Protein AF-0000000078792092 (afdb_homodimer)

Nearest PDB structures (foldseek):
  3bwg-assembly1_B  TM=8.093E-01  e=4.011E-18  Bacillus subtilis subsp. subtilis str. 168
  3bwg-assembly1_A  TM=8.098E-01  e=1.014E-17  Bacillus subtilis subsp. subtilis str. 168
  4u0w-assembly1_A  TM=6.059E-01  e=1.521E-17  Bacillus subtilis subsp. subtilis str. 168
  2wv0-assembly3_F  TM=6.079E-01  e=4.641E-16  Bacillus subtilis
  2ooi-assembly1_B  TM=8.076E-01  e=1.378E-12  Staphylococcus aureus subsp. aureus N315

Sequence (510 aa):
MSDEYRGVEKLSQRESSYSTKELVNQLLKDIQQGMIQGADGQLPTEPELMKQYQVTRYTLRQALKNLANLGYIYQAHGSGTFARPHHVEGAISLQNNVGLTAEMARQGKIVKTTGISQQIVPLSKAAFVPESQKLAQDTELISVIRQRTLDDEPFLVEHSYYLKSMVGEIPDSALKGSLFAFIDQKPGLKVGFIDSVIECEMITGTPAQFFNLADGSPSLVVRDDSYLSSGKLFAFSKIFYDFRKTKFFMLKKMHMSDEYRGVEKLSQRESSYSTKELVNQLLKDIQQGMIQGADGQLPTEPELMKQYQVTRYTLRQALKNLANLGYIYQAHGSGTFARPHHVEGAISLQNNVGLTAEMARQGKIVKTTGISQQIVPLSKAAFVPESQKLAQDTELISVIRQRTLDDEPFLVEHSYYLKSMVGEIPDSALKGSLFAFIDQKPGLKVGFIDSVIECEMITGTPAQFFNLADGSPSLVVRDDSYLSSGKLFAFSKIFYDFRKTKFFMLKKMH

Foldseek 3Di:
DDDPPPPPPPPPPPVVADALVRVLLVVLLCLVVVNAADPQQAGDDLVVVCVVRVHDSVSSVSSLVVCVQQPQWDQDVPPHIGGDPDPPQLAAEPRDPDDPQVRVVSNVKHKWWDDKDKDKDFPVPDPDDDPPDDDDRRWIWIWMWTFMAINPATWKIKIKIFGCVQQPDDDPVCNGDPVVVVQCPDPPFAWQDKDKDWDKDFDDDPGCVRNVHDGRDIWIKIWIFTAGNVGDTGMIMIMTTDPVRYHHDYDDDPD/DDDPPPPPPPPVPPVVADALVRVLLVVLLCLVVVNAADPQQAGDDLVVVCVVRVHDSVSSVSSLVVCVQQPQWDADVPPHIGGDPDDPQLAAEPRDPDDPQVRVVSNVKHKWWDDKDKDKDFPVPDPDDDPPDDDDRRWIWIWMWTFMAINPATWKIKIKIFGCVQQPDDDPVCNGDPVVVVQCPDPPFAWQDKDKDWDKDFDDDPGCVRNVHDGRDIWIKIWIFTAGNVGDTGMIMIMTTDPVRYHHDYDDDPD

Radius of gyration: 25.99 Å; Cα contacts (8 Å, |Δi|>4): 964; chains: 2; bounding box: 88×66×101 Å

Structure (mmCIF, N/CA/C/O backbone):
data_AF-0000000078792092-model_v1
#
loop_
_entity.id
_entity.type
_entity.pdbx_description
1 polymer 'UbiC transcription regulator-associated domain protein'
#
loop_
_atom_site.group_PDB
_atom_site.id
_atom_site.type_symbol
_atom_site.label_atom_id
_atom_site.label_alt_id
_atom_site.label_comp_id
_atom_site.label_asym_id
_atom_site.label_entity_id
_atom_site.label_seq_id
_atom_site.pdbx_PDB_ins_code
_atom_site.Cartn_x
_atom_site.Cartn_y
_atom_site.Cartn_z
_atom_site.occupancy
_atom_site.B_iso_or_equiv
_atom_site.auth_seq_id
_atom_site.auth_comp_id
_atom_site.auth_asym_id
_atom_site.auth_atom_id
_atom_site.pdbx_PDB_model_num
ATOM 1 N N . MET A 1 1 ? -43.906 10.75 60.344 1 31.05 1 MET A N 1
ATOM 2 C CA . MET A 1 1 ? -43 9.609 60.156 1 31.05 1 MET A CA 1
ATOM 3 C C . MET A 1 1 ? -42.969 9.172 58.719 1 31.05 1 MET A C 1
ATOM 5 O O . MET A 1 1 ? -42.969 7.977 58.406 1 31.05 1 MET A O 1
ATOM 9 N N . SER A 1 2 ? -43.188 10.078 57.625 1 26.33 2 SER A N 1
ATOM 10 C CA . SER A 1 2 ? -43.5 10.211 56.188 1 26.33 2 SER A CA 1
ATOM 11 C C . SER A 1 2 ? -42.406 9.578 55.344 1 26.33 2 SER A C 1
ATOM 13 O O . SER A 1 2 ? -41.312 9.266 55.812 1 26.33 2 SER A O 1
ATOM 15 N N . ASP A 1 3 ? -42.375 9.922 53.875 1 28.39 3 ASP A N 1
ATOM 16 C CA . ASP A 1 3 ? -42.156 9.641 52.469 1 28.39 3 ASP A CA 1
ATOM 17 C C . ASP A 1 3 ? -40.688 9.82 52.125 1 28.39 3 ASP A C 1
ATOM 19 O O . ASP A 1 3 ? -40.344 10.195 51 1 28.39 3 ASP A O 1
ATOM 23 N N . GLU A 1 4 ? -39.719 9.977 52.969 1 29.09 4 GLU A N 1
ATOM 24 C CA . GLU A 1 4 ? -38.406 10.406 52.5 1 29.09 4 GLU A CA 1
ATOM 25 C C . GLU A 1 4 ? -37.75 9.352 51.625 1 29.09 4 GLU A C 1
ATOM 27 O O . GLU A 1 4 ? -36.969 8.523 52.125 1 29.09 4 GLU A O 1
ATOM 32 N N . TYR A 1 5 ? -38.562 8.453 50.938 1 32.41 5 TYR A N 1
ATOM 33 C CA . TYR A 1 5 ? -37.969 7.445 50.062 1 32.41 5 TYR A CA 1
ATOM 34 C C . TYR A 1 5 ? -36.969 8.078 49.094 1 32.41 5 TYR A C 1
ATOM 36 O O . TYR A 1 5 ? -37.375 8.82 48.188 1 32.41 5 TYR A O 1
ATOM 44 N N . ARG A 1 6 ? -35.844 8.617 49.562 1 30.61 6 ARG A N 1
ATOM 45 C CA . ARG A 1 6 ? -34.688 9.141 48.844 1 30.61 6 ARG A CA 1
ATOM 46 C C . ARG A 1 6 ? -34.312 8.227 47.688 1 30.61 6 ARG A C 1
ATOM 48 O O . ARG A 1 6 ? -34.219 7.008 47.844 1 30.61 6 ARG A O 1
ATOM 55 N N . GLY A 1 7 ? -34.75 8.539 46.438 1 30.28 7 GLY A N 1
ATOM 56 C CA . GLY A 1 7 ? -34.5 8.047 45.094 1 30.28 7 GLY A CA 1
ATOM 57 C C . GLY A 1 7 ? -33.062 7.582 44.875 1 30.28 7 GLY A C 1
ATOM 58 O O . GLY A 1 7 ? -32.125 8.375 45 1 30.28 7 GLY A O 1
ATOM 59 N N . VAL A 1 8 ? -32.594 6.383 45.406 1 33 8 VAL A N 1
ATOM 60 C CA . VAL A 1 8 ? -31.375 5.672 45.031 1 33 8 VAL A CA 1
ATOM 61 C C . VAL A 1 8 ? -31.094 5.859 43.562 1 33 8 VAL A C 1
ATOM 63 O O . VAL A 1 8 ? -31.844 5.391 42.719 1 33 8 VAL A O 1
ATOM 66 N N . GLU A 1 9 ? -30.781 7.07 43.062 1 32.62 9 GLU A N 1
ATOM 67 C CA . GLU A 1 9 ? -30.25 7.344 41.75 1 32.62 9 GLU A CA 1
ATOM 68 C C . GLU A 1 9 ? -29.312 6.242 41.281 1 32.62 9 GLU A C 1
ATOM 70 O O . GLU A 1 9 ? -28.25 6.035 41.875 1 32.62 9 GLU A O 1
ATOM 75 N N . LYS A 1 10 ? -29.812 4.977 41.094 1 29.98 10 LYS A N 1
ATOM 76 C CA . LYS A 1 10 ? -29.109 3.895 40.406 1 29.98 10 LYS A CA 1
ATOM 77 C C . LYS A 1 10 ? -28.219 4.434 39.281 1 29.98 10 LYS A C 1
ATOM 79 O O . LYS A 1 10 ? -28.719 4.891 38.25 1 29.98 10 LYS A O 1
ATOM 84 N N . LEU A 1 11 ? -27.203 5.277 39.656 1 31.89 11 LEU A N 1
ATOM 85 C CA . LEU A 1 11 ? -26.156 5.477 38.656 1 31.89 11 LEU A CA 1
ATOM 86 C C . LEU A 1 11 ? -25.938 4.215 37.844 1 31.89 11 LEU A C 1
ATOM 88 O O . LEU A 1 11 ? -25.594 3.162 38.375 1 31.89 11 LEU A O 1
ATOM 92 N N . SER A 1 12 ? -26.859 3.814 36.969 1 34.72 12 SER A N 1
ATOM 93 C CA . SER A 1 12 ? -26.688 2.809 35.938 1 34.72 12 SER A CA 1
ATOM 94 C C . SER A 1 12 ? -25.219 2.613 35.594 1 34.72 12 SER A C 1
ATOM 96 O O . SER A 1 12 ? -24.469 3.586 35.438 1 34.72 12 SER A O 1
ATOM 98 N N . GLN A 1 13 ? -24.453 1.73 36.25 1 33.91 13 GLN A N 1
ATOM 99 C CA . GLN A 1 13 ? -23.125 1.201 35.969 1 33.91 13 GLN A CA 1
ATOM 100 C C . GLN A 1 13 ? -22.781 1.291 34.5 1 33.91 13 GLN A C 1
ATOM 102 O O . GLN A 1 13 ? -23.297 0.53 33.688 1 33.91 13 GLN A O 1
ATOM 107 N N . ARG A 1 14 ? -22.875 2.359 33.781 1 35.34 14 ARG A N 1
ATOM 108 C CA . ARG A 1 14 ? -22.281 2.566 32.438 1 35.34 14 ARG A CA 1
ATOM 109 C C . ARG A 1 14 ? -21.047 1.677 32.25 1 35.34 14 ARG A C 1
ATOM 111 O O . ARG A 1 14 ? -19.984 1.937 32.844 1 35.34 14 ARG A O 1
ATOM 118 N N . GLU A 1 15 ? -21.031 0.364 32.5 1 40.5 15 GLU A N 1
ATOM 119 C CA . GLU A 1 15 ? -19.984 -0.604 32.156 1 40.5 15 GLU A CA 1
ATOM 120 C C . GLU A 1 15 ? -19.141 -0.104 31 1 40.5 15 GLU A C 1
ATOM 122 O O . GLU A 1 15 ? -19.672 0.34 29.969 1 40.5 15 GLU A O 1
ATOM 127 N N . SER A 1 16 ? -18.062 0.587 31.109 1 48.41 16 SER A N 1
ATOM 128 C CA . SER A 1 16 ? -17.062 1.239 30.266 1 48.41 16 SER A CA 1
ATOM 129 C C . SER A 1 16 ? -16.844 0.483 28.969 1 48.41 16 SER A C 1
ATOM 131 O O . SER A 1 16 ? -16.188 -0.562 28.938 1 48.41 16 SER A O 1
ATOM 133 N N . SER A 1 17 ? -17.859 0.066 28.281 1 57.59 17 SER A N 1
ATOM 134 C CA . SER A 1 17 ? -17.844 -0.644 27 1 57.59 17 SER A CA 1
ATOM 135 C C . SER A 1 17 ? -16.781 -0.067 26.062 1 57.59 17 SER A C 1
ATOM 137 O O . SER A 1 17 ? -16.594 1.149 26.016 1 57.59 17 SER A O 1
ATOM 139 N N . TYR A 1 18 ? -15.781 -0.851 25.688 1 69.38 18 TYR A N 1
ATOM 140 C CA . TYR A 1 18 ? -14.758 -0.479 24.719 1 69.38 18 TYR A CA 1
ATOM 141 C C . TYR A 1 18 ? -15.367 0.311 23.562 1 69.38 18 TYR A C 1
ATOM 143 O O . TYR A 1 18 ? -16.422 -0.047 23.047 1 69.38 18 TYR A O 1
ATOM 151 N N . SER A 1 19 ? -14.922 1.523 23.484 1 82.25 19 SER A N 1
ATOM 152 C CA . SER A 1 19 ? -15.141 2.086 22.156 1 82.25 19 SER A CA 1
ATOM 153 C C . SER A 1 19 ? -14.602 1.159 21.062 1 82.25 19 SER A C 1
ATOM 155 O O . SER A 1 19 ? -13.828 0.243 21.344 1 82.25 19 SER A O 1
ATOM 157 N N . THR A 1 20 ? -15.164 1.185 19.922 1 87.19 20 THR A N 1
ATOM 158 C CA . THR A 1 20 ? -14.688 0.395 18.781 1 87.19 20 THR A CA 1
ATOM 159 C C . THR A 1 20 ? -13.172 0.503 18.656 1 87.19 20 THR A C 1
ATOM 161 O O . THR A 1 20 ? -12.492 -0.5 18.438 1 87.19 20 THR A O 1
ATOM 164 N N . LYS A 1 21 ? -12.719 1.697 18.891 1 82.06 21 LYS A N 1
ATOM 165 C CA . LYS A 1 21 ? -11.281 1.919 18.766 1 82.06 21 LYS A CA 1
ATOM 166 C C . LYS A 1 21 ? -10.508 1.168 19.844 1 82.06 21 LYS A C 1
ATOM 168 O O . LYS A 1 21 ? -9.484 0.546 19.562 1 82.06 21 LYS A O 1
ATOM 173 N N . GLU A 1 22 ? -11.016 1.264 21.016 1 85.31 22 GLU A N 1
ATOM 174 C CA . GLU A 1 22 ? -10.375 0.566 22.109 1 85.31 22 GLU A CA 1
ATOM 175 C C . GLU A 1 22 ? -10.406 -0.945 21.906 1 85.31 22 GLU A C 1
ATOM 177 O O . GLU A 1 22 ? -9.422 -1.637 22.188 1 85.31 22 GLU A O 1
ATOM 182 N N . LEU A 1 23 ? -11.523 -1.398 21.5 1 90.88 23 LEU A N 1
ATOM 183 C CA . LEU A 1 23 ? -11.656 -2.832 21.266 1 90.88 23 LEU A CA 1
ATOM 184 C C . LEU A 1 23 ? -10.688 -3.291 20.172 1 90.88 23 LEU A C 1
ATOM 186 O O . LEU A 1 23 ? -10.062 -4.348 20.297 1 90.88 23 LEU A O 1
ATOM 190 N N . VAL A 1 24 ? -10.555 -2.541 19.094 1 87.31 24 VAL A N 1
ATOM 191 C CA . VAL A 1 24 ? -9.625 -2.867 18.016 1 87.31 24 VAL A CA 1
ATOM 192 C C . VAL A 1 24 ? -8.211 -3.014 18.578 1 87.31 24 VAL A C 1
ATOM 194 O O . VAL A 1 24 ? -7.527 -3.998 18.297 1 87.31 24 VAL A O 1
ATOM 197 N N . ASN A 1 25 ? -7.879 -2.059 19.391 1 82 25 ASN A N 1
ATOM 198 C CA . ASN A 1 25 ? -6.539 -2.088 19.969 1 82 25 ASN A CA 1
ATOM 199 C C . ASN A 1 25 ? -6.328 -3.322 20.844 1 82 25 ASN A C 1
ATOM 201 O O . ASN A 1 25 ? -5.285 -3.971 20.766 1 82 25 ASN A O 1
ATOM 205 N N . GLN A 1 26 ? -7.297 -3.572 21.594 1 86.69 26 GLN A N 1
ATOM 206 C CA . GLN A 1 26 ? -7.184 -4.723 22.484 1 86.69 26 GLN A CA 1
ATOM 207 C C . GLN A 1 26 ? -7.156 -6.027 21.703 1 86.69 26 GLN A C 1
ATOM 209 O O . GLN A 1 26 ? -6.332 -6.902 21.969 1 86.69 26 GLN A O 1
ATOM 214 N N . LEU A 1 27 ? -8.039 -6.176 20.812 1 89.56 27 LEU A N 1
ATOM 215 C CA . LEU A 1 27 ? -8.078 -7.375 19.984 1 89.56 27 LEU A CA 1
ATOM 216 C C . LEU A 1 27 ? -6.766 -7.562 19.234 1 89.56 27 LEU A C 1
ATOM 218 O O . LEU A 1 27 ? -6.262 -8.68 19.125 1 89.56 27 LEU A O 1
ATOM 222 N N . LEU A 1 28 ? -6.305 -6.477 18.719 1 82.44 28 LEU A N 1
ATOM 223 C CA . LEU A 1 28 ? -5.039 -6.523 18 1 82.44 28 LEU A CA 1
ATOM 224 C C . LEU A 1 28 ? -3.92 -7.051 18.891 1 82.44 28 LEU A C 1
ATOM 226 O O . LEU A 1 28 ? -3.156 -7.93 18.469 1 82.44 28 LEU A O 1
ATOM 230 N N . LYS A 1 29 ? -3.834 -6.492 20.016 1 79.69 29 LYS A N 1
ATOM 231 C CA . LYS A 1 29 ? -2.83 -6.949 20.969 1 79.69 29 LYS A CA 1
ATOM 232 C C . LYS A 1 29 ? -2.98 -8.438 21.25 1 79.69 29 LYS A C 1
ATOM 234 O O . LYS A 1 29 ? -1.998 -9.188 21.219 1 79.69 29 LYS A O 1
ATOM 239 N N . ASP A 1 30 ? -4.176 -8.844 21.484 1 85.88 30 ASP A N 1
ATOM 240 C CA . ASP A 1 30 ? -4.441 -10.234 21.844 1 85.88 30 ASP A CA 1
ATOM 241 C C . ASP A 1 30 ? -4.121 -11.164 20.672 1 85.88 30 ASP A C 1
ATOM 243 O O . ASP A 1 30 ? -3.576 -12.258 20.875 1 85.88 30 ASP A O 1
ATOM 247 N N . ILE A 1 31 ? -4.395 -10.742 19.5 1 84.31 31 ILE A N 1
ATOM 248 C CA . ILE A 1 31 ? -4.133 -11.539 18.312 1 84.31 31 ILE A CA 1
ATOM 249 C C . ILE A 1 31 ? -2.625 -11.648 18.078 1 84.31 31 ILE A C 1
ATOM 251 O O . ILE A 1 31 ? -2.111 -12.742 17.812 1 84.31 31 ILE A O 1
ATOM 255 N N . GLN A 1 32 ? -1.969 -10.555 18.219 1 75.31 32 GLN A N 1
ATOM 256 C CA . GLN A 1 32 ? -0.527 -10.539 18 1 75.31 32 GLN A CA 1
ATOM 257 C C . GLN A 1 32 ? 0.201 -11.391 19.031 1 75.31 32 GLN A C 1
ATOM 259 O O . GLN A 1 32 ? 1.228 -12.008 18.734 1 75.31 32 GLN A O 1
ATOM 264 N N . GLN A 1 33 ? -0.376 -11.461 20.203 1 75.19 33 GLN A N 1
ATOM 265 C CA . GLN A 1 33 ? 0.228 -12.242 21.281 1 75.19 33 GLN A CA 1
ATOM 266 C C . GLN A 1 33 ? -0.251 -13.695 21.234 1 75.19 33 GLN A C 1
ATOM 268 O O . GLN A 1 33 ? 0.172 -14.516 22.062 1 75.19 33 GLN A O 1
ATOM 273 N N . GLY A 1 34 ? -1.098 -13.953 20.281 1 78.62 34 GLY A N 1
ATOM 274 C CA . GLY A 1 34 ? -1.618 -15.297 20.125 1 78.62 34 GLY A CA 1
ATOM 275 C C . GLY A 1 34 ? -2.52 -15.719 21.281 1 78.62 34 GLY A C 1
ATOM 276 O O . GLY A 1 34 ? -2.58 -16.906 21.625 1 78.62 34 GLY A O 1
ATOM 277 N N . MET A 1 35 ? -3.215 -14.852 21.859 1 81.06 35 MET A N 1
ATOM 278 C CA . MET A 1 35 ? -3.98 -15.117 23.078 1 81.06 35 MET A CA 1
ATOM 279 C C . MET A 1 35 ? -5.395 -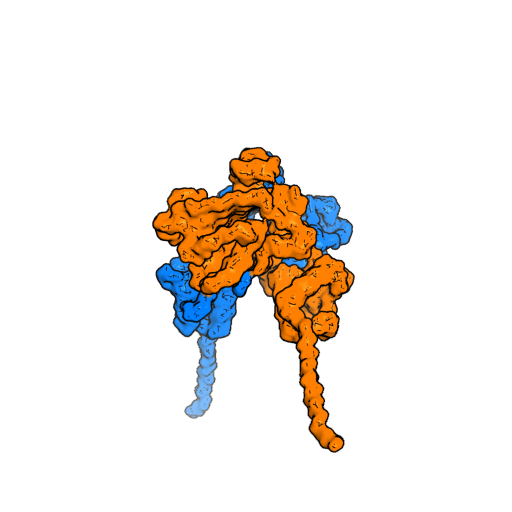15.586 22.734 1 81.06 35 MET A C 1
ATOM 281 O O . MET A 1 35 ? -6.047 -16.234 23.547 1 81.06 35 MET A O 1
ATOM 285 N N . ILE A 1 36 ? -5.848 -15.305 21.594 1 84.56 36 ILE A N 1
ATOM 286 C CA . ILE A 1 36 ? -7.273 -15.555 21.422 1 84.56 36 ILE A CA 1
ATOM 287 C C . ILE A 1 36 ? -7.484 -16.547 20.281 1 84.56 36 ILE A C 1
ATOM 289 O O . ILE A 1 36 ? -8.531 -17.188 20.188 1 84.56 36 ILE A O 1
ATOM 293 N N . GLN A 1 37 ? -6.512 -16.656 19.375 1 84.31 37 GLN A N 1
ATOM 294 C CA . GLN A 1 37 ? -6.711 -17.594 18.266 1 84.31 37 GLN A CA 1
ATOM 295 C C . GLN A 1 37 ? -6.281 -19 18.656 1 84.31 37 GLN A C 1
ATOM 297 O O . GLN A 1 37 ? -5.43 -19.188 19.531 1 84.31 37 GLN A O 1
ATOM 302 N N . GLY A 1 38 ? -6.984 -19.969 18.047 1 83.56 38 GLY A N 1
ATOM 303 C CA . GLY A 1 38 ? -6.582 -21.359 18.203 1 83.56 38 GLY A CA 1
ATOM 304 C C . GLY A 1 38 ? -5.309 -21.703 17.453 1 83.56 38 GLY A C 1
ATOM 305 O O . GLY A 1 38 ? -4.672 -20.828 16.875 1 83.56 38 GLY A O 1
ATOM 306 N N . ALA A 1 39 ? -4.922 -22.938 17.516 1 77.62 39 ALA A N 1
ATOM 307 C CA . ALA A 1 39 ? -3.703 -23.438 16.875 1 77.62 39 ALA A CA 1
ATOM 308 C C . ALA A 1 39 ? -3.744 -23.203 15.367 1 77.62 39 ALA A C 1
ATOM 310 O O . ALA A 1 39 ? -2.711 -22.953 14.742 1 77.62 39 ALA A O 1
ATOM 311 N N . ASP A 1 40 ? -4.969 -23.188 14.898 1 75.06 40 ASP A N 1
ATOM 312 C CA . ASP A 1 40 ? -5.113 -23.016 13.461 1 75.06 40 ASP A CA 1
ATOM 313 C C . ASP A 1 40 ? -5.367 -21.562 13.102 1 75.06 40 ASP A C 1
ATOM 315 O O . ASP A 1 40 ? -5.598 -21.234 11.938 1 75.06 40 ASP A O 1
ATOM 319 N N . GLY A 1 41 ? -5.344 -20.75 14.102 1 81.31 41 GLY A N 1
ATOM 320 C CA . GLY A 1 41 ? -5.539 -19.328 13.867 1 81.31 41 GLY A CA 1
ATOM 321 C C . GLY A 1 41 ? -6.984 -18.891 14.008 1 81.31 41 GLY A C 1
ATOM 322 O O . GLY A 1 41 ? -7.297 -17.703 13.875 1 81.31 41 GLY A O 1
ATOM 323 N N . GLN A 1 42 ? -7.863 -19.906 14.273 1 88.69 42 GLN A N 1
ATOM 324 C CA . GLN A 1 42 ? -9.281 -19.562 14.359 1 88.69 42 GLN A CA 1
ATOM 325 C C . GLN A 1 42 ? -9.578 -18.75 15.609 1 88.69 42 GLN A C 1
ATOM 327 O O . GLN A 1 42 ? -9.133 -19.109 16.703 1 88.69 42 GLN A O 1
ATOM 332 N N . LEU A 1 43 ? -10.25 -17.656 15.359 1 92.94 43 LEU A N 1
ATOM 333 C CA . LEU A 1 43 ? -10.711 -16.859 16.484 1 92.94 43 LEU A CA 1
ATOM 334 C C . LEU A 1 43 ? -11.977 -17.453 17.094 1 92.94 43 LEU A C 1
ATOM 336 O O . LEU A 1 43 ? -12.703 -18.188 16.438 1 92.94 43 LEU A O 1
ATOM 340 N N . PRO A 1 44 ? -12.258 -17.094 18.391 1 93.69 44 PRO A N 1
ATOM 341 C CA . PRO A 1 44 ? -13.531 -17.484 19 1 93.69 44 PRO A CA 1
ATOM 342 C C . PRO A 1 44 ? -14.734 -16.922 18.25 1 93.69 44 PRO A C 1
ATOM 344 O O . PRO A 1 44 ? -14.594 -15.977 17.469 1 93.69 44 PRO A O 1
ATOM 347 N N . THR A 1 45 ? -15.883 -17.531 18.484 1 92.94 45 THR A N 1
ATOM 348 C CA . THR A 1 45 ? -17.109 -17.062 17.859 1 92.94 45 THR A CA 1
ATOM 349 C C . THR A 1 45 ? -17.484 -15.672 18.359 1 92.94 45 THR A C 1
ATOM 351 O O . THR A 1 45 ? -16.984 -15.219 19.391 1 92.94 45 THR A O 1
ATOM 354 N N . GLU A 1 46 ? -18.344 -15.016 17.5 1 93.19 46 GLU A N 1
ATOM 355 C CA . GLU A 1 46 ? -18.766 -13.672 17.875 1 93.19 46 GLU A CA 1
ATOM 356 C C . GLU A 1 46 ? -19.391 -13.656 19.281 1 93.19 46 GLU A C 1
ATOM 358 O O . GLU A 1 46 ? -19.047 -12.812 20.109 1 93.19 46 GLU A O 1
ATOM 363 N N . PRO A 1 47 ? -20.297 -14.625 19.625 1 94.38 47 PRO A N 1
ATOM 364 C CA . PRO A 1 47 ? -20.859 -14.633 20.984 1 94.38 47 PRO A CA 1
ATOM 365 C C . PRO A 1 47 ? -19.797 -14.805 22.062 1 94.38 47 PRO A C 1
ATOM 367 O O . PRO A 1 47 ? -19.859 -14.164 23.109 1 94.38 47 PRO A O 1
ATOM 370 N N . GLU A 1 48 ? -18.828 -15.578 21.891 1 95.44 48 GLU A N 1
ATOM 371 C CA . GLU A 1 48 ? -17.734 -15.781 22.828 1 95.44 48 GLU A CA 1
ATOM 372 C C . GLU A 1 48 ? -16.922 -14.508 23 1 95.44 48 GLU A C 1
ATOM 374 O O . GLU A 1 48 ? -16.547 -14.148 24.125 1 95.44 48 GLU A O 1
ATOM 379 N N . LEU A 1 49 ? -16.578 -13.867 21.891 1 94.44 49 LEU A N 1
ATOM 380 C CA . LEU A 1 49 ? -15.805 -12.633 21.938 1 94.44 49 LEU A CA 1
ATOM 381 C C . LEU A 1 49 ? -16.578 -11.531 22.641 1 94.44 49 LEU A C 1
ATOM 383 O O . LEU A 1 49 ? -15.992 -10.742 23.406 1 94.44 49 LEU A O 1
ATOM 387 N N . MET A 1 50 ? -17.875 -11.484 22.375 1 94.19 50 MET A N 1
ATOM 388 C CA . MET A 1 50 ? -18.719 -10.5 23.047 1 94.19 50 MET A CA 1
ATOM 389 C C . MET A 1 50 ? -18.656 -10.664 24.562 1 94.19 50 MET A C 1
ATOM 391 O O . MET A 1 50 ? -18.547 -9.688 25.297 1 94.19 50 MET A O 1
ATOM 395 N N . LYS A 1 51 ? -18.781 -11.852 25 1 93.94 51 LYS A N 1
ATOM 396 C CA . LYS A 1 51 ? -18.734 -12.156 26.422 1 93.94 51 LYS A CA 1
ATOM 397 C C . LYS A 1 51 ? -17.359 -11.805 27 1 93.94 51 LYS A C 1
ATOM 399 O O . LYS A 1 51 ? -17.266 -11.195 28.062 1 93.94 51 LYS A O 1
ATOM 404 N N . GLN A 1 52 ? -16.359 -12.117 26.359 1 93.06 52 GLN A N 1
ATOM 405 C CA . GLN A 1 52 ? -14.984 -11.938 26.828 1 93.06 52 GLN A CA 1
ATOM 406 C C . GLN A 1 52 ? -14.641 -10.453 26.938 1 93.06 52 GLN A C 1
ATOM 408 O O . GLN A 1 52 ? -13.961 -10.047 27.891 1 93.06 52 GLN A O 1
ATOM 413 N N . TYR A 1 53 ? -15.07 -9.727 25.984 1 93.5 53 TYR A N 1
ATOM 414 C CA . TYR A 1 53 ? -14.648 -8.328 25.938 1 93.5 53 TYR A CA 1
ATOM 415 C C . TYR A 1 53 ? -15.766 -7.406 26.391 1 93.5 53 TYR A C 1
ATOM 417 O O . TYR A 1 53 ? -15.594 -6.184 26.438 1 93.5 53 TYR A O 1
ATOM 425 N N . GLN A 1 54 ? -16.906 -7.977 26.641 1 92.75 54 GLN A N 1
ATOM 426 C CA . GLN A 1 54 ? -18.047 -7.25 27.188 1 92.75 54 GLN A CA 1
ATOM 427 C C . GLN A 1 54 ? -18.438 -6.086 26.281 1 92.75 54 GLN A C 1
ATOM 429 O O . GLN A 1 54 ? -18.547 -4.945 26.734 1 92.75 54 GLN A O 1
ATOM 434 N N . VAL A 1 55 ? -18.719 -6.434 25.047 1 94.44 55 VAL A N 1
ATOM 435 C CA . VAL A 1 55 ? -19.109 -5.426 24.062 1 94.44 55 VAL A CA 1
ATOM 436 C C . VAL A 1 55 ? -20.359 -5.891 23.312 1 94.44 55 VAL A C 1
ATOM 438 O O . VAL A 1 55 ? -20.703 -7.07 23.344 1 94.44 55 VAL A O 1
ATOM 441 N N . THR A 1 56 ? -21.031 -4.957 22.703 1 93 56 THR A N 1
ATOM 442 C CA . THR A 1 56 ? -22.203 -5.266 21.891 1 93 56 THR A CA 1
ATOM 443 C C . THR A 1 56 ? -21.797 -5.883 20.562 1 93 56 THR A C 1
ATOM 445 O O . THR A 1 56 ? -20.625 -5.82 20.172 1 93 56 THR A O 1
ATOM 448 N N . ARG A 1 57 ? -22.75 -6.531 19.891 1 92.88 57 ARG A N 1
ATOM 449 C CA . ARG A 1 57 ? -22.531 -7.105 18.562 1 92.88 57 ARG A CA 1
ATOM 450 C C . ARG A 1 57 ? -22.078 -6.035 17.578 1 92.88 57 ARG A C 1
ATOM 452 O O . ARG A 1 57 ? -21.203 -6.27 16.75 1 92.88 57 ARG A O 1
ATOM 459 N N . TYR A 1 58 ? -22.656 -4.996 17.734 1 91.69 58 TYR A N 1
ATOM 460 C CA . TYR A 1 58 ? -22.312 -3.898 16.844 1 91.69 58 TYR A CA 1
ATOM 461 C C . TYR A 1 58 ? -20.859 -3.496 17 1 91.69 58 TYR A C 1
ATOM 463 O O . TYR A 1 58 ? -20.125 -3.428 16 1 91.69 58 TYR A O 1
ATOM 471 N N . THR A 1 59 ? -20.438 -3.219 18.203 1 92.81 59 THR A N 1
ATOM 472 C CA . THR A 1 59 ? -19.062 -2.801 18.484 1 92.81 59 THR A CA 1
ATOM 473 C C . THR A 1 59 ? -18.078 -3.871 18.047 1 92.81 59 THR A C 1
ATOM 475 O O . THR A 1 59 ? -17.047 -3.557 17.438 1 92.81 59 THR A O 1
ATOM 478 N N . LEU A 1 60 ? -18.406 -5.105 18.328 1 94.12 60 LEU A N 1
ATOM 479 C CA . LEU A 1 60 ? -17.516 -6.199 17.953 1 94.12 60 LEU A CA 1
ATOM 480 C C . LEU A 1 60 ? -17.375 -6.289 16.438 1 94.12 60 LEU A C 1
ATOM 482 O O . LEU A 1 60 ? -16.266 -6.391 15.922 1 94.12 60 LEU A O 1
ATOM 486 N N . ARG A 1 61 ? -18.469 -6.25 15.742 1 91.62 61 ARG A N 1
ATOM 487 C CA . ARG A 1 61 ? -18.438 -6.387 14.297 1 91.62 61 ARG A CA 1
ATOM 488 C C . ARG A 1 61 ? -17.672 -5.234 13.648 1 91.62 61 ARG A C 1
ATOM 490 O O . ARG A 1 61 ? -16.969 -5.43 12.664 1 91.62 61 ARG A O 1
ATOM 497 N N . GLN A 1 62 ? -17.812 -4.094 14.242 1 90.75 62 GLN A N 1
ATOM 498 C CA . GLN A 1 62 ? -17.047 -2.961 13.75 1 90.75 62 GLN A CA 1
ATOM 499 C C . GLN A 1 62 ? -15.547 -3.184 13.961 1 90.75 62 GLN A C 1
ATOM 501 O O . GLN A 1 62 ? -14.742 -2.896 13.078 1 90.75 62 GLN A O 1
ATOM 506 N N . ALA A 1 63 ? -15.273 -3.66 15.109 1 91 63 ALA A N 1
ATOM 507 C CA . ALA A 1 63 ? -13.875 -3.928 15.43 1 91 63 ALA A CA 1
ATOM 508 C C . ALA A 1 63 ? -13.297 -5.004 14.516 1 91 63 ALA A C 1
ATOM 510 O O . ALA A 1 63 ? -12.188 -4.859 14.008 1 91 63 ALA A O 1
ATOM 511 N N . LEU A 1 64 ? -14.078 -6.047 14.328 1 89.81 64 LEU A N 1
ATOM 512 C CA . LEU A 1 64 ? -13.617 -7.137 13.477 1 89.81 64 LEU A CA 1
ATOM 513 C C . LEU A 1 64 ? -13.461 -6.672 12.031 1 89.81 64 LEU A C 1
ATOM 515 O O . LEU A 1 64 ? -12.531 -7.082 11.336 1 89.81 64 LEU A O 1
ATOM 519 N N . LYS A 1 65 ? -14.336 -5.832 11.648 1 84.81 65 LYS A N 1
ATOM 520 C CA . LYS A 1 65 ? -14.234 -5.262 10.305 1 84.81 65 LYS A CA 1
ATOM 521 C C . LYS A 1 65 ? -12.961 -4.434 10.164 1 84.81 65 LYS A C 1
ATOM 523 O O . LYS A 1 65 ? -12.258 -4.531 9.148 1 84.81 65 LYS A O 1
ATOM 528 N N . ASN A 1 66 ? -12.695 -3.646 11.133 1 81.81 66 ASN A N 1
ATOM 529 C CA . ASN A 1 66 ? -11.469 -2.85 11.141 1 81.81 66 ASN A CA 1
ATOM 530 C C . ASN A 1 66 ? -10.227 -3.73 11.07 1 81.81 66 ASN A C 1
ATOM 532 O O . ASN A 1 66 ? -9.32 -3.475 10.273 1 81.81 66 ASN A O 1
ATOM 536 N N . LEU A 1 67 ? -10.227 -4.762 11.867 1 82.94 67 LEU A N 1
ATOM 537 C CA . LEU A 1 67 ? -9.086 -5.668 11.914 1 82.94 67 LEU A CA 1
ATOM 538 C C . LEU A 1 67 ? -8.906 -6.387 10.578 1 82.94 67 LEU A C 1
ATOM 540 O O . LEU A 1 67 ? -7.781 -6.637 10.148 1 82.94 67 LEU A O 1
ATOM 544 N N . ALA A 1 68 ? -10 -6.691 9.977 1 80.5 68 ALA A N 1
ATOM 545 C CA . ALA A 1 68 ? -9.945 -7.332 8.664 1 80.5 68 ALA A CA 1
ATOM 546 C C . ALA A 1 68 ? -9.375 -6.383 7.613 1 80.5 68 ALA A C 1
ATOM 548 O O . ALA A 1 68 ? -8.539 -6.777 6.805 1 80.5 68 ALA A O 1
ATOM 549 N N . ASN A 1 69 ? -9.781 -5.199 7.715 1 71.31 69 ASN A N 1
ATOM 550 C CA . ASN A 1 69 ? -9.297 -4.184 6.785 1 71.31 69 ASN A CA 1
ATOM 551 C C . ASN A 1 69 ? -7.801 -3.943 6.957 1 71.31 69 ASN A C 1
ATOM 553 O O . ASN A 1 69 ? -7.094 -3.672 5.98 1 71.31 69 ASN A O 1
ATOM 557 N N . LEU A 1 70 ? -7.43 -4.078 8.195 1 70.19 70 LEU A N 1
ATOM 558 C CA . LEU A 1 70 ? -6.02 -3.861 8.5 1 70.19 70 LEU A CA 1
ATOM 559 C C . LEU A 1 70 ? -5.203 -5.113 8.203 1 70.19 70 LEU A C 1
ATOM 561 O O . LEU A 1 70 ? -3.973 -5.09 8.289 1 70.19 70 LEU A O 1
ATOM 565 N N . GLY A 1 71 ? -5.949 -6.242 7.938 1 72.06 71 GLY A N 1
ATOM 566 C CA . GLY A 1 71 ? -5.273 -7.449 7.496 1 72.06 71 GLY A CA 1
ATOM 567 C C . GLY A 1 71 ? -4.906 -8.375 8.641 1 72.06 71 GLY A C 1
ATOM 568 O O . GLY A 1 71 ? -4.109 -9.297 8.469 1 72.06 71 GLY A O 1
ATOM 569 N N . TYR A 1 72 ? -5.41 -8.148 9.781 1 78.06 72 TYR A N 1
ATOM 570 C CA . TYR A 1 72 ? -5.004 -8.961 10.922 1 78.06 72 TYR A CA 1
ATOM 571 C C . TYR A 1 72 ? -5.855 -10.219 11.023 1 78.06 72 TYR A C 1
ATOM 573 O O . TYR A 1 72 ? -5.465 -11.188 11.68 1 78.06 72 TYR A O 1
ATOM 581 N N . ILE A 1 73 ? -7.035 -10.133 10.43 1 83.44 73 ILE A N 1
ATOM 582 C CA . ILE A 1 73 ? -7.906 -11.305 10.438 1 83.44 73 ILE A CA 1
ATOM 583 C C . ILE A 1 73 ? -8.578 -11.461 9.078 1 83.44 73 ILE A C 1
ATOM 585 O O . ILE A 1 73 ? -8.547 -10.539 8.258 1 83.44 73 ILE A O 1
ATOM 589 N N . TYR A 1 74 ? -9.023 -12.633 8.812 1 79.81 74 TYR A N 1
ATOM 590 C CA . TYR A 1 74 ? -9.828 -12.875 7.621 1 79.81 74 TYR A CA 1
ATOM 591 C C . TYR A 1 74 ? -10.977 -13.828 7.926 1 79.81 74 TYR A C 1
ATOM 593 O O . TYR A 1 74 ? -10.891 -14.641 8.844 1 79.81 74 TYR A O 1
ATOM 601 N N . GLN A 1 75 ? -11.992 -13.586 7.16 1 80.38 75 GLN A N 1
ATOM 602 C CA . GLN A 1 75 ? -13.148 -14.469 7.277 1 80.38 75 GLN A CA 1
ATOM 603 C C . GLN A 1 75 ? -13.117 -15.555 6.211 1 80.38 75 GLN A C 1
ATOM 605 O O . GLN A 1 75 ? -12.914 -15.273 5.027 1 80.38 75 GLN A O 1
ATOM 610 N N . ALA A 1 76 ? -13.102 -16.797 6.645 1 75.75 76 ALA A N 1
ATOM 611 C CA . ALA A 1 76 ? -13.25 -17.906 5.723 1 75.75 76 ALA A CA 1
ATOM 612 C C . ALA A 1 76 ? -14.703 -18.391 5.668 1 75.75 76 ALA A C 1
ATOM 614 O O . ALA A 1 76 ? -15.258 -18.812 6.684 1 75.75 76 ALA A O 1
ATOM 615 N N . HIS A 1 77 ? -15.281 -18.188 4.496 1 68.62 77 HIS A N 1
ATOM 616 C CA . HIS A 1 77 ? -16.688 -18.516 4.344 1 68.62 77 HIS A CA 1
ATOM 617 C C . HIS A 1 77 ? -17 -19.891 4.914 1 68.62 77 HIS A C 1
ATOM 619 O O . HIS A 1 77 ? -16.359 -20.875 4.562 1 68.62 77 HIS A O 1
ATOM 625 N N . GLY A 1 78 ? -17.953 -19.844 5.758 1 71.38 78 GLY A N 1
ATOM 626 C CA . GLY A 1 78 ? -18.469 -21.078 6.344 1 71.38 78 GLY A CA 1
ATOM 627 C C . GLY A 1 78 ? -17.562 -21.625 7.43 1 71.38 78 GLY A C 1
ATOM 628 O O . GLY A 1 78 ? -17.906 -22.625 8.086 1 71.38 78 GLY A O 1
ATOM 629 N N . SER A 1 79 ? -16.391 -21.047 7.676 1 78.19 79 SER A N 1
ATOM 630 C CA . SER A 1 79 ? -15.438 -21.641 8.609 1 78.19 79 SER A CA 1
ATOM 631 C C . SER A 1 79 ? -15.164 -20.719 9.789 1 78.19 79 SER A C 1
ATOM 633 O O . SER A 1 79 ? -14.727 -21.156 10.852 1 78.19 79 SER A O 1
ATOM 635 N N . GLY A 1 80 ? -15.469 -19.438 9.609 1 85.88 80 GLY A N 1
ATOM 636 C CA . GLY A 1 80 ? -15.281 -18.516 10.711 1 85.88 80 GLY A CA 1
ATOM 637 C C . GLY A 1 80 ? -14.219 -17.469 10.43 1 85.88 80 GLY A C 1
ATOM 638 O O . GLY A 1 80 ? -13.914 -17.172 9.273 1 85.88 80 GLY A O 1
ATOM 639 N N . THR A 1 81 ? -13.773 -16.812 11.578 1 88.88 81 THR A N 1
ATOM 640 C CA . THR A 1 81 ? -12.781 -15.742 11.508 1 88.88 81 THR A CA 1
ATOM 641 C C . THR A 1 81 ? -11.414 -16.25 11.969 1 88.88 81 THR A C 1
ATOM 643 O O . THR A 1 81 ? -11.312 -16.969 12.961 1 88.88 81 THR A O 1
ATOM 646 N N . PHE A 1 82 ? -10.398 -15.953 11.242 1 86.88 82 PHE A N 1
ATOM 647 C CA . PHE A 1 82 ? -9.055 -16.453 11.523 1 86.88 82 PHE A CA 1
ATOM 648 C C . PHE A 1 82 ? -8.07 -15.305 11.648 1 86.88 82 PHE A C 1
ATOM 650 O O . PHE A 1 82 ? -8.164 -14.312 10.922 1 86.88 82 PHE A O 1
ATOM 657 N N . ALA A 1 83 ? -7.207 -15.469 12.625 1 84 83 ALA A N 1
ATOM 658 C CA . ALA A 1 83 ? -6.07 -14.555 12.68 1 84 83 ALA A CA 1
ATOM 659 C C . ALA A 1 83 ? -5.086 -14.836 11.547 1 84 83 ALA A C 1
ATOM 661 O O . ALA A 1 83 ? -4.836 -15.992 11.203 1 84 83 ALA A O 1
ATOM 662 N N . ARG A 1 84 ? -4.734 -13.859 10.969 1 73.94 84 ARG A N 1
ATOM 663 C CA . ARG A 1 84 ? -3.734 -14.047 9.922 1 73.94 84 ARG A CA 1
ATOM 664 C C . ARG A 1 84 ? -2.361 -14.336 10.523 1 73.94 84 ARG A C 1
ATOM 666 O O . ARG A 1 84 ? -1.977 -13.719 11.523 1 73.94 84 ARG A O 1
ATOM 673 N N . PRO A 1 85 ? -1.788 -15.508 10.188 1 59.72 85 PRO A N 1
ATOM 674 C CA . PRO A 1 85 ? -0.472 -15.844 10.734 1 59.72 85 PRO A CA 1
ATOM 675 C C . PRO A 1 85 ? 0.541 -14.711 10.57 1 59.72 85 PRO A C 1
ATOM 677 O O . PRO A 1 85 ? 1.552 -14.68 11.281 1 59.72 85 PRO A O 1
ATOM 680 N N . HIS A 1 86 ? 0.482 -13.992 9.57 1 55.28 86 HIS A N 1
ATOM 681 C CA . HIS A 1 86 ? 1.605 -13.453 8.812 1 55.28 86 HIS A CA 1
ATOM 682 C C . HIS A 1 86 ? 1.96 -12.047 9.289 1 55.28 86 HIS A C 1
ATOM 684 O O . HIS A 1 86 ? 2.578 -11.273 8.547 1 55.28 86 HIS A O 1
ATOM 690 N N . HIS A 1 87 ? 1.887 -11.859 10.641 1 56.34 87 HIS A N 1
ATOM 691 C CA . HIS A 1 87 ? 2.477 -10.547 10.859 1 56.34 87 HIS A CA 1
ATOM 692 C C . HIS A 1 87 ? 3.963 -10.539 10.516 1 56.34 87 HIS A C 1
ATOM 694 O O . HIS A 1 87 ? 4.719 -11.383 11.016 1 56.34 87 HIS A O 1
ATOM 700 N N . VAL A 1 88 ? 4.32 -9.938 9.219 1 66.38 88 VAL A N 1
ATOM 701 C CA . VAL A 1 88 ? 5.738 -9.68 8.984 1 66.38 88 VAL A CA 1
ATOM 702 C C . VAL A 1 88 ? 6.285 -8.766 10.078 1 66.38 88 VAL A C 1
ATOM 704 O O . VAL A 1 88 ? 5.918 -7.59 10.148 1 66.38 88 VAL A O 1
ATOM 707 N N . GLU A 1 89 ? 6.965 -9.406 10.945 1 68.12 89 GLU A N 1
ATOM 708 C CA . GLU A 1 89 ? 7.535 -8.664 12.07 1 68.12 89 GLU A CA 1
ATOM 709 C C . GLU A 1 89 ? 8.336 -7.461 11.578 1 68.12 89 GLU A C 1
ATOM 711 O O . GLU A 1 89 ? 9.148 -7.578 10.656 1 68.12 89 GLU A O 1
ATOM 716 N N . GLY A 1 90 ? 8.016 -6.34 12.172 1 75.69 90 GLY A N 1
ATOM 717 C CA . GLY A 1 90 ? 8.805 -5.141 11.914 1 75.69 90 GLY A CA 1
ATOM 718 C C . GLY A 1 90 ? 8.352 -4.391 10.672 1 75.69 90 GLY A C 1
ATOM 719 O O . GLY A 1 90 ? 8.898 -3.336 10.344 1 75.69 90 GLY A O 1
ATOM 720 N N . ALA A 1 91 ? 7.395 -4.957 10.016 1 84.94 91 ALA A N 1
ATOM 721 C CA . ALA A 1 91 ? 6.93 -4.273 8.812 1 84.94 91 ALA A CA 1
ATOM 722 C C . ALA A 1 91 ? 5.941 -3.162 9.164 1 84.94 91 ALA A C 1
ATOM 724 O O . ALA A 1 91 ? 5.168 -3.289 10.117 1 84.94 91 ALA A O 1
ATOM 725 N N . ILE A 1 92 ? 6.035 -2.105 8.438 1 86.56 92 ILE A N 1
ATOM 726 C CA . ILE A 1 92 ? 5.098 -0.997 8.586 1 86.56 92 ILE A CA 1
ATOM 727 C C . ILE A 1 92 ? 3.857 -1.259 7.738 1 86.56 92 ILE A C 1
ATOM 729 O O . ILE A 1 92 ? 3.951 -1.412 6.516 1 86.56 92 ILE A O 1
ATOM 733 N N . SER A 1 93 ? 2.748 -1.275 8.359 1 81.5 93 SER A N 1
ATOM 734 C CA . SER A 1 93 ? 1.508 -1.474 7.613 1 81.5 93 SER A CA 1
ATOM 735 C C . SER A 1 93 ? 1.109 -0.212 6.855 1 81.5 93 SER A C 1
ATOM 737 O O . SER A 1 93 ? 0.903 0.842 7.461 1 81.5 93 SER A O 1
ATOM 739 N N . LEU A 1 94 ? 0.936 -0.354 5.594 1 81.31 94 LEU A N 1
ATOM 740 C CA . LEU A 1 94 ? 0.578 0.783 4.75 1 81.31 94 LEU A CA 1
ATOM 741 C C . LEU A 1 94 ? -0.903 1.117 4.891 1 81.31 94 LEU A C 1
ATOM 743 O O . LEU A 1 94 ? -1.328 2.225 4.551 1 81.31 94 LEU A O 1
ATOM 747 N N . GLN A 1 95 ? -1.683 0.208 5.312 1 72.94 95 GLN A N 1
ATOM 748 C CA . GLN A 1 95 ? -3.129 0.385 5.387 1 72.94 95 GLN A CA 1
ATOM 749 C C . GLN A 1 95 ? -3.557 0.858 6.773 1 72.94 95 GLN A C 1
ATOM 751 O O . GLN A 1 95 ? -4.75 1 7.047 1 72.94 95 GLN A O 1
ATOM 756 N N . ASN A 1 96 ? -2.656 1.181 7.531 1 71.44 96 ASN A N 1
ATOM 757 C CA . ASN A 1 96 ? -3.031 1.617 8.875 1 71.44 96 ASN A CA 1
ATOM 758 C C . ASN A 1 96 ? -3.631 3.02 8.859 1 71.44 96 ASN A C 1
ATOM 760 O O . ASN A 1 96 ? -3.496 3.748 7.871 1 71.44 96 ASN A O 1
ATOM 764 N N . ASN A 1 97 ? -4.434 3.219 9.875 1 67.06 97 ASN A N 1
ATOM 765 C CA . ASN A 1 97 ? -5.102 4.512 9.977 1 67.06 97 ASN A CA 1
ATOM 766 C C . ASN A 1 97 ? -4.48 5.383 11.062 1 67.06 97 ASN A C 1
ATOM 768 O O . ASN A 1 97 ? -5.129 6.301 11.57 1 67.06 97 ASN A O 1
ATOM 772 N N . VAL A 1 98 ? -3.299 5.02 11.453 1 71.75 98 VAL A N 1
ATOM 773 C CA . VAL A 1 98 ? -2.615 5.801 12.477 1 71.75 98 VAL A CA 1
ATOM 774 C C . VAL A 1 98 ? -1.251 6.25 11.961 1 71.75 98 VAL A C 1
ATOM 776 O O . VAL A 1 98 ? -0.795 5.793 10.914 1 71.75 98 VAL A O 1
ATOM 779 N N . GLY A 1 99 ? -0.664 7.109 12.688 1 78.06 99 GLY A N 1
ATOM 780 C CA . GLY A 1 99 ? 0.677 7.559 12.352 1 78.06 99 GLY A CA 1
ATOM 781 C C . GLY A 1 99 ? 1.741 6.508 12.609 1 78.06 99 GLY A C 1
ATOM 782 O O . GLY A 1 99 ? 1.473 5.488 13.25 1 78.06 99 GLY A O 1
ATOM 783 N N . LEU A 1 100 ? 2.881 6.672 12.141 1 85.25 100 LEU A N 1
ATOM 784 C CA . LEU A 1 100 ? 4.004 5.742 12.234 1 85.25 100 LEU A CA 1
ATOM 785 C C . LEU A 1 100 ? 4.312 5.41 13.695 1 85.25 100 LEU A C 1
ATOM 787 O O . LEU A 1 100 ? 4.539 4.25 14.031 1 85.25 100 LEU A O 1
ATOM 791 N N . THR A 1 101 ? 4.32 6.465 14.539 1 84.69 101 THR A N 1
ATOM 792 C CA . THR A 1 101 ? 4.648 6.266 15.953 1 84.69 101 THR A CA 1
ATOM 793 C C . THR A 1 101 ? 3.682 5.277 16.594 1 84.69 101 THR A C 1
ATOM 795 O O . THR A 1 101 ? 4.105 4.328 17.25 1 84.69 101 THR A O 1
ATOM 798 N N . ALA A 1 102 ? 2.438 5.504 16.344 1 79.56 102 ALA A N 1
ATOM 799 C CA . ALA A 1 102 ? 1.411 4.629 16.906 1 79.56 102 ALA A CA 1
ATOM 800 C C . ALA A 1 102 ? 1.503 3.225 16.312 1 79.56 102 ALA A C 1
ATOM 802 O O . ALA A 1 102 ? 1.364 2.232 17.031 1 79.56 102 ALA A O 1
ATOM 803 N N . GLU A 1 103 ? 1.731 3.117 15.109 1 78.88 103 GLU A N 1
ATOM 804 C CA . GLU A 1 103 ? 1.821 1.834 14.422 1 78.88 103 GLU A CA 1
ATOM 805 C C . GLU A 1 103 ? 2.973 0.993 14.969 1 78.88 103 GLU A C 1
ATOM 807 O O . GLU A 1 103 ? 2.807 -0.2 15.234 1 78.88 103 GLU A O 1
ATOM 812 N N . MET A 1 104 ? 4.133 1.61 15.156 1 84.06 104 MET A N 1
ATOM 813 C CA . MET A 1 104 ? 5.305 0.887 15.648 1 84.06 104 MET A CA 1
ATOM 814 C C . MET A 1 104 ? 5.141 0.515 17.109 1 84.06 104 MET A C 1
ATOM 816 O O . MET A 1 104 ? 5.586 -0.551 17.547 1 84.06 104 MET A O 1
ATOM 820 N N . ALA A 1 105 ? 4.473 1.399 17.844 1 82.75 105 ALA A N 1
ATOM 821 C CA . ALA A 1 105 ? 4.211 1.115 19.25 1 82.75 105 ALA A CA 1
ATOM 822 C C . ALA A 1 105 ? 3.363 -0.143 19.406 1 82.75 105 ALA A C 1
ATOM 824 O O . ALA A 1 105 ? 3.566 -0.923 20.344 1 82.75 105 ALA A O 1
ATOM 825 N N . ARG A 1 106 ? 2.465 -0.333 18.516 1 72.75 106 ARG A N 1
ATOM 826 C CA . ARG A 1 106 ? 1.62 -1.523 18.531 1 72.75 106 ARG A CA 1
ATOM 827 C C . ARG A 1 106 ? 2.459 -2.791 18.422 1 72.75 106 ARG A C 1
ATOM 829 O O . ARG A 1 106 ? 2.047 -3.857 18.875 1 72.75 106 ARG A O 1
ATOM 836 N N . GLN A 1 107 ? 3.602 -2.654 17.875 1 77.12 107 GLN A N 1
ATOM 837 C CA . GLN A 1 107 ? 4.5 -3.787 17.688 1 77.12 107 GLN A CA 1
ATOM 838 C C . GLN A 1 107 ? 5.559 -3.84 18.781 1 77.12 107 GLN A C 1
ATOM 840 O O . GLN A 1 107 ? 6.516 -4.613 18.688 1 77.12 107 GLN A O 1
ATOM 845 N N . GLY A 1 108 ? 5.391 -2.953 19.734 1 81 108 GLY A N 1
ATOM 846 C CA . GLY A 1 108 ? 6.32 -2.922 20.859 1 81 108 GLY A CA 1
ATOM 847 C C . GLY A 1 108 ? 7.617 -2.201 20.531 1 81 108 GLY A C 1
ATOM 848 O O . GLY A 1 108 ? 8.633 -2.412 21.188 1 81 108 GLY A O 1
ATOM 849 N N . LYS A 1 109 ? 7.637 -1.492 19.516 1 88.12 109 LYS A N 1
ATOM 850 C CA . LYS A 1 109 ? 8.82 -0.742 19.094 1 88.12 109 LYS A CA 1
ATOM 851 C C . LYS A 1 109 ? 8.68 0.74 19.438 1 88.12 109 LYS A C 1
ATOM 853 O O . LYS A 1 109 ? 7.562 1.229 19.641 1 88.12 109 LYS A O 1
ATOM 858 N N . ILE A 1 110 ? 9.836 1.44 19.5 1 91.5 110 ILE A N 1
ATOM 859 C CA . ILE A 1 110 ? 9.812 2.834 19.938 1 91.5 110 ILE A CA 1
ATOM 860 C C . ILE A 1 110 ? 10.422 3.721 18.859 1 91.5 110 ILE A C 1
ATOM 862 O O . ILE A 1 110 ? 11.594 3.57 18.516 1 91.5 110 ILE A O 1
ATOM 866 N N . VAL A 1 111 ? 9.625 4.621 18.359 1 92.56 111 VAL A N 1
ATOM 867 C CA . VAL A 1 111 ? 10.094 5.641 17.422 1 92.56 111 VAL A CA 1
ATOM 868 C C . VAL A 1 111 ? 10.367 6.941 18.188 1 92.56 111 VAL A C 1
ATOM 870 O O . VAL A 1 111 ? 9.539 7.391 18.969 1 92.56 111 VAL A O 1
ATOM 873 N N . LYS A 1 112 ? 11.523 7.547 17.969 1 93.56 112 LYS A N 1
ATOM 874 C CA . LYS A 1 112 ? 11.891 8.797 18.625 1 93.56 112 LYS A CA 1
ATOM 875 C C . LYS A 1 112 ? 12.414 9.812 17.609 1 93.56 112 LYS A C 1
ATOM 877 O O . LYS A 1 112 ? 13.164 9.453 16.703 1 93.56 112 LYS A O 1
ATOM 882 N N . THR A 1 113 ? 11.969 11.023 17.797 1 93.81 113 THR A N 1
ATOM 883 C CA . THR A 1 113 ? 12.547 12.117 17.016 1 93.81 113 THR A CA 1
ATOM 884 C C . THR A 1 113 ? 13.828 12.633 17.656 1 93.81 113 THR A C 1
ATOM 886 O O . THR A 1 113 ? 13.797 13.156 18.781 1 93.81 113 THR A O 1
ATOM 889 N N . THR A 1 114 ? 14.953 12.562 17 1 94.31 114 THR A N 1
ATOM 890 C CA . THR A 1 114 ? 16.25 12.898 17.578 1 94.31 114 THR A CA 1
ATOM 891 C C . THR A 1 114 ? 16.797 14.18 16.953 1 94.31 114 THR A C 1
ATOM 893 O O . THR A 1 114 ? 17.719 14.789 17.5 1 94.31 114 THR A O 1
ATOM 896 N N . GLY A 1 115 ? 16.344 14.555 15.883 1 94.19 115 GLY A N 1
ATOM 897 C CA . GLY A 1 115 ? 16.688 15.789 15.203 1 94.19 115 GLY A CA 1
ATOM 898 C C . GLY A 1 115 ? 15.5 16.469 14.547 1 94.19 115 GLY A C 1
ATOM 899 O O . GLY A 1 115 ? 14.648 15.797 13.961 1 94.19 115 GLY A O 1
ATOM 900 N N . ILE A 1 116 ? 15.469 17.797 14.766 1 94.38 116 ILE A N 1
ATOM 901 C CA . ILE A 1 116 ? 14.359 18.547 14.195 1 94.38 116 ILE A CA 1
ATOM 902 C C . ILE A 1 116 ? 14.859 19.875 13.648 1 94.38 116 ILE A C 1
ATOM 904 O O . ILE A 1 116 ? 15.703 20.531 14.266 1 94.38 116 ILE A O 1
ATOM 908 N N . SER A 1 117 ? 14.398 20.188 12.539 1 94.19 117 SER A N 1
ATOM 909 C CA . SER A 1 117 ? 14.555 21.531 11.992 1 94.19 117 SER A CA 1
ATOM 910 C C . SER A 1 117 ? 13.242 22.078 11.445 1 94.19 117 SER A C 1
ATOM 912 O O . SER A 1 117 ? 12.453 21.328 10.867 1 94.19 117 SER A O 1
ATOM 914 N N . GLN A 1 118 ? 12.969 23.328 11.672 1 94.88 118 GLN A N 1
ATOM 915 C CA . GLN A 1 118 ? 11.758 23.984 11.188 1 94.88 118 GLN A CA 1
ATOM 916 C C . GLN A 1 118 ? 12.062 25.375 10.648 1 94.88 118 GLN A C 1
A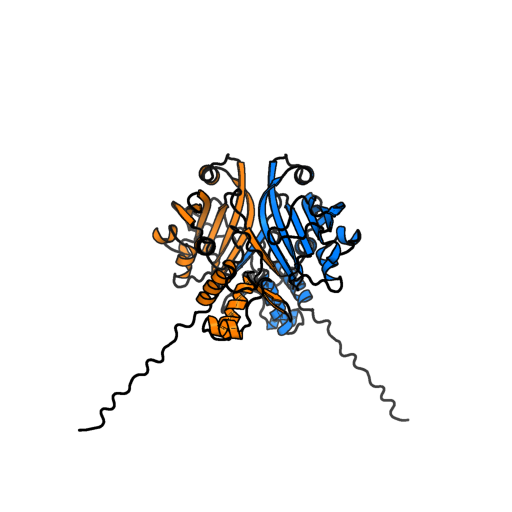TOM 918 O O . GLN A 1 118 ? 12.859 26.109 11.234 1 94.88 118 GLN A O 1
ATOM 923 N N . GLN A 1 119 ? 11.492 25.703 9.57 1 96 119 GLN A N 1
ATOM 924 C CA . GLN A 1 119 ? 11.633 27.031 8.992 1 96 119 GLN A CA 1
ATOM 925 C C . GLN A 1 119 ? 10.445 27.359 8.086 1 96 119 GLN A C 1
ATOM 927 O O . GLN A 1 119 ? 9.781 26.469 7.57 1 96 119 GLN A O 1
ATOM 932 N N . ILE A 1 120 ? 10.195 28.641 8.016 1 96.81 120 ILE A N 1
ATOM 933 C CA . ILE A 1 120 ? 9.227 29.094 7.027 1 96.81 120 ILE A CA 1
ATOM 934 C C . ILE A 1 120 ? 9.938 29.406 5.711 1 96.81 120 ILE A C 1
ATOM 936 O O . ILE A 1 120 ? 10.945 30.109 5.691 1 96.81 120 ILE A O 1
ATOM 940 N N . VAL A 1 121 ? 9.438 28.828 4.668 1 97.19 121 VAL A N 1
ATOM 941 C CA . VAL A 1 121 ? 10.055 29.047 3.365 1 97.19 121 VAL A CA 1
ATOM 942 C C . VAL A 1 121 ? 8.984 29.344 2.318 1 97.19 121 VAL A C 1
ATOM 944 O O . VAL A 1 121 ? 7.859 28.844 2.418 1 97.19 121 VAL A O 1
ATOM 947 N N . PRO A 1 122 ? 9.328 30.219 1.312 1 97.12 122 PRO A N 1
ATOM 948 C CA . PRO A 1 122 ? 8.406 30.328 0.177 1 97.12 122 PRO A CA 1
ATOM 949 C C . PRO A 1 122 ? 8.383 29.078 -0.689 1 97.12 122 PRO A C 1
ATOM 951 O O . PRO A 1 122 ? 9.336 28.281 -0.675 1 97.12 122 PRO A O 1
ATOM 954 N N . LEU A 1 123 ? 7.316 28.812 -1.428 1 96.38 123 LEU A N 1
ATOM 955 C CA . LEU A 1 123 ? 7.152 27.656 -2.295 1 96.38 123 LEU A CA 1
ATOM 956 C C . LEU A 1 123 ? 8.32 27.531 -3.268 1 96.38 123 LEU A C 1
ATOM 958 O O . LEU A 1 123 ? 8.773 26.438 -3.564 1 96.38 123 LEU A O 1
ATOM 962 N N . SER A 1 124 ? 8.859 28.609 -3.752 1 94.56 124 SER A N 1
ATOM 963 C CA . SER A 1 124 ? 9.93 28.625 -4.746 1 94.56 124 SER A CA 1
ATOM 964 C C . SER A 1 124 ? 11.211 28 -4.195 1 94.56 124 SER A C 1
ATOM 966 O O . SER A 1 124 ? 12.094 27.625 -4.961 1 94.56 124 SER A O 1
ATOM 968 N N . LYS A 1 125 ? 11.344 27.875 -2.902 1 96.06 125 LYS A N 1
ATOM 969 C CA . LYS A 1 125 ? 12.547 27.312 -2.283 1 96.06 125 LYS A CA 1
ATOM 970 C C . LYS A 1 125 ? 12.312 25.891 -1.803 1 96.06 125 LYS A C 1
ATOM 972 O O . LYS A 1 125 ? 13.195 25.266 -1.204 1 96.06 125 LYS A O 1
ATOM 977 N N . ALA A 1 126 ? 11.172 25.391 -2.002 1 96.19 126 ALA A N 1
ATOM 978 C CA . ALA A 1 126 ? 10.883 24.016 -1.6 1 96.19 126 ALA A CA 1
ATOM 979 C C . ALA A 1 126 ? 11.734 23.016 -2.387 1 96.19 126 ALA A C 1
ATOM 981 O O . ALA A 1 126 ? 11.953 23.188 -3.59 1 96.19 126 ALA A O 1
ATOM 982 N N . ALA A 1 127 ? 12.227 21.984 -1.738 1 94.19 127 ALA A N 1
ATOM 983 C CA . ALA A 1 127 ? 13.062 20.984 -2.373 1 94.19 127 ALA A CA 1
ATOM 984 C C . ALA A 1 127 ? 12.242 20.094 -3.307 1 94.19 127 ALA A C 1
ATOM 986 O O . ALA A 1 127 ? 12.789 19.453 -4.203 1 94.19 127 ALA A O 1
ATOM 987 N N . PHE A 1 128 ? 11.016 19.984 -3.076 1 93.69 128 PHE A N 1
ATOM 988 C CA . PHE A 1 128 ? 10.055 19.25 -3.891 1 93.69 128 PHE A CA 1
ATOM 989 C C . PHE A 1 128 ? 8.656 19.844 -3.742 1 93.69 128 PHE A C 1
ATOM 991 O O . PHE A 1 128 ? 8.398 20.609 -2.818 1 93.69 128 PHE A O 1
ATOM 998 N N . VAL A 1 129 ? 7.758 19.484 -4.641 1 92.44 129 VAL A N 1
ATOM 999 C CA . VAL A 1 129 ? 6.379 19.969 -4.637 1 92.44 129 VAL A CA 1
ATOM 1000 C C . VAL A 1 129 ? 5.422 18.781 -4.805 1 92.44 129 VAL A C 1
ATOM 1002 O O . VAL A 1 129 ? 5.84 17.688 -5.176 1 92.44 129 VAL A O 1
ATOM 1005 N N . PRO A 1 130 ? 4.18 18.984 -4.422 1 88.44 130 PRO A N 1
ATOM 1006 C CA . PRO A 1 130 ? 3.236 17.891 -4.609 1 88.44 130 PRO A CA 1
ATOM 1007 C C . PRO A 1 130 ? 3.084 17.484 -6.074 1 88.44 130 PRO A C 1
ATOM 1009 O O . PRO A 1 130 ? 3.24 18.312 -6.969 1 88.44 130 PRO A O 1
ATOM 1012 N N . GLU A 1 131 ? 2.924 16.25 -6.281 1 71.25 131 GLU A N 1
ATOM 1013 C CA . GLU A 1 131 ? 2.779 15.719 -7.633 1 71.25 131 GLU A CA 1
ATOM 1014 C C . GLU A 1 131 ? 1.384 15.992 -8.188 1 71.25 131 GLU A C 1
ATOM 1016 O O . GLU A 1 131 ? 1.209 16.141 -9.398 1 71.25 131 GLU A O 1
ATOM 1021 N N . SER A 1 132 ? 0.463 16.109 -7.383 1 68.44 132 SER A N 1
ATOM 1022 C CA . SER A 1 132 ? -0.946 16.016 -7.75 1 68.44 132 SER A CA 1
ATOM 1023 C C . SER A 1 132 ? -1.528 17.391 -8.07 1 68.44 132 SER A C 1
ATOM 1025 O O . SER A 1 132 ? -2.553 17.484 -8.75 1 68.44 132 SER A O 1
ATOM 1027 N N . GLN A 1 133 ? -0.933 18.406 -7.516 1 73.5 133 GLN A N 1
ATOM 1028 C CA . GLN A 1 133 ? -1.557 19.703 -7.746 1 73.5 133 GLN A CA 1
ATOM 1029 C C . GLN A 1 133 ? -0.513 20.812 -7.789 1 73.5 133 GLN A C 1
ATOM 1031 O O . GLN A 1 133 ? 0.578 20.672 -7.23 1 73.5 133 GLN A O 1
ATOM 1036 N N . LYS A 1 134 ? -0.98 21.859 -8.484 1 78.94 134 LYS A N 1
ATOM 1037 C CA . LYS A 1 134 ? -0.166 23.078 -8.516 1 78.94 134 LYS A CA 1
ATOM 1038 C C . LYS A 1 134 ? -0.579 24.047 -7.418 1 78.94 134 LYS A C 1
ATOM 1040 O O . LYS A 1 134 ? -1.771 24.234 -7.16 1 78.94 134 LYS A O 1
ATOM 1045 N N . LEU A 1 135 ? 0.409 24.516 -6.754 1 89.31 135 LEU A N 1
ATOM 1046 C CA . LEU A 1 135 ? 0.193 25.5 -5.703 1 89.31 135 LEU A CA 1
ATOM 1047 C C . LEU A 1 135 ? 0.472 26.906 -6.223 1 89.31 135 LEU A C 1
ATOM 1049 O O . LEU A 1 135 ? 1.254 27.094 -7.16 1 89.31 135 LEU A O 1
ATOM 1053 N N . ALA A 1 136 ? -0.214 27.859 -5.605 1 90.94 136 ALA A N 1
ATOM 1054 C CA . ALA A 1 136 ? 0.045 29.25 -5.957 1 90.94 136 ALA A CA 1
ATOM 1055 C C . ALA A 1 136 ? 1.494 29.625 -5.664 1 90.94 136 ALA A C 1
ATOM 1057 O O . ALA A 1 136 ? 2.061 29.203 -4.648 1 90.94 136 ALA A O 1
ATOM 1058 N N . GLN A 1 137 ? 2.006 30.406 -6.5 1 89.94 137 GLN A N 1
ATOM 1059 C CA . GLN A 1 137 ? 3.418 30.766 -6.422 1 89.94 137 GLN A CA 1
ATOM 1060 C C . GLN A 1 137 ? 3.729 31.5 -5.121 1 89.94 137 GLN A C 1
ATOM 1062 O O . GLN A 1 137 ? 4.848 31.422 -4.609 1 89.94 137 GLN A O 1
ATOM 1067 N N . ASP A 1 138 ? 2.816 32.188 -4.57 1 92.31 138 ASP A N 1
ATOM 1068 C CA . ASP A 1 138 ? 3.055 33 -3.375 1 92.31 138 ASP A CA 1
ATOM 1069 C C . ASP A 1 138 ? 2.779 32.188 -2.105 1 92.31 138 ASP A C 1
ATOM 1071 O O . ASP A 1 138 ? 2.764 32.75 -1.006 1 92.31 138 ASP A O 1
ATOM 1075 N N . THR A 1 139 ? 2.67 30.953 -2.277 1 95 139 THR A N 1
ATOM 1076 C CA . THR A 1 139 ? 2.389 30.094 -1.134 1 95 139 THR A CA 1
ATOM 1077 C C . THR A 1 139 ? 3.584 30.047 -0.188 1 95 139 THR A C 1
ATOM 1079 O O . THR A 1 139 ? 4.727 29.922 -0.63 1 95 139 THR A O 1
ATOM 1082 N N . GLU A 1 140 ? 3.295 30.25 1.15 1 97.25 140 GLU A N 1
ATOM 1083 C CA . GLU A 1 140 ? 4.297 30.062 2.195 1 97.25 140 GLU A CA 1
ATOM 1084 C C . GLU A 1 140 ? 4.164 28.688 2.844 1 97.25 140 GLU A C 1
ATOM 1086 O O . GLU A 1 140 ? 3.053 28.234 3.115 1 97.25 140 GLU A O 1
ATOM 1091 N N . LEU A 1 141 ? 5.336 28.078 3.125 1 97.5 141 LEU A N 1
ATOM 1092 C CA . LEU A 1 141 ? 5.371 26.719 3.66 1 97.5 141 LEU A CA 1
ATOM 1093 C C . LEU A 1 141 ? 6.105 26.672 4.996 1 97.5 141 LEU A C 1
ATOM 1095 O O . LEU A 1 141 ? 7.066 27.422 5.203 1 97.5 141 LEU A O 1
ATOM 1099 N N . ILE A 1 142 ? 5.633 25.875 5.852 1 96.62 142 ILE A N 1
ATOM 1100 C CA . ILE A 1 142 ? 6.422 25.469 7.008 1 96.62 142 ILE A CA 1
ATOM 1101 C C . ILE A 1 142 ? 7.203 24.188 6.684 1 96.62 142 ILE A C 1
ATOM 1103 O O . ILE A 1 142 ? 6.617 23.125 6.52 1 96.62 142 ILE A O 1
ATOM 1107 N N . SER A 1 143 ? 8.484 24.328 6.57 1 96.88 143 SER A N 1
ATOM 1108 C CA . SER A 1 143 ? 9.359 23.203 6.309 1 96.88 143 SER A CA 1
ATOM 1109 C C . SER A 1 143 ? 9.812 22.531 7.605 1 96.88 143 SER A C 1
ATOM 1111 O O . SER A 1 143 ? 10.352 23.188 8.492 1 96.88 143 SER A O 1
ATOM 1113 N N . VAL A 1 144 ? 9.539 21.281 7.707 1 95.88 144 VAL A N 1
ATOM 1114 C CA . VAL A 1 144 ? 9.93 20.531 8.891 1 95.88 144 VAL A CA 1
ATOM 1115 C C . VAL A 1 144 ? 10.758 19.312 8.484 1 95.88 144 VAL A C 1
ATOM 1117 O O . VAL A 1 144 ? 10.328 18.516 7.652 1 95.88 144 VAL A O 1
ATOM 1120 N N . ILE A 1 145 ? 11.938 19.172 9.016 1 96.06 145 ILE A N 1
ATOM 1121 C CA . ILE A 1 145 ? 12.766 17.984 8.812 1 96.06 145 ILE A CA 1
ATOM 1122 C C . ILE A 1 145 ? 12.945 17.25 10.141 1 96.06 145 ILE A C 1
ATOM 1124 O O . ILE A 1 145 ? 13.336 17.859 11.141 1 96.06 145 ILE A O 1
ATOM 1128 N N . ARG A 1 146 ? 12.617 16.047 10.141 1 95.94 146 ARG A N 1
ATOM 1129 C CA . ARG A 1 146 ? 12.75 15.227 11.336 1 95.94 146 ARG A CA 1
ATOM 1130 C C . ARG A 1 146 ? 13.648 14.023 11.07 1 95.94 146 ARG A C 1
ATOM 1132 O O . ARG A 1 146 ? 13.5 13.344 10.055 1 95.94 146 ARG A O 1
ATOM 1139 N N . GLN A 1 147 ? 14.594 13.82 11.906 1 96.75 147 GLN A N 1
ATOM 1140 C CA . GLN A 1 147 ? 15.359 12.586 11.977 1 96.75 147 GLN A CA 1
ATOM 1141 C C . GLN A 1 147 ? 14.867 11.688 13.109 1 96.75 147 GLN A C 1
ATOM 1143 O O . GLN A 1 147 ? 14.797 12.117 14.266 1 96.75 147 GLN A O 1
ATOM 1148 N N . ARG A 1 148 ? 14.523 10.492 12.734 1 96 148 ARG A N 1
ATOM 1149 C CA . ARG A 1 148 ? 13.875 9.648 13.727 1 96 148 ARG A CA 1
ATOM 1150 C C . ARG A 1 148 ? 14.562 8.289 13.828 1 96 148 ARG A C 1
ATOM 1152 O O . ARG A 1 148 ? 15.023 7.75 12.82 1 96 148 ARG A O 1
ATOM 1159 N N . THR A 1 149 ? 14.586 7.801 15.055 1 96.5 149 THR A N 1
ATOM 1160 C CA . THR A 1 149 ? 15.172 6.492 15.32 1 96.5 149 THR A CA 1
ATOM 1161 C C . THR A 1 149 ? 14.086 5.465 15.633 1 96.5 149 THR A C 1
ATOM 1163 O O . THR A 1 149 ? 12.977 5.828 16.031 1 96.5 149 THR A O 1
ATOM 1166 N N . LEU A 1 150 ? 14.297 4.258 15.328 1 94.88 150 LEU A N 1
ATOM 1167 C CA . LEU A 1 150 ? 13.531 3.088 15.75 1 94.88 150 LEU A CA 1
ATOM 1168 C C . LEU A 1 150 ? 14.352 2.223 16.703 1 94.88 150 LEU A C 1
ATOM 1170 O O . LEU A 1 150 ? 15.367 1.652 16.312 1 94.88 150 LEU A O 1
ATOM 1174 N N . ASP A 1 151 ? 13.906 2.131 17.984 1 94.44 151 ASP A N 1
ATOM 1175 C CA . ASP A 1 151 ? 14.656 1.429 19.016 1 94.44 151 ASP A CA 1
ATOM 1176 C C . ASP A 1 151 ? 16.109 1.902 19.078 1 94.44 151 ASP A C 1
ATOM 1178 O O . ASP A 1 151 ? 17.031 1.089 19.047 1 94.44 151 ASP A O 1
ATOM 1182 N N . ASP A 1 152 ? 16.297 3.139 18.906 1 94.81 152 ASP A N 1
ATOM 1183 C CA . ASP A 1 152 ? 17.531 3.877 19.125 1 94.81 152 ASP A CA 1
ATOM 1184 C C . ASP A 1 152 ? 18.5 3.703 17.938 1 94.81 152 ASP A C 1
ATOM 1186 O O . ASP A 1 152 ? 19.672 4.043 18.047 1 94.81 152 ASP A O 1
ATOM 1190 N N . GLU A 1 153 ? 18.031 3.164 16.891 1 96.19 153 GLU A N 1
ATOM 1191 C CA . GLU A 1 153 ? 18.797 3.104 15.641 1 96.19 153 GLU A CA 1
ATOM 1192 C C . GLU A 1 153 ? 18.203 4.016 14.578 1 96.19 153 GLU A C 1
ATOM 1194 O O . GLU A 1 153 ? 16.969 4.113 14.453 1 96.19 153 GLU A O 1
ATOM 1199 N N . PRO A 1 154 ? 19.109 4.688 13.797 1 97.06 154 PRO A N 1
ATOM 1200 C CA . PRO A 1 154 ? 18.562 5.52 12.719 1 97.06 154 PRO A CA 1
ATOM 1201 C C . PRO A 1 154 ? 17.562 4.777 11.852 1 97.06 154 PRO A C 1
ATOM 1203 O O . PRO A 1 154 ? 17.797 3.633 11.461 1 97.06 154 PRO A O 1
ATOM 1206 N N . PHE A 1 155 ? 16.453 5.5 11.539 1 96.19 155 PHE A N 1
ATOM 1207 C CA . PHE A 1 155 ? 15.367 4.773 10.898 1 96.19 155 PHE A CA 1
ATOM 1208 C C . PHE A 1 155 ? 14.828 5.539 9.695 1 96.19 155 PHE A C 1
ATOM 1210 O O . PHE A 1 155 ? 14.727 4.992 8.602 1 96.19 155 PHE A O 1
ATOM 1217 N N . LEU A 1 156 ? 14.562 6.785 9.906 1 96.81 156 LEU A N 1
ATOM 1218 C CA . LEU A 1 156 ? 14.047 7.551 8.773 1 96.81 156 LEU A CA 1
ATOM 1219 C C . LEU A 1 156 ? 14.391 9.031 8.922 1 96.81 156 LEU A C 1
ATOM 1221 O O . LEU A 1 156 ? 14.695 9.492 10.016 1 96.81 156 LEU A O 1
ATOM 1225 N N . VAL A 1 157 ? 14.406 9.734 7.832 1 97.25 157 VAL A N 1
ATOM 1226 C CA . VAL A 1 157 ? 14.438 11.188 7.719 1 97.25 157 VAL A CA 1
ATOM 1227 C C . VAL A 1 157 ? 13.203 11.68 6.973 1 97.25 157 VAL A C 1
ATOM 1229 O O . VAL A 1 157 ? 12.953 11.273 5.836 1 97.25 157 VAL A O 1
ATOM 1232 N N . GLU A 1 158 ? 12.445 12.5 7.625 1 96.44 158 GLU A N 1
ATOM 1233 C CA . GLU A 1 158 ? 11.211 13.016 7.039 1 96.44 158 GLU A CA 1
ATOM 1234 C C . GLU A 1 158 ? 11.328 14.516 6.75 1 96.44 158 GLU A C 1
ATOM 1236 O O . GLU A 1 158 ? 11.672 15.297 7.637 1 96.44 158 GLU A O 1
ATOM 1241 N N . HIS A 1 159 ? 11.141 14.898 5.57 1 96.5 159 HIS A N 1
ATOM 1242 C CA . HIS A 1 159 ? 10.992 16.297 5.184 1 96.5 159 HIS A CA 1
ATOM 1243 C C . HIS A 1 159 ? 9.547 16.609 4.793 1 96.5 159 HIS A C 1
ATOM 1245 O O . HIS A 1 159 ? 9.062 16.125 3.766 1 96.5 159 HIS A O 1
ATOM 1251 N N . SER A 1 160 ? 8.906 17.406 5.602 1 96.19 160 SER A N 1
ATOM 1252 C CA . SER A 1 160 ? 7.504 17.734 5.379 1 96.19 160 SER A CA 1
ATOM 1253 C C . SER A 1 160 ? 7.328 19.234 5.141 1 96.19 160 SER A C 1
ATOM 1255 O O . SER A 1 160 ? 8.047 20.047 5.723 1 96.19 160 SER A O 1
ATOM 1257 N N . TYR A 1 161 ? 6.41 19.547 4.336 1 96.62 161 TYR A N 1
ATOM 1258 C CA . TYR A 1 161 ? 5.934 20.906 4.125 1 96.62 161 TYR A CA 1
ATOM 1259 C C . TYR A 1 161 ? 4.461 21.047 4.496 1 96.62 161 TYR A C 1
ATOM 1261 O O . TYR A 1 161 ? 3.639 20.219 4.078 1 96.62 161 TYR A O 1
ATOM 1269 N N . TYR A 1 162 ? 4.176 22.016 5.262 1 95.56 162 TYR A N 1
ATOM 1270 C CA . TYR A 1 162 ? 2.803 22.375 5.605 1 95.56 162 TYR A CA 1
ATOM 1271 C C . TYR A 1 162 ? 2.434 23.734 5.043 1 95.56 162 TYR A C 1
ATOM 1273 O O . TYR A 1 162 ? 3.238 24.672 5.082 1 95.56 162 TYR A O 1
ATOM 1281 N N . LEU A 1 163 ? 1.218 23.797 4.488 1 95.56 163 LEU A N 1
ATOM 1282 C CA . LEU A 1 163 ? 0.752 25.109 4.066 1 95.56 163 LEU A CA 1
ATOM 1283 C C . LEU A 1 163 ? 0.491 26 5.273 1 95.56 163 LEU A C 1
ATOM 1285 O O . LEU A 1 163 ? -0.441 25.766 6.043 1 95.56 163 LEU A O 1
ATOM 1289 N N . LYS A 1 164 ? 1.29 27.047 5.359 1 95.81 164 LYS A N 1
ATOM 1290 C CA . LYS A 1 164 ? 1.262 27.891 6.543 1 95.81 164 LYS A CA 1
ATOM 1291 C C . LYS A 1 164 ? -0.119 28.516 6.746 1 95.81 164 LYS A C 1
ATOM 1293 O O . LYS A 1 164 ? -0.613 28.594 7.871 1 95.81 164 LYS A O 1
ATOM 1298 N N . SER A 1 165 ? -0.774 28.922 5.699 1 93.69 165 SER A N 1
ATOM 1299 C CA . SER A 1 165 ? -2.072 29.578 5.762 1 93.69 165 SER A CA 1
ATOM 1300 C C . SER A 1 165 ? -3.141 28.656 6.324 1 93.69 165 SER A C 1
ATOM 1302 O O . SER A 1 165 ? -4.145 29.109 6.871 1 93.69 165 SER A O 1
ATOM 1304 N N . MET A 1 166 ? -2.908 27.406 6.254 1 91.31 166 MET A N 1
ATOM 1305 C CA . MET A 1 166 ? -3.908 26.438 6.691 1 91.31 166 MET A CA 1
ATOM 1306 C C . MET A 1 166 ? -3.576 25.906 8.078 1 91.31 166 MET A C 1
ATOM 1308 O O . MET A 1 166 ? -4.449 25.812 8.945 1 91.31 166 MET A O 1
ATOM 1312 N N . VAL A 1 167 ? -2.361 25.562 8.273 1 92.19 167 VAL A N 1
ATOM 1313 C CA . VAL A 1 167 ? -1.977 24.844 9.484 1 92.19 167 VAL A CA 1
ATOM 1314 C C . VAL A 1 167 ? -1.572 25.828 10.57 1 92.19 167 VAL A C 1
ATOM 1316 O O . VAL A 1 167 ? -1.764 25.578 11.758 1 92.19 167 VAL A O 1
ATOM 1319 N N . GLY A 1 168 ? -1.093 26.938 10.156 1 90.12 168 GLY A N 1
ATOM 1320 C CA . GLY A 1 168 ? -0.603 27.906 11.133 1 90.12 168 GLY A CA 1
ATOM 1321 C C . GLY A 1 168 ? 0.715 27.5 11.758 1 90.12 168 GLY A C 1
ATOM 1322 O O . GLY A 1 168 ? 1.572 26.922 11.102 1 90.12 168 GLY A O 1
ATOM 1323 N N . GLU A 1 169 ? 0.869 27.797 13.008 1 88.62 169 GLU A N 1
ATOM 1324 C CA . GLU A 1 169 ? 2.115 27.469 13.703 1 88.62 169 GLU A CA 1
ATOM 1325 C C . GLU A 1 169 ? 2.105 26.047 14.234 1 88.62 169 GLU A C 1
ATOM 1327 O O . GLU A 1 169 ? 1.065 25.547 14.672 1 88.62 169 GLU A O 1
ATOM 1332 N N . ILE A 1 170 ? 3.232 25.453 14.141 1 90.44 170 ILE A N 1
ATOM 1333 C CA . ILE A 1 170 ? 3.41 24.109 14.688 1 90.44 170 ILE A CA 1
ATOM 1334 C C . ILE A 1 170 ? 4.324 24.172 15.906 1 90.44 170 ILE A C 1
ATOM 1336 O O . ILE A 1 170 ? 5.512 24.469 15.789 1 90.44 170 ILE A O 1
ATOM 1340 N N . PRO A 1 171 ? 3.805 23.828 17.016 1 88.69 171 PRO A N 1
ATOM 1341 C CA . PRO A 1 171 ? 4.633 23.906 18.219 1 88.69 171 PRO A CA 1
ATOM 1342 C C . PRO A 1 171 ? 5.68 22.797 18.281 1 88.69 171 PRO A C 1
ATOM 1344 O O . PRO A 1 171 ? 5.492 21.719 17.688 1 88.69 171 PRO A O 1
ATOM 1347 N N . ASP A 1 172 ? 6.703 23.016 19.078 1 84.31 172 ASP A N 1
ATOM 1348 C CA . ASP A 1 172 ? 7.801 22.062 19.234 1 84.31 172 ASP A CA 1
ATOM 1349 C C . ASP A 1 172 ? 7.293 20.719 19.75 1 84.31 172 ASP A C 1
ATOM 1351 O O . ASP A 1 172 ? 7.816 19.656 19.375 1 84.31 172 ASP A O 1
ATOM 1355 N N . SER A 1 173 ? 6.312 20.766 20.594 1 82.19 173 SER A N 1
ATOM 1356 C CA . SER A 1 173 ? 5.773 19.547 21.172 1 82.19 173 SER A CA 1
ATOM 1357 C C . SER A 1 173 ? 5.172 18.656 20.094 1 82.19 173 SER A C 1
ATOM 1359 O O . SER A 1 173 ? 5.285 17.422 20.156 1 82.19 173 SER A O 1
ATOM 1361 N N . ALA A 1 174 ? 4.527 19.266 19.109 1 81.88 174 ALA A N 1
ATOM 1362 C CA . ALA A 1 174 ? 3.926 18.516 18.016 1 81.88 174 ALA A CA 1
ATOM 1363 C C . ALA A 1 174 ? 4.996 17.922 17.109 1 81.88 174 ALA A C 1
ATOM 1365 O O . ALA A 1 174 ? 4.809 16.844 16.547 1 81.88 174 ALA A O 1
ATOM 1366 N N . LEU A 1 175 ? 6.105 18.578 17.047 1 83.06 175 LEU A N 1
ATOM 1367 C CA . LEU A 1 175 ? 7.199 18.141 16.172 1 83.06 175 LEU A CA 1
ATOM 1368 C C . LEU A 1 175 ? 7.875 16.891 16.734 1 83.06 175 LEU A C 1
ATOM 1370 O O . LEU A 1 175 ? 8.391 16.078 15.969 1 83.06 175 LEU A O 1
ATOM 1374 N N . LYS A 1 176 ? 7.832 16.719 18.016 1 80.62 176 LYS A N 1
ATOM 1375 C CA . LYS A 1 176 ? 8.484 15.586 18.656 1 80.62 176 LYS A CA 1
ATOM 1376 C C . LYS A 1 176 ? 7.555 14.375 18.703 1 80.62 176 LYS A C 1
ATOM 1378 O O . LYS A 1 176 ? 8.008 13.25 18.906 1 80.62 176 LYS A O 1
ATOM 1383 N N . GLY A 1 177 ? 6.254 14.633 18.438 1 78.44 177 GLY A N 1
ATOM 1384 C CA . GLY A 1 177 ? 5.273 13.562 18.484 1 78.44 177 GLY A CA 1
ATOM 1385 C C . GLY A 1 177 ? 4.652 13.258 17.141 1 78.44 177 GLY A C 1
ATOM 1386 O O . GLY A 1 177 ? 5.359 13.141 16.141 1 78.44 177 GLY A O 1
ATOM 1387 N N . SER A 1 178 ? 3.369 13.086 17.219 1 77.56 178 SER A N 1
ATOM 1388 C CA . SER A 1 178 ? 2.604 12.797 16 1 77.56 178 SER A CA 1
ATOM 1389 C C . SER A 1 178 ? 2.023 14.078 15.406 1 77.56 178 SER A C 1
ATOM 1391 O O . SER A 1 178 ? 1.07 14.641 15.945 1 77.56 178 SER A O 1
ATOM 1393 N N . LEU A 1 179 ? 2.568 14.492 14.289 1 78.69 179 LEU A N 1
ATOM 1394 C CA . LEU A 1 179 ? 2.057 15.672 13.594 1 78.69 179 LEU A CA 1
ATOM 1395 C C . LEU A 1 179 ? 0.625 15.438 13.117 1 78.69 179 LEU A C 1
ATOM 1397 O O . LEU A 1 179 ? -0.19 16.359 13.117 1 78.69 179 LEU A O 1
ATOM 1401 N N . PHE A 1 180 ? 0.331 14.242 12.875 1 77.69 180 PHE A N 1
ATOM 1402 C CA . PHE A 1 180 ? -1.027 13.898 12.469 1 77.69 180 PHE A CA 1
ATOM 1403 C C . PHE A 1 180 ? -2.014 14.164 13.602 1 77.69 180 PHE A C 1
ATOM 1405 O O . PHE A 1 180 ? -3.068 14.766 13.383 1 77.69 180 PHE A O 1
ATOM 1412 N N . ALA A 1 181 ? -1.648 13.711 14.719 1 76.06 181 ALA A N 1
ATOM 1413 C CA . ALA A 1 181 ? -2.508 13.93 15.875 1 76.06 181 ALA A CA 1
ATOM 1414 C C . ALA A 1 181 ? -2.699 15.422 16.141 1 76.06 181 ALA A C 1
ATOM 1416 O O . ALA A 1 181 ? -3.803 15.859 16.469 1 76.06 181 ALA A O 1
ATOM 1417 N N . PHE A 1 182 ? -1.684 16.172 15.977 1 82.38 182 PHE A N 1
ATOM 1418 C CA . PHE A 1 182 ? -1.718 17.625 16.188 1 82.38 182 PHE A CA 1
ATOM 1419 C C . PHE A 1 182 ? -2.676 18.281 15.195 1 82.38 182 PHE A C 1
ATOM 1421 O O . PHE A 1 182 ? -3.518 19.094 15.594 1 82.38 182 PHE A O 1
ATOM 1428 N N . ILE A 1 183 ? -2.621 17.891 13.953 1 83.12 183 ILE A N 1
ATOM 1429 C CA . ILE A 1 183 ? -3.439 18.5 12.906 1 83.12 183 ILE A CA 1
ATOM 1430 C C . ILE A 1 183 ? -4.902 18.094 13.102 1 83.12 183 ILE A C 1
ATOM 1432 O O . ILE A 1 183 ? -5.801 18.938 12.945 1 83.12 183 ILE A O 1
ATOM 1436 N N . ASP A 1 184 ? -5.074 16.891 13.469 1 77.31 184 ASP A N 1
ATOM 1437 C CA . ASP A 1 184 ? -6.422 16.359 13.648 1 77.31 184 ASP A CA 1
ATOM 1438 C C . ASP A 1 184 ? -7.137 17.047 14.805 1 77.31 184 ASP A C 1
ATOM 1440 O O . ASP A 1 184 ? -8.367 17.062 14.859 1 77.31 184 ASP A O 1
ATOM 1444 N N . GLN A 1 185 ? -6.438 17.609 15.711 1 80.31 185 GLN A N 1
ATOM 1445 C CA . GLN A 1 185 ? -7.008 18.266 16.875 1 80.31 185 GLN A CA 1
ATOM 1446 C C . GLN A 1 185 ? -7.352 19.719 16.594 1 80.31 185 GLN A C 1
ATOM 1448 O O . GLN A 1 185 ? -8.086 20.359 17.359 1 80.31 185 GLN A O 1
ATOM 1453 N N . LYS A 1 186 ? -6.848 20.219 15.57 1 84.25 186 LYS A N 1
ATOM 1454 C CA . LYS A 1 186 ? -7.121 21.609 15.234 1 84.25 186 LYS A CA 1
ATOM 1455 C C . LYS A 1 186 ? -8.531 21.781 14.688 1 84.25 186 LYS A C 1
ATOM 1457 O O . LYS A 1 186 ? -8.969 21.016 13.828 1 84.25 186 LYS A O 1
ATOM 1462 N N . PRO A 1 187 ? -9.164 22.703 15.25 1 81.44 187 PRO A N 1
ATOM 1463 C CA . PRO A 1 187 ? -10.516 22.938 14.742 1 81.44 187 PRO A CA 1
ATOM 1464 C C . PRO A 1 187 ? -10.539 23.266 13.25 1 81.44 187 PRO A C 1
ATOM 1466 O O . PRO A 1 187 ? -9.664 24 12.758 1 81.44 187 PRO A O 1
ATOM 1469 N N . GLY A 1 188 ? -11.43 22.75 12.547 1 79.62 188 GLY A N 1
ATOM 1470 C CA . GLY A 1 188 ? -11.648 23.047 11.141 1 79.62 188 GLY A CA 1
ATOM 1471 C C . GLY A 1 188 ? -10.758 22.234 10.219 1 79.62 188 GLY A C 1
ATOM 1472 O O . GLY A 1 188 ? -10.898 22.281 8.992 1 79.62 188 GLY A O 1
ATOM 1473 N N . LEU A 1 189 ? -9.781 21.656 10.883 1 84.12 189 LEU A N 1
ATOM 1474 C CA . LEU A 1 189 ? -8.898 20.828 10.07 1 84.12 189 LEU A CA 1
ATOM 1475 C C . LEU A 1 189 ? -9.18 19.344 10.297 1 84.12 189 LEU A C 1
ATOM 1477 O O . LEU A 1 189 ? -9.062 18.859 11.422 1 84.12 189 LEU A O 1
ATOM 1481 N N . LYS A 1 190 ? -9.812 18.688 9.438 1 82.5 190 LYS A N 1
ATOM 1482 C CA . LYS A 1 190 ? -10.055 17.25 9.484 1 82.5 190 LYS A CA 1
ATOM 1483 C C . LYS A 1 190 ? -9.32 16.531 8.352 1 82.5 190 LYS A C 1
ATOM 1485 O O . LYS A 1 190 ? -9.656 16.719 7.176 1 82.5 190 LYS A O 1
ATOM 1490 N N . VAL A 1 191 ? -8.352 15.766 8.812 1 83.5 191 VAL A N 1
ATOM 1491 C CA . VAL A 1 191 ? -7.602 15.023 7.805 1 83.5 191 VAL A CA 1
ATOM 1492 C C . VAL A 1 191 ? -8.523 14.039 7.086 1 83.5 191 VAL A C 1
ATOM 1494 O O . VAL A 1 191 ? -9.258 13.289 7.73 1 83.5 191 VAL A O 1
ATOM 1497 N N . GLY A 1 192 ? -8.484 14.023 5.816 1 81.56 192 GLY A N 1
ATOM 1498 C CA . GLY A 1 192 ? -9.344 13.156 5.023 1 81.56 192 GLY A CA 1
ATOM 1499 C C . GLY A 1 192 ? -8.617 11.961 4.441 1 81.56 192 GLY A C 1
ATOM 1500 O O . GLY A 1 192 ? -8.977 10.82 4.711 1 81.56 192 GLY A O 1
ATOM 1501 N N . PHE A 1 193 ? -7.57 12.258 3.674 1 82.31 193 PHE A N 1
ATOM 1502 C CA . PHE A 1 193 ? -6.875 11.164 3.006 1 82.31 193 PHE A CA 1
ATOM 1503 C C . PHE A 1 193 ? -5.453 11.578 2.631 1 82.31 193 PHE A C 1
ATOM 1505 O O . PHE A 1 193 ? -5.129 12.766 2.615 1 82.31 193 PHE A O 1
ATOM 1512 N N . ILE A 1 194 ? -4.66 10.617 2.395 1 86.31 194 ILE A N 1
ATOM 1513 C CA . ILE A 1 194 ? -3.266 10.789 2.006 1 86.31 194 ILE A CA 1
ATOM 1514 C C . ILE A 1 194 ? -2.977 9.977 0.746 1 86.31 194 ILE A C 1
ATOM 1516 O O . ILE A 1 194 ? -3.297 8.789 0.678 1 86.31 194 ILE A O 1
ATOM 1520 N N . ASP A 1 195 ? -2.441 10.641 -0.269 1 84.69 195 ASP A N 1
ATOM 1521 C CA . ASP A 1 195 ? -1.888 9.953 -1.431 1 84.69 195 ASP A CA 1
ATOM 1522 C C . ASP A 1 195 ? -0.417 9.609 -1.216 1 84.69 195 ASP A C 1
ATOM 1524 O O . ASP A 1 195 ? 0.415 10.5 -1.029 1 84.69 195 ASP A O 1
ATOM 1528 N N . SER A 1 196 ? -0.176 8.344 -1.306 1 89.25 196 SER A N 1
ATOM 1529 C CA . SER A 1 196 ? 1.185 7.891 -1.025 1 89.25 196 SER A CA 1
ATOM 1530 C C . SER A 1 196 ? 1.813 7.234 -2.25 1 89.25 196 SER A C 1
ATOM 1532 O O . SER A 1 196 ? 1.184 6.402 -2.906 1 89.25 196 SER A O 1
ATOM 1534 N N . VAL A 1 197 ? 2.965 7.664 -2.525 1 90.19 197 VAL A N 1
ATOM 1535 C CA . VAL A 1 197 ? 3.773 7.035 -3.566 1 90.19 197 VAL A CA 1
ATOM 1536 C C . VAL A 1 197 ? 5.023 6.414 -2.945 1 90.19 197 VAL A C 1
ATOM 1538 O O . VAL A 1 197 ? 5.723 7.066 -2.166 1 90.19 197 VAL A O 1
ATOM 1541 N N . ILE A 1 198 ? 5.238 5.195 -3.246 1 93.19 198 ILE A N 1
ATOM 1542 C CA . ILE A 1 198 ? 6.406 4.473 -2.758 1 93.19 198 ILE A CA 1
ATOM 1543 C C . ILE A 1 198 ? 7.379 4.219 -3.912 1 93.19 198 ILE A C 1
ATOM 1545 O O . ILE A 1 198 ? 6.977 3.729 -4.969 1 93.19 198 ILE A O 1
ATOM 1549 N N . GLU A 1 199 ? 8.594 4.531 -3.691 1 93.38 199 GLU A N 1
ATOM 1550 C CA . GLU A 1 199 ? 9.617 4.348 -4.711 1 93.38 199 GLU A CA 1
ATOM 1551 C C . GLU A 1 199 ? 11 4.172 -4.082 1 93.38 199 GLU A C 1
ATOM 1553 O O . GLU A 1 199 ? 11.141 4.242 -2.861 1 93.38 199 GLU A O 1
ATOM 1558 N N . CYS A 1 200 ? 11.953 3.789 -4.938 1 93.38 200 CYS A N 1
ATOM 1559 C CA . CYS A 1 200 ? 13.352 3.727 -4.527 1 93.38 200 CYS A CA 1
ATOM 1560 C C . CYS A 1 200 ? 14.141 4.895 -5.105 1 93.38 200 CYS A C 1
ATOM 1562 O O . CYS A 1 200 ? 14.047 5.191 -6.297 1 93.38 200 CYS A O 1
ATOM 1564 N N . GLU A 1 201 ? 14.805 5.602 -4.273 1 90.75 201 GLU A N 1
ATOM 1565 C CA . GLU A 1 201 ? 15.672 6.699 -4.691 1 90.75 201 GLU A CA 1
ATOM 1566 C C . GLU A 1 201 ? 17.062 6.562 -4.09 1 90.75 201 GLU A C 1
ATOM 1568 O O . GLU A 1 201 ? 17.234 5.969 -3.02 1 90.75 201 GLU A O 1
ATOM 1573 N N . MET A 1 202 ? 17.953 7.133 -4.859 1 90.69 202 MET A N 1
ATOM 1574 C CA . MET A 1 202 ? 19.312 7.238 -4.316 1 90.69 202 MET A CA 1
ATOM 1575 C C . MET A 1 202 ? 19.438 8.469 -3.422 1 90.69 202 MET A C 1
ATOM 1577 O O . MET A 1 202 ? 19.047 9.57 -3.809 1 90.69 202 MET A O 1
ATOM 1581 N N . ILE A 1 203 ? 20 8.25 -2.236 1 90.31 203 ILE A N 1
ATOM 1582 C CA . ILE A 1 203 ? 20 9.344 -1.273 1 90.31 203 ILE A CA 1
ATOM 1583 C C . ILE A 1 203 ? 21.391 9.945 -1.175 1 90.31 203 ILE A C 1
ATOM 1585 O O . ILE A 1 203 ? 22.391 9.266 -1.459 1 90.31 203 ILE A O 1
ATOM 1589 N N . THR A 1 204 ? 21.375 11.25 -0.841 1 88.88 204 THR A N 1
ATOM 1590 C CA . THR A 1 204 ? 22.578 12.016 -0.552 1 88.88 204 THR A CA 1
ATOM 1591 C C . THR A 1 204 ? 22.359 12.953 0.628 1 88.88 204 THR A C 1
ATOM 1593 O O . THR A 1 204 ? 21.219 13.148 1.068 1 88.88 204 THR A O 1
ATOM 1596 N N . GLY A 1 205 ? 23.438 13.453 1.222 1 91.88 205 GLY A N 1
ATOM 1597 C CA . GLY A 1 205 ? 23.328 14.477 2.25 1 91.88 205 GLY A CA 1
ATOM 1598 C C . GLY A 1 205 ? 22.812 13.945 3.572 1 91.88 205 GLY A C 1
ATOM 1599 O O . GLY A 1 205 ? 23.328 12.945 4.09 1 91.88 205 GLY A O 1
ATOM 1600 N N . THR A 1 206 ? 21.828 14.609 4.059 1 90.69 206 THR A N 1
ATOM 1601 C CA . THR A 1 206 ? 21.359 14.391 5.422 1 90.69 206 THR A CA 1
ATOM 1602 C C . THR A 1 206 ? 20.859 12.953 5.605 1 90.69 206 THR A C 1
ATOM 1604 O O . THR A 1 206 ? 21.281 12.266 6.531 1 90.69 206 THR A O 1
ATOM 1607 N N . PRO A 1 207 ? 20.016 12.461 4.695 1 93.5 207 PRO A N 1
ATOM 1608 C CA . PRO A 1 207 ? 19.531 11.102 4.926 1 93.5 207 PRO A CA 1
ATOM 1609 C C . PRO A 1 207 ? 20.656 10.07 4.918 1 93.5 207 PRO A C 1
ATOM 1611 O O . PRO A 1 207 ? 20.703 9.195 5.789 1 93.5 207 PRO A O 1
ATOM 1614 N N . ALA A 1 208 ? 21.562 10.188 4.008 1 94.12 208 ALA A N 1
ATOM 1615 C CA . ALA A 1 208 ? 22.672 9.242 3.916 1 94.12 208 ALA A CA 1
ATOM 1616 C C . ALA A 1 208 ? 23.547 9.289 5.172 1 94.12 208 ALA A C 1
ATOM 1618 O O . ALA A 1 208 ? 23.906 8.25 5.727 1 94.12 208 ALA A O 1
ATOM 1619 N N . GLN A 1 209 ? 23.844 10.484 5.559 1 94.81 209 GLN A N 1
ATOM 1620 C CA . GLN A 1 209 ? 24.656 10.672 6.75 1 94.81 209 GLN A CA 1
ATOM 1621 C C . GLN A 1 209 ? 23.969 10.102 7.988 1 94.81 209 GLN A C 1
ATOM 1623 O O . GLN A 1 209 ? 24.594 9.398 8.781 1 94.81 209 GLN A O 1
ATOM 1628 N N . PHE A 1 210 ? 22.734 10.367 8.078 1 96.56 210 PHE A N 1
ATOM 1629 C CA . PHE A 1 210 ? 21.984 9.914 9.25 1 96.56 210 PHE A CA 1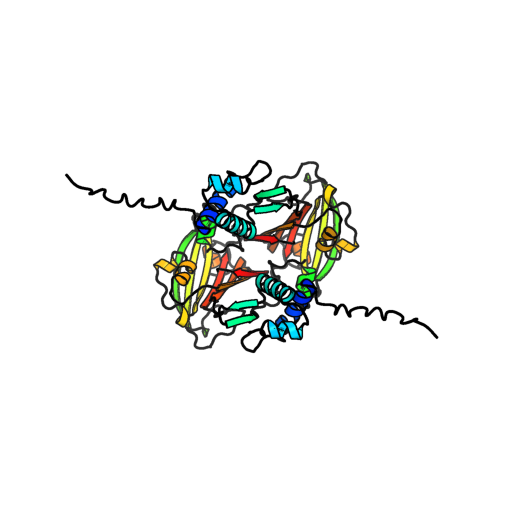
ATOM 1630 C C . PHE A 1 210 ? 21.938 8.391 9.305 1 96.56 210 PHE A C 1
ATOM 1632 O O . PHE A 1 210 ? 22.016 7.805 10.391 1 96.56 210 PHE A O 1
ATOM 1639 N N . PHE A 1 211 ? 21.812 7.73 8.18 1 95.75 211 PHE A N 1
ATOM 1640 C CA . PHE A 1 211 ? 21.719 6.277 8.117 1 95.75 211 PHE A CA 1
ATOM 1641 C C . PHE A 1 211 ? 23.094 5.645 8.141 1 95.75 211 PHE A C 1
ATOM 1643 O O . PHE A 1 211 ? 23.234 4.422 8.172 1 95.75 211 PHE A O 1
ATOM 1650 N N . ASN A 1 212 ? 24.172 6.484 8.156 1 95 212 ASN A N 1
ATOM 1651 C CA . ASN A 1 212 ? 25.547 6.012 8.047 1 95 212 ASN A CA 1
ATOM 1652 C C . ASN A 1 212 ? 25.75 5.207 6.766 1 95 212 ASN A C 1
ATOM 1654 O O . ASN A 1 212 ? 26.281 4.094 6.809 1 95 212 ASN A O 1
ATOM 1658 N N . LEU A 1 213 ? 25.25 5.695 5.719 1 92.81 213 LEU A N 1
ATOM 1659 C CA . LEU A 1 213 ? 25.406 5.125 4.383 1 92.81 213 LEU A CA 1
ATOM 1660 C C . LEU A 1 213 ? 26.203 6.062 3.482 1 92.81 213 LEU A C 1
ATOM 1662 O O . LEU A 1 213 ? 26.281 7.266 3.748 1 92.81 213 LEU A O 1
ATOM 1666 N N . ALA A 1 214 ? 26.797 5.488 2.43 1 91.62 214 ALA A N 1
ATOM 1667 C CA . ALA A 1 214 ? 27.484 6.312 1.438 1 91.62 214 ALA A CA 1
ATOM 1668 C C . ALA A 1 214 ? 26.484 7.098 0.59 1 91.62 214 ALA A C 1
ATOM 1670 O O . ALA A 1 214 ? 25.375 6.629 0.336 1 91.62 214 ALA A O 1
ATOM 1671 N N . ASP A 1 215 ? 26.875 8.266 0.154 1 92.25 215 ASP A N 1
ATOM 1672 C CA . ASP A 1 215 ? 26.094 8.977 -0.85 1 92.25 215 ASP A CA 1
ATOM 1673 C C . ASP A 1 215 ? 25.859 8.094 -2.076 1 92.25 215 ASP A C 1
ATOM 1675 O O . ASP A 1 215 ? 26.766 7.398 -2.531 1 92.25 215 ASP A O 1
ATOM 1679 N N . GLY A 1 216 ? 24.641 8.188 -2.523 1 88.88 216 GLY A N 1
ATOM 1680 C CA . GLY A 1 216 ? 24.297 7.352 -3.666 1 88.88 216 GLY A CA 1
ATOM 1681 C C . GLY A 1 216 ? 23.703 6.016 -3.273 1 88.88 216 GLY A C 1
ATOM 1682 O O . GLY A 1 216 ? 23.328 5.219 -4.137 1 88.88 216 GLY A O 1
ATOM 1683 N N . SER A 1 217 ? 23.594 5.73 -2.027 1 90.06 217 SER A N 1
ATOM 1684 C CA . SER A 1 217 ? 22.938 4.512 -1.561 1 90.06 217 SER A CA 1
ATOM 1685 C C . SER A 1 217 ? 21.438 4.562 -1.808 1 90.06 217 SER A C 1
ATOM 1687 O O . SER A 1 217 ? 20.844 5.645 -1.868 1 90.06 217 SER A O 1
ATOM 1689 N N . PRO A 1 218 ? 20.875 3.375 -1.958 1 90.69 218 PRO A N 1
ATOM 1690 C CA . PRO A 1 218 ? 19.422 3.354 -2.168 1 90.69 218 PRO A CA 1
ATOM 1691 C C . PRO A 1 218 ? 18.625 3.615 -0.884 1 90.69 218 PRO A C 1
ATOM 1693 O O . PRO A 1 218 ? 19.172 3.473 0.215 1 90.69 218 PRO A O 1
ATOM 1696 N N . SER A 1 219 ? 17.484 4.121 -1.067 1 92.12 219 SER A N 1
ATOM 1697 C CA . SER A 1 219 ? 16.516 4.289 0.017 1 92.12 219 SER A CA 1
ATOM 1698 C C . SER A 1 219 ? 15.102 3.99 -0.453 1 92.12 219 SER A C 1
ATOM 1700 O O . SER A 1 219 ? 14.766 4.215 -1.618 1 92.12 219 SER A O 1
ATOM 1702 N N . LEU A 1 220 ? 14.367 3.402 0.441 1 94.62 220 LEU A N 1
ATOM 1703 C CA . LEU A 1 220 ? 12.922 3.355 0.263 1 94.62 220 LEU A CA 1
ATOM 1704 C C . LEU A 1 220 ? 12.281 4.691 0.624 1 94.62 220 LEU A C 1
ATOM 1706 O O . LEU A 1 220 ? 12.461 5.191 1.737 1 94.62 220 LEU A O 1
ATOM 1710 N N . VAL A 1 221 ? 11.633 5.25 -0.313 1 95.06 221 VAL A N 1
ATOM 1711 C CA . VAL A 1 221 ? 11.109 6.602 -0.137 1 95.06 221 VAL A CA 1
ATOM 1712 C C . VAL A 1 221 ? 9.594 6.59 -0.262 1 95.06 221 VAL A C 1
ATOM 1714 O O . VAL A 1 221 ? 9.039 5.945 -1.159 1 95.06 221 VAL A O 1
ATOM 1717 N N . VAL A 1 222 ? 8.93 7.254 0.631 1 94.38 222 VAL A N 1
ATOM 1718 C CA . VAL A 1 222 ? 7.488 7.465 0.573 1 94.38 222 VAL A CA 1
ATOM 1719 C C . VAL A 1 222 ? 7.188 8.953 0.403 1 94.38 222 VAL A C 1
ATOM 1721 O O . VAL A 1 222 ? 7.652 9.781 1.192 1 94.38 222 VAL A O 1
ATOM 1724 N N . ARG A 1 223 ? 6.465 9.281 -0.617 1 93.31 223 ARG A N 1
ATOM 1725 C CA . ARG A 1 223 ? 5.969 10.633 -0.83 1 93.31 223 ARG A CA 1
ATOM 1726 C C . ARG A 1 223 ? 4.484 10.734 -0.496 1 93.31 223 ARG A C 1
ATOM 1728 O O . ARG A 1 223 ? 3.666 10 -1.06 1 93.31 223 ARG A O 1
ATOM 1735 N N . ASP A 1 224 ? 4.184 11.602 0.363 1 92.06 224 ASP A N 1
ATOM 1736 C CA . ASP A 1 224 ? 2.799 11.742 0.807 1 92.06 224 ASP A CA 1
ATOM 1737 C C . ASP A 1 224 ? 2.248 13.125 0.46 1 92.06 224 ASP A C 1
ATOM 1739 O O . ASP A 1 224 ? 2.873 14.141 0.769 1 92.06 224 ASP A O 1
ATOM 1743 N N . ASP A 1 225 ? 1.146 13.164 -0.219 1 91.25 225 ASP A N 1
ATOM 1744 C CA . ASP A 1 225 ? 0.291 14.344 -0.288 1 91.25 225 ASP A CA 1
ATOM 1745 C C . ASP A 1 225 ? -0.917 14.203 0.634 1 91.25 225 ASP A C 1
ATOM 1747 O O . ASP A 1 225 ? -1.711 13.273 0.488 1 91.25 225 ASP A O 1
ATOM 1751 N N . SER A 1 226 ? -1.04 15.094 1.553 1 90.06 226 SER A N 1
ATOM 1752 C CA . SER A 1 226 ? -2.074 14.984 2.576 1 90.06 226 SER A CA 1
ATOM 1753 C C . SER A 1 226 ? -3.193 15.992 2.34 1 90.06 226 SER A C 1
ATOM 1755 O O . SER A 1 226 ? -2.934 17.188 2.137 1 90.06 226 SER A O 1
ATOM 1757 N N . TYR A 1 227 ? -4.379 15.492 2.518 1 86.31 227 TYR A N 1
ATOM 1758 C CA . TYR A 1 227 ? -5.551 16.297 2.215 1 86.31 227 TYR A CA 1
ATOM 1759 C C . TYR A 1 227 ? -6.52 16.328 3.391 1 86.31 227 TYR A C 1
ATOM 1761 O O . TYR A 1 227 ? -6.641 15.336 4.121 1 86.31 227 TYR A O 1
ATOM 1769 N N . LEU A 1 228 ? -7.18 17.438 3.434 1 85.75 228 LEU A N 1
ATOM 1770 C CA . LEU A 1 228 ? -8.305 17.547 4.359 1 85.75 228 LEU A CA 1
ATOM 1771 C C . LEU A 1 228 ? -9.523 16.812 3.811 1 85.75 228 LEU A C 1
ATOM 1773 O O . LEU A 1 228 ? -9.562 16.469 2.629 1 85.75 228 LEU A O 1
ATOM 1777 N N . SER A 1 229 ? -10.508 16.578 4.703 1 79.44 229 SER A N 1
ATOM 1778 C CA . SER A 1 229 ? -11.758 15.969 4.262 1 79.44 229 SER A CA 1
ATOM 1779 C C . SER A 1 229 ? -12.461 16.828 3.217 1 79.44 229 SER A C 1
ATOM 1781 O O . SER A 1 229 ? -13.266 16.328 2.428 1 79.44 229 SER A O 1
ATOM 1783 N N . SER A 1 230 ? -12.109 18.109 3.174 1 78.25 230 SER A N 1
ATOM 1784 C CA . SER A 1 230 ? -12.656 19.031 2.193 1 78.25 230 SER A CA 1
ATOM 1785 C C . SER A 1 230 ? -12.016 18.844 0.824 1 78.25 230 SER A C 1
ATOM 1787 O O . SER A 1 230 ? -12.5 19.375 -0.178 1 78.25 230 SER A O 1
ATOM 1789 N N . GLY A 1 231 ? -10.891 18.094 0.801 1 79.69 231 GLY A N 1
ATOM 1790 C CA . GLY A 1 231 ? -10.18 17.875 -0.449 1 79.69 231 GLY A CA 1
ATOM 1791 C C . GLY A 1 231 ? -9.031 18.844 -0.657 1 79.69 231 GLY A C 1
ATOM 1792 O O . GLY A 1 231 ? -8.32 18.75 -1.66 1 79.69 231 GLY A O 1
ATOM 1793 N N . LYS A 1 232 ? -8.844 19.703 0.256 1 84.81 232 LYS A N 1
ATOM 1794 C CA . LYS A 1 232 ? -7.762 20.672 0.138 1 84.81 232 LYS A CA 1
ATOM 1795 C C . LYS A 1 232 ? -6.441 20.094 0.641 1 84.81 232 LYS A C 1
ATOM 1797 O O . LYS A 1 232 ? -6.395 19.484 1.707 1 84.81 232 LYS A O 1
ATOM 1802 N N . LEU A 1 233 ? -5.449 20.312 -0.186 1 89.69 233 LEU A N 1
ATOM 1803 C CA . LEU A 1 233 ? -4.105 19.922 0.234 1 89.69 233 LEU A CA 1
ATOM 1804 C C . LEU A 1 233 ? -3.623 20.797 1.387 1 89.69 233 LEU A C 1
ATOM 1806 O O . LEU A 1 233 ? -3.742 22.016 1.336 1 89.69 233 LEU A O 1
ATOM 1810 N N . PHE A 1 234 ? -3.07 20.203 2.467 1 92 234 PHE A N 1
ATOM 1811 C CA . PHE A 1 234 ? -2.59 21.016 3.568 1 92 234 PHE A CA 1
ATOM 1812 C C . PHE A 1 234 ? -1.134 20.703 3.887 1 92 234 PHE A C 1
ATOM 1814 O O . PHE A 1 234 ? -0.478 21.453 4.621 1 92 234 PHE A O 1
ATOM 1821 N N . ALA A 1 235 ? -0.656 19.609 3.35 1 94.69 235 ALA A N 1
ATOM 1822 C CA . ALA A 1 235 ? 0.729 19.203 3.592 1 94.69 235 ALA A CA 1
ATOM 1823 C C . ALA A 1 235 ? 1.212 18.219 2.529 1 94.69 235 ALA A C 1
ATOM 1825 O O . ALA A 1 235 ? 0.405 17.547 1.885 1 94.69 235 ALA A O 1
ATOM 1826 N N . PHE A 1 236 ? 2.508 18.172 2.332 1 94.56 236 PHE A N 1
ATOM 1827 C CA . PHE A 1 236 ? 3.166 17.141 1.526 1 94.56 236 PHE A CA 1
ATOM 1828 C C . PHE A 1 236 ? 4.555 16.844 2.072 1 94.56 236 PHE A C 1
ATOM 1830 O O . PHE A 1 236 ? 5.203 17.703 2.662 1 94.56 236 PHE A O 1
ATOM 1837 N N . SER A 1 237 ? 4.945 15.602 1.92 1 95.75 237 SER A N 1
ATOM 1838 C CA . SER A 1 237 ? 6.184 15.195 2.576 1 95.75 237 SER A CA 1
ATOM 1839 C C . SER A 1 237 ? 6.91 14.125 1.766 1 95.75 237 SER A C 1
ATOM 1841 O O . SER A 1 237 ? 6.32 13.508 0.875 1 95.75 237 SER A O 1
ATOM 1843 N N . LYS A 1 238 ? 8.141 14.039 2.016 1 95.5 238 LYS A N 1
ATOM 1844 C CA . LYS A 1 238 ? 9.023 12.961 1.568 1 95.5 238 LYS A CA 1
ATOM 1845 C C . LYS A 1 238 ? 9.719 12.297 2.75 1 95.5 238 LYS A C 1
ATOM 1847 O O . LYS A 1 238 ? 10.359 12.969 3.561 1 95.5 238 LYS A O 1
ATOM 1852 N N . ILE A 1 239 ? 9.516 11.016 2.842 1 96.06 239 ILE A N 1
ATOM 1853 C CA . ILE A 1 239 ? 10.117 10.25 3.93 1 96.06 239 ILE A CA 1
ATOM 1854 C C . ILE A 1 239 ? 11.148 9.273 3.369 1 96.06 239 ILE A C 1
ATOM 1856 O O . ILE A 1 239 ? 10.828 8.438 2.527 1 96.06 239 ILE A O 1
ATOM 1860 N N . PHE A 1 240 ? 12.352 9.391 3.836 1 96.56 240 PHE A N 1
ATOM 1861 C CA . PHE A 1 240 ? 13.438 8.469 3.494 1 96.56 240 PHE A CA 1
ATOM 1862 C C . PHE A 1 240 ? 13.625 7.426 4.586 1 96.56 240 PHE A C 1
ATOM 1864 O O . PHE A 1 240 ? 13.898 7.77 5.738 1 96.56 240 PHE A O 1
ATOM 1871 N N . TYR A 1 241 ? 13.516 6.219 4.211 1 96.31 241 TYR A N 1
ATOM 1872 C CA . TYR A 1 241 ? 13.703 5.137 5.168 1 96.31 241 TYR A CA 1
ATOM 1873 C C . TYR A 1 241 ? 15.055 4.461 4.973 1 96.31 241 TYR A C 1
ATOM 1875 O O . TYR A 1 241 ? 15.562 4.375 3.852 1 96.31 241 TYR A O 1
ATOM 1883 N N . ASP A 1 242 ? 15.648 4.035 6.086 1 94.56 242 ASP A N 1
ATOM 1884 C CA . ASP A 1 242 ? 16.75 3.086 5.969 1 94.56 242 ASP A CA 1
ATOM 1885 C C . ASP A 1 242 ? 16.281 1.766 5.363 1 94.56 242 ASP A C 1
ATOM 1887 O O . ASP A 1 242 ? 15.586 0.991 6.02 1 94.56 242 ASP A O 1
ATOM 1891 N N . PHE A 1 243 ? 16.703 1.556 4.145 1 90.94 243 PHE A N 1
ATOM 1892 C CA . PHE A 1 243 ? 16.188 0.431 3.383 1 90.94 243 PHE A CA 1
ATOM 1893 C C . PHE A 1 243 ? 16.594 -0.894 4.012 1 90.94 243 PHE A C 1
ATOM 1895 O O . PHE A 1 243 ? 15.945 -1.919 3.803 1 90.94 243 PHE A O 1
ATOM 1902 N N . ARG A 1 244 ? 17.719 -0.867 4.836 1 90.94 244 ARG A N 1
ATOM 1903 C CA . ARG A 1 244 ? 18.219 -2.086 5.461 1 90.94 244 ARG A CA 1
ATOM 1904 C C . ARG A 1 244 ? 17.297 -2.537 6.594 1 90.94 244 ARG A C 1
ATOM 1906 O O . ARG A 1 244 ? 17.344 -3.697 7.008 1 90.94 244 ARG A O 1
ATOM 1913 N N . LYS A 1 245 ? 16.359 -1.639 6.953 1 90.31 245 LYS A N 1
ATOM 1914 C CA . LYS A 1 245 ? 15.594 -1.902 8.164 1 90.31 245 LYS A CA 1
ATOM 1915 C C . LYS A 1 245 ? 14.094 -1.767 7.906 1 90.31 245 LYS A C 1
ATOM 1917 O O . LYS A 1 245 ? 13.289 -1.837 8.836 1 90.31 245 LYS A O 1
ATOM 1922 N N . THR A 1 246 ? 13.789 -1.546 6.73 1 92.75 246 THR A N 1
ATOM 1923 C CA . THR A 1 246 ? 12.398 -1.17 6.516 1 92.75 246 THR A CA 1
ATOM 1924 C C . THR A 1 246 ? 11.711 -2.15 5.566 1 92.75 246 THR A C 1
ATOM 1926 O O . THR A 1 246 ? 12.266 -2.496 4.52 1 92.75 246 THR A O 1
ATOM 1929 N N . LYS A 1 247 ? 10.547 -2.531 6 1 91.19 247 LYS A N 1
ATOM 1930 C CA . LYS A 1 247 ? 9.586 -3.287 5.199 1 91.19 247 LYS A CA 1
ATOM 1931 C C . LYS A 1 247 ? 8.18 -2.709 5.332 1 91.19 247 LYS A C 1
ATOM 1933 O O . LYS A 1 247 ? 7.766 -2.324 6.43 1 91.19 247 LYS A O 1
ATOM 1938 N N . PHE A 1 248 ? 7.551 -2.605 4.172 1 91.19 248 PHE A N 1
ATOM 1939 C CA . PHE A 1 248 ? 6.145 -2.219 4.195 1 91.19 248 PHE A CA 1
ATOM 1940 C C . PHE A 1 248 ? 5.246 -3.428 3.975 1 91.19 248 PHE A C 1
ATOM 1942 O O . PHE A 1 248 ? 5.562 -4.305 3.164 1 91.19 248 PHE A O 1
ATOM 1949 N N . PHE A 1 249 ? 4.152 -3.396 4.656 1 86.44 249 PHE A N 1
ATOM 1950 C CA . PHE A 1 249 ? 3.207 -4.5 4.535 1 86.44 249 PHE A CA 1
ATOM 1951 C C . PHE A 1 249 ? 1.842 -3.992 4.082 1 86.44 249 PHE A C 1
ATOM 1953 O O . PHE A 1 249 ? 1.378 -2.947 4.539 1 86.44 249 PHE A O 1
ATOM 1960 N N . MET A 1 250 ? 1.26 -4.832 3.18 1 83.5 250 MET A N 1
ATOM 1961 C CA . MET A 1 250 ? -0.123 -4.566 2.795 1 83.5 250 MET A CA 1
ATOM 1962 C C . MET A 1 250 ? -0.872 -5.863 2.516 1 83.5 250 MET A C 1
ATOM 1964 O O . MET A 1 250 ? -0.302 -6.809 1.964 1 83.5 250 MET A O 1
ATOM 1968 N N . LEU A 1 251 ? -2.139 -5.777 2.816 1 79.31 251 LEU A N 1
ATOM 1969 C CA . LEU A 1 251 ? -3.049 -6.867 2.482 1 79.31 251 LEU A CA 1
ATOM 1970 C C . LEU A 1 251 ? -3.912 -6.508 1.28 1 79.31 251 LEU A C 1
ATOM 1972 O O . LEU A 1 251 ? -4.555 -5.453 1.266 1 79.31 251 LEU A O 1
ATOM 1976 N N . LYS A 1 252 ? -3.805 -7.367 0.32 1 78.25 252 LYS A N 1
ATOM 1977 C CA . LYS A 1 252 ? -4.652 -7.176 -0.853 1 78.25 252 LYS A CA 1
ATOM 1978 C C . LYS A 1 252 ? -5.801 -8.18 -0.871 1 78.25 252 LYS A C 1
ATOM 1980 O O . LYS A 1 252 ? -5.574 -9.391 -0.916 1 78.25 252 LYS A O 1
ATOM 1985 N N . LYS A 1 253 ? -6.965 -7.629 -0.877 1 73.25 253 LYS A N 1
ATOM 1986 C CA . LYS A 1 253 ? -8.141 -8.484 -0.982 1 73.25 253 LYS A CA 1
ATOM 1987 C C . LYS A 1 253 ? -8.562 -8.664 -2.439 1 73.25 253 LYS A C 1
ATOM 1989 O O . LYS A 1 253 ? -8.688 -7.691 -3.18 1 73.25 253 LYS A O 1
ATOM 1994 N N . MET A 1 254 ? -8.648 -9.883 -3.004 1 68 254 MET A N 1
ATOM 1995 C CA . MET A 1 254 ? -8.992 -10.156 -4.395 1 68 254 MET A CA 1
ATOM 1996 C C . MET A 1 254 ? -10.484 -10.453 -4.535 1 68 254 MET A C 1
ATOM 1998 O O . MET A 1 254 ? -11.039 -10.352 -5.629 1 68 254 MET A O 1
ATOM 2002 N N . HIS A 1 255 ? -11.234 -10.812 -3.549 1 61.16 255 HIS A N 1
ATOM 2003 C CA . HIS A 1 255 ? -12.68 -11.008 -3.527 1 61.16 255 HIS A CA 1
ATOM 2004 C C . HIS A 1 255 ? -13.289 -10.484 -2.23 1 61.16 255 HIS A C 1
ATOM 2006 O O . HIS A 1 255 ? -12.617 -10.438 -1.199 1 61.16 255 HIS A O 1
ATOM 2012 N N . MET B 1 1 ? -61.156 -17.516 -41.094 1 29.52 1 MET B N 1
ATOM 2013 C CA . MET B 1 1 ? -60.531 -16.188 -41.094 1 29.52 1 MET B CA 1
ATOM 2014 C C . MET B 1 1 ? -60.156 -15.75 -39.719 1 29.52 1 MET B C 1
ATOM 2016 O O . MET B 1 1 ? -60.062 -14.555 -39.438 1 29.52 1 MET B O 1
ATOM 2020 N N . SER B 1 2 ? -59.906 -16.656 -38.625 1 27.81 2 SER B N 1
ATOM 2021 C CA . SER B 1 2 ? -59.75 -16.797 -37.188 1 27.81 2 SER B CA 1
ATOM 2022 C C . SER B 1 2 ? -58.531 -16.047 -36.656 1 27.81 2 SER B C 1
ATOM 2024 O O . SER B 1 2 ? -57.625 -15.711 -37.469 1 27.81 2 SER B O 1
ATOM 2026 N N . ASP B 1 3 ? -58.281 -16 -35.188 1 29.25 3 ASP B N 1
ATOM 2027 C CA . ASP B 1 3 ? -57.688 -15.367 -34 1 29.25 3 ASP B CA 1
ATOM 2028 C C . ASP B 1 3 ? -56.188 -15.602 -33.906 1 29.25 3 ASP B C 1
ATOM 2030 O O . ASP B 1 3 ? -55.719 -16.359 -33.062 1 29.25 3 ASP B O 1
ATOM 2034 N N . GLU B 1 4 ? -55.438 -15.867 -34.875 1 28.69 4 GLU B N 1
ATOM 2035 C CA . GLU B 1 4 ? -54.031 -16.266 -34.75 1 28.69 4 GLU B CA 1
ATOM 2036 C C . GLU B 1 4 ? -53.188 -15.133 -34.188 1 28.69 4 GLU B C 1
ATOM 2038 O O . GLU B 1 4 ? -52.562 -14.352 -34.906 1 28.69 4 GLU B O 1
ATOM 2043 N N . TYR B 1 5 ? -53.781 -14.203 -33.344 1 32.22 5 TYR B N 1
ATOM 2044 C CA . TYR B 1 5 ? -52.938 -13.125 -32.812 1 32.22 5 TYR B CA 1
ATOM 2045 C C . TYR B 1 5 ? -51.688 -13.672 -32.125 1 32.22 5 TYR B C 1
ATOM 2047 O O . TYR B 1 5 ? -51.781 -14.344 -31.109 1 32.22 5 TYR B O 1
ATOM 2055 N N . ARG B 1 6 ? -50.656 -14.109 -32.844 1 30.11 6 ARG B N 1
ATOM 2056 C CA . ARG B 1 6 ? -49.281 -14.516 -32.531 1 30.11 6 ARG B CA 1
ATOM 2057 C C . ARG B 1 6 ? -48.656 -13.555 -31.531 1 30.11 6 ARG B C 1
ATOM 2059 O O . ARG B 1 6 ? -48.688 -12.336 -31.719 1 30.11 6 ARG B O 1
ATOM 2066 N N . GLY B 1 7 ? -48.688 -13.852 -30.219 1 30.5 7 GLY B N 1
ATOM 2067 C CA . GLY B 1 7 ? -48.094 -13.273 -29.016 1 30.5 7 GLY B CA 1
ATOM 2068 C C . GLY B 1 7 ? -46.719 -12.695 -29.25 1 30.5 7 GLY B C 1
ATOM 2069 O O . GLY B 1 7 ? -45.812 -13.414 -29.656 1 30.5 7 GLY B O 1
ATOM 2070 N N . VAL B 1 8 ? -46.531 -11.469 -29.828 1 32.62 8 VAL B N 1
ATOM 2071 C CA . VAL B 1 8 ? -45.344 -10.656 -29.906 1 32.62 8 VAL B CA 1
ATOM 2072 C C . VAL B 1 8 ? -44.531 -10.82 -28.609 1 32.62 8 VAL B C 1
ATOM 2074 O O . VAL B 1 8 ? -45 -10.461 -27.531 1 32.62 8 VAL B O 1
ATOM 2077 N N . GLU B 1 9 ? -43.875 -11.953 -28.359 1 32.31 9 GLU B N 1
ATOM 2078 C CA . GLU B 1 9 ? -42.844 -12.172 -27.359 1 32.31 9 GLU B CA 1
ATOM 2079 C C . GLU B 1 9 ? -41.969 -10.922 -27.156 1 32.31 9 GLU B C 1
ATOM 2081 O O . GLU B 1 9 ? -41.281 -10.492 -28.078 1 32.31 9 GLU B O 1
ATOM 2086 N N . LYS B 1 10 ? -42.594 -9.773 -26.719 1 30.12 10 LYS B N 1
ATOM 2087 C CA . LYS B 1 10 ? -41.844 -8.617 -26.234 1 30.12 10 LYS B CA 1
ATOM 2088 C C . LYS B 1 10 ? -40.562 -9.039 -25.547 1 30.12 10 LYS B C 1
ATOM 2090 O O . LYS B 1 10 ? -40.594 -9.594 -24.453 1 30.12 10 LYS B O 1
ATOM 2095 N N . LEU B 1 11 ? -39.625 -9.719 -26.312 1 31.61 11 LEU B N 1
ATOM 2096 C CA . LEU B 1 11 ? -38.281 -9.797 -25.781 1 31.61 11 LEU B CA 1
ATOM 2097 C C . LEU B 1 11 ? -37.938 -8.531 -25 1 31.61 11 LEU B C 1
ATOM 2099 O O . LEU B 1 11 ? -37.938 -7.43 -25.547 1 31.61 11 LEU B O 1
ATOM 2103 N N . SER B 1 12 ? -38.5 -8.32 -23.812 1 34.97 12 SER B N 1
ATOM 2104 C CA . SER B 1 12 ? -38.062 -7.336 -22.844 1 34.97 12 SER B CA 1
ATOM 2105 C C . SER B 1 12 ? -36.625 -6.926 -23.078 1 34.97 12 SER B C 1
ATOM 2107 O O . SER B 1 12 ? -35.75 -7.781 -23.281 1 34.97 12 SER B O 1
ATOM 2109 N N . GLN B 1 13 ? -36.312 -5.957 -23.906 1 34.09 13 GLN B N 1
ATOM 2110 C CA . GLN B 1 13 ? -35.062 -5.254 -24.156 1 34.09 13 GLN B CA 1
ATOM 2111 C C . GLN B 1 13 ? -34.156 -5.289 -22.922 1 34.09 13 GLN B C 1
ATOM 2113 O O . GLN B 1 13 ? -34.406 -4.605 -21.938 1 34.09 13 GLN B O 1
ATOM 2118 N N . ARG B 1 14 ? -33.812 -6.359 -22.281 1 35.66 14 ARG B N 1
ATOM 2119 C CA . ARG B 1 14 ? -32.719 -6.484 -21.312 1 35.66 14 ARG B CA 1
ATOM 2120 C C . ARG B 1 14 ? -31.641 -5.441 -21.562 1 35.66 14 ARG B C 1
ATOM 2122 O O . ARG B 1 14 ? -30.859 -5.566 -22.516 1 35.66 14 ARG B O 1
ATOM 2129 N N . GLU B 1 15 ? -31.875 -4.145 -21.734 1 40.56 15 GLU B N 1
ATOM 2130 C CA . GLU B 1 15 ? -30.922 -3.045 -21.797 1 40.56 15 GLU B CA 1
ATOM 2131 C C . GLU B 1 15 ? -29.625 -3.406 -21.062 1 40.56 15 GLU B C 1
ATOM 2133 O O . GLU B 1 15 ? -29.672 -3.91 -19.938 1 40.56 15 GLU B O 1
ATOM 2138 N N . SER B 1 16 ? -28.578 -3.928 -21.594 1 48.41 16 SER B N 1
ATOM 2139 C CA . SER B 1 16 ? -27.25 -4.422 -21.25 1 48.41 16 SER B CA 1
ATOM 2140 C C . SER B 1 16 ? -26.656 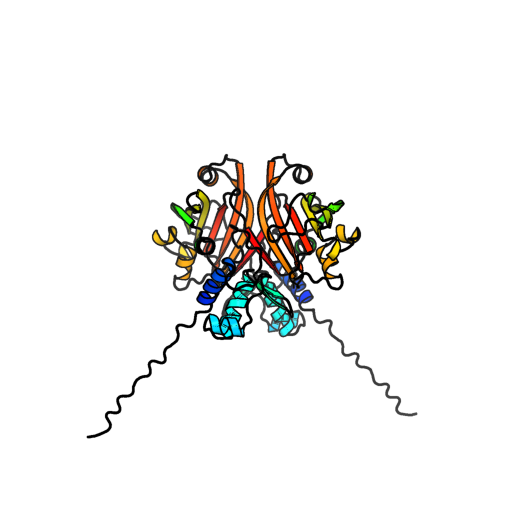-3.625 -20.094 1 48.41 16 SER B C 1
ATOM 2142 O O . SER B 1 16 ? -26.172 -2.508 -20.281 1 48.41 16 SER B O 1
ATOM 2144 N N . SER B 1 17 ? -27.391 -3.328 -19.062 1 57.72 17 SER B N 1
ATOM 2145 C CA . SER B 1 17 ? -26.969 -2.6 -17.859 1 57.72 17 SER B CA 1
ATOM 2146 C C . SER B 1 17 ? -25.578 -3.027 -17.422 1 57.72 17 SER B C 1
ATOM 2148 O O . SER B 1 17 ? -25.234 -4.211 -17.469 1 57.72 17 SER B O 1
ATOM 2150 N N . TYR B 1 18 ? -24.594 -2.121 -17.406 1 70 18 TYR B N 1
ATOM 2151 C CA . TYR B 1 18 ? -23.234 -2.346 -16.906 1 70 18 TYR B CA 1
ATOM 2152 C C . TYR B 1 18 ? -23.266 -3.184 -15.633 1 70 18 TYR B C 1
ATOM 2154 O O . TYR B 1 18 ? -24.078 -2.945 -14.742 1 70 18 TYR B O 1
ATOM 2162 N N . SER B 1 19 ? -22.672 -4.324 -15.766 1 82.06 19 SER B N 1
ATOM 2163 C CA . SER B 1 19 ? -22.312 -4.887 -14.469 1 82.06 19 SER B CA 1
ATOM 2164 C C . SER B 1 19 ? -21.516 -3.887 -13.641 1 82.06 19 SER B C 1
ATOM 2166 O O . SER B 1 19 ? -21.016 -2.889 -14.164 1 82.06 19 SER B O 1
ATOM 2168 N N . THR B 1 20 ? -21.578 -3.967 -12.359 1 87.06 20 THR B N 1
ATOM 2169 C CA . THR B 1 20 ? -20.812 -3.107 -11.469 1 87.06 20 THR B CA 1
ATOM 2170 C C . THR B 1 20 ? -19.359 -3.023 -11.922 1 87.06 20 THR B C 1
ATOM 2172 O O . THR B 1 20 ? -18.781 -1.94 -11.945 1 87.06 20 THR B O 1
ATOM 2175 N N . LYS B 1 21 ? -18.891 -4.156 -12.359 1 81.69 21 LYS B N 1
ATOM 2176 C CA . LYS B 1 21 ? -17.5 -4.199 -12.781 1 81.69 21 LYS B CA 1
ATOM 2177 C C . LYS B 1 21 ? -17.281 -3.379 -14.055 1 81.69 21 LYS B C 1
ATOM 2179 O O . LYS B 1 21 ? -16.312 -2.627 -14.164 1 81.69 21 LYS B O 1
ATOM 2184 N N . GLU B 1 22 ? -18.188 -3.559 -14.938 1 84.81 22 GLU B N 1
ATOM 2185 C CA . GLU B 1 22 ? -18.109 -2.809 -16.188 1 84.81 22 GLU B CA 1
ATOM 2186 C C . GLU B 1 22 ? -18.234 -1.309 -15.938 1 84.81 22 GLU B C 1
ATOM 2188 O O . GLU B 1 22 ? -17.531 -0.506 -16.547 1 84.81 22 GLU B O 1
ATOM 2193 N N . LEU B 1 23 ? -19.156 -0.987 -15.117 1 90.69 23 LEU B N 1
ATOM 2194 C CA . LEU B 1 23 ? -19.375 0.424 -14.805 1 90.69 23 LEU B CA 1
ATOM 2195 C C . LEU B 1 23 ? -18.125 1.023 -14.156 1 90.69 23 LEU B C 1
ATOM 2197 O O . LEU B 1 23 ? -17.734 2.148 -14.477 1 90.69 23 LEU B O 1
ATOM 2201 N N . VAL B 1 24 ? -17.5 0.312 -13.242 1 87.19 24 VAL B N 1
ATOM 2202 C CA . VAL B 1 24 ? -16.281 0.774 -12.586 1 87.19 24 VAL B CA 1
ATOM 2203 C C . VAL B 1 24 ? -15.219 1.084 -13.641 1 87.19 24 VAL B C 1
ATOM 2205 O O . VAL B 1 24 ? -14.602 2.152 -13.617 1 87.19 24 VAL B O 1
ATOM 2208 N N . ASN B 1 25 ? -15.102 0.158 -14.547 1 81.56 25 ASN B N 1
ATOM 2209 C CA . ASN B 1 25 ? -14.094 0.342 -15.586 1 81.56 25 ASN B CA 1
ATOM 2210 C C . ASN B 1 25 ? -14.383 1.573 -16.438 1 81.56 25 ASN B C 1
ATOM 2212 O O . ASN B 1 25 ? -13.477 2.348 -16.75 1 81.56 25 ASN B O 1
ATOM 2216 N N . GLN B 1 26 ? -15.594 1.691 -16.75 1 86.06 26 GLN B N 1
ATOM 2217 C CA . GLN B 1 26 ? -15.969 2.828 -17.594 1 86.06 26 GLN B CA 1
ATOM 2218 C C . GLN B 1 26 ? -15.805 4.145 -16.828 1 86.06 26 GLN B C 1
ATOM 2220 O O . GLN B 1 26 ? -15.258 5.109 -17.375 1 86.06 26 GLN B O 1
ATOM 2225 N N . LEU B 1 27 ? -16.297 4.199 -15.664 1 89.31 27 LEU B N 1
ATOM 2226 C CA . LEU B 1 27 ? -16.156 5.402 -14.852 1 89.31 27 LEU B CA 1
ATOM 2227 C C . LEU B 1 27 ? -14.695 5.766 -14.656 1 89.31 27 LEU B C 1
ATOM 2229 O O . LEU B 1 27 ? -14.328 6.941 -14.711 1 89.31 27 LEU B O 1
ATOM 2233 N N . LEU B 1 28 ? -13.945 4.75 -14.391 1 82.06 28 LEU B N 1
ATOM 2234 C CA . LEU B 1 28 ? -12.516 4.969 -14.195 1 82.06 28 LEU B CA 1
ATOM 2235 C C . LEU B 1 28 ? -11.891 5.613 -15.43 1 82.06 28 LEU B C 1
ATOM 2237 O O . LEU B 1 28 ? -11.148 6.586 -15.32 1 82.06 28 LEU B O 1
ATOM 2241 N N . LYS B 1 29 ? -12.172 5.047 -16.516 1 78.81 29 LYS B N 1
ATOM 2242 C CA . LYS B 1 29 ? -11.68 5.602 -17.766 1 78.81 29 LYS B CA 1
ATOM 2243 C C . LYS B 1 29 ? -12.109 7.055 -17.938 1 78.81 29 LYS B C 1
ATOM 2245 O O . LYS B 1 29 ? -11.281 7.918 -18.25 1 78.81 29 LYS B O 1
ATOM 2250 N N . ASP B 1 30 ? -13.336 7.312 -17.688 1 85.31 30 ASP B N 1
ATOM 2251 C CA . ASP B 1 30 ? -13.883 8.648 -17.875 1 85.31 30 ASP B CA 1
ATOM 2252 C C . ASP B 1 30 ? -13.266 9.641 -16.891 1 85.31 30 ASP B C 1
ATOM 2254 O O . ASP B 1 30 ? -12.977 10.781 -17.25 1 85.31 30 ASP B O 1
ATOM 2258 N N . ILE B 1 31 ? -13.023 9.219 -15.719 1 84 31 ILE B N 1
ATOM 2259 C CA . ILE B 1 31 ? -12.43 10.062 -14.695 1 84 31 ILE B CA 1
ATOM 2260 C C . ILE B 1 31 ? -10.977 10.367 -15.047 1 84 31 ILE B C 1
ATOM 2262 O O . ILE B 1 31 ? -10.539 11.523 -14.969 1 84 31 ILE B O 1
ATOM 2266 N N . GLN B 1 32 ? -10.289 9.367 -15.461 1 74.69 32 GLN B N 1
ATOM 2267 C CA . GLN B 1 32 ? -8.875 9.539 -15.797 1 74.69 32 GLN B CA 1
ATOM 2268 C C . GLN B 1 32 ? -8.711 10.445 -17 1 74.69 32 GLN B C 1
ATOM 2270 O O . GLN B 1 32 ? -7.73 11.188 -17.094 1 74.69 32 GLN B O 1
ATOM 2275 N N . GLN B 1 33 ? -9.695 10.422 -17.875 1 74.5 33 GLN B N 1
ATOM 2276 C CA . GLN B 1 33 ? -9.648 11.25 -19.078 1 74.5 33 GLN B CA 1
ATOM 2277 C C . GLN B 1 33 ? -10.25 12.633 -18.812 1 74.5 33 GLN B C 1
ATOM 2279 O O . GLN B 1 33 ? -10.281 13.477 -19.719 1 74.5 33 GLN B O 1
ATOM 2284 N N . GLY B 1 34 ? -10.688 12.797 -17.594 1 78.25 34 GLY B N 1
ATOM 2285 C CA . GLY B 1 34 ? -11.273 14.078 -17.219 1 78.25 34 GLY B CA 1
ATOM 2286 C C . GLY B 1 34 ? -12.586 14.352 -17.938 1 78.25 34 GLY B C 1
ATOM 2287 O O . GLY B 1 34 ? -12.914 15.508 -18.203 1 78.25 34 GLY B O 1
ATOM 2288 N N . MET B 1 35 ? -13.344 13.391 -18.234 1 80.62 35 MET B N 1
ATOM 2289 C CA . MET B 1 35 ? -14.539 13.539 -19.062 1 80.62 35 MET B CA 1
ATOM 2290 C C . MET B 1 35 ? -15.758 13.828 -18.203 1 80.62 35 MET B C 1
ATOM 2292 O O . MET B 1 35 ? -16.75 14.375 -18.688 1 80.62 35 MET B O 1
ATOM 2296 N N . ILE B 1 36 ? -15.711 13.531 -16.984 1 84.31 36 ILE B N 1
ATOM 2297 C CA . ILE B 1 36 ? -16.984 13.602 -16.266 1 84.31 36 ILE B CA 1
ATOM 2298 C C . ILE B 1 36 ? -16.875 14.594 -15.109 1 84.31 36 ILE B C 1
ATOM 2300 O O . ILE B 1 36 ? -17.875 15.102 -14.617 1 84.31 36 ILE B O 1
ATOM 2304 N N . GLN B 1 37 ? -15.656 14.844 -14.641 1 84.25 37 GLN B N 1
ATOM 2305 C CA . GLN B 1 37 ? -15.531 15.766 -13.516 1 84.25 37 GLN B CA 1
ATOM 2306 C C . GLN B 1 37 ? -15.453 17.219 -14 1 84.25 37 GLN B C 1
ATOM 2308 O O . GLN B 1 37 ? -15.031 17.484 -15.125 1 84.25 37 GLN B O 1
ATOM 2313 N N . GLY B 1 38 ? -16 18.094 -13.133 1 83.5 38 GLY B N 1
ATOM 2314 C CA . GLY B 1 38 ? -15.867 19.516 -13.398 1 83.5 38 GLY B CA 1
ATOM 2315 C C . GLY B 1 38 ? -14.453 20.031 -13.172 1 83.5 38 GLY B C 1
ATOM 2316 O O . GLY B 1 38 ? -13.539 19.25 -12.906 1 83.5 38 GLY B O 1
ATOM 2317 N N . ALA B 1 39 ? -14.289 21.312 -13.359 1 77.75 39 ALA B N 1
ATOM 2318 C CA . ALA B 1 39 ? -12.992 21.969 -13.219 1 77.75 39 ALA B CA 1
ATOM 2319 C C . ALA B 1 39 ? -12.43 21.766 -11.812 1 77.75 39 ALA B C 1
ATOM 2321 O O . ALA B 1 39 ? -11.211 21.672 -11.633 1 77.75 39 ALA B O 1
ATOM 2322 N N . ASP B 1 40 ? -13.359 21.609 -10.898 1 75.19 40 ASP B N 1
ATOM 2323 C CA . ASP B 1 40 ? -12.922 21.469 -9.516 1 75.19 40 ASP B CA 1
ATOM 2324 C C . ASP B 1 40 ? -12.828 19.984 -9.125 1 75.19 40 ASP B C 1
ATOM 2326 O O . ASP B 1 40 ? -12.555 19.656 -7.969 1 75.19 40 ASP B O 1
ATOM 2330 N N . GLY B 1 41 ? -13.086 19.172 -10.094 1 81.62 41 GLY B N 1
ATOM 2331 C CA . GLY B 1 41 ? -13 17.734 -9.852 1 81.62 41 GLY B CA 1
ATOM 2332 C C . GLY B 1 41 ? -14.32 17.125 -9.438 1 81.62 41 GLY B C 1
ATOM 2333 O O . GLY B 1 41 ? -14.414 15.906 -9.234 1 81.62 41 GLY B O 1
ATOM 2334 N N . GLN B 1 42 ? -15.359 18.016 -9.32 1 88.81 42 GLN B N 1
ATOM 2335 C CA . GLN B 1 42 ? -16.641 17.5 -8.867 1 88.81 42 GLN B CA 1
ATOM 2336 C C . GLN B 1 42 ? -17.297 16.625 -9.93 1 88.81 42 GLN B C 1
ATOM 2338 O O . GLN B 1 42 ? -17.344 17 -11.102 1 88.81 42 GLN B O 1
ATOM 2343 N N . LEU B 1 43 ? -17.672 15.453 -9.477 1 93.06 43 LEU B N 1
ATOM 2344 C CA . LEU B 1 43 ? -18.438 14.578 -10.359 1 93.06 43 LEU B CA 1
ATOM 2345 C C . LEU B 1 43 ? -19.891 15 -10.43 1 93.06 43 LEU B C 1
ATOM 2347 O O . LEU B 1 43 ? -20.406 15.648 -9.516 1 93.06 43 LEU B O 1
ATOM 2351 N N . PRO B 1 44 ? -20.594 14.578 -11.531 1 93.69 44 PRO B N 1
ATOM 2352 C CA . PRO B 1 44 ? -22.031 14.797 -11.586 1 93.69 44 PRO B CA 1
ATOM 2353 C C . PRO B 1 44 ? -22.797 14.094 -10.461 1 93.69 44 PRO B C 1
ATOM 2355 O O . PRO B 1 44 ? -22.25 13.203 -9.812 1 93.69 44 PRO B O 1
ATOM 2358 N N . THR B 1 45 ? -24.016 14.555 -10.227 1 92.94 45 THR B N 1
ATOM 2359 C CA . THR B 1 45 ? -24.844 13.961 -9.188 1 92.94 45 THR B CA 1
ATOM 2360 C C . THR B 1 45 ? -25.203 12.523 -9.547 1 92.94 45 THR B C 1
ATOM 2362 O O . THR B 1 45 ? -25.078 12.109 -10.703 1 92.94 45 THR B O 1
ATOM 2365 N N . GLU B 1 46 ? -25.594 11.773 -8.438 1 93.19 46 GLU B N 1
ATOM 2366 C CA . GLU B 1 46 ? -25.938 10.383 -8.672 1 93.19 46 GLU B CA 1
ATOM 2367 C C . GLU B 1 46 ? -27.047 10.258 -9.727 1 93.19 46 GLU B C 1
ATOM 2369 O O . GLU B 1 46 ? -26.938 9.445 -10.648 1 93.19 46 GLU B O 1
ATOM 2374 N N . PRO B 1 47 ? -28.141 11.094 -9.688 1 94.38 47 PRO B N 1
ATOM 2375 C CA . PRO B 1 47 ? -29.156 11.008 -10.734 1 94.38 47 PRO B CA 1
ATOM 2376 C C . PRO B 1 47 ? -28.609 11.281 -12.125 1 94.38 47 PRO B C 1
ATOM 2378 O O . PRO B 1 47 ? -29 10.617 -13.094 1 94.38 47 PRO B O 1
ATOM 2381 N N . GLU B 1 48 ? -27.766 12.188 -12.305 1 95.38 48 GLU B N 1
ATOM 2382 C CA . GLU B 1 48 ? -27.156 12.508 -13.586 1 95.38 48 GLU B CA 1
ATOM 2383 C C . GLU B 1 48 ? -26.297 11.344 -14.094 1 95.38 48 GLU B C 1
ATOM 2385 O O . GLU B 1 48 ? -26.344 11.008 -15.281 1 95.38 48 GLU B O 1
ATOM 2390 N N . LEU B 1 49 ? -25.5 10.758 -13.211 1 94.38 49 LEU B N 1
ATOM 2391 C CA . LEU B 1 49 ? -24.656 9.633 -13.586 1 94.38 49 LEU B CA 1
ATOM 2392 C C . LEU B 1 49 ? -25.5 8.422 -13.977 1 94.38 49 LEU B C 1
ATOM 2394 O O . LEU B 1 49 ? -25.156 7.699 -14.914 1 94.38 49 LEU B O 1
ATOM 2398 N N . MET B 1 50 ? -26.578 8.227 -13.242 1 94.12 50 MET B N 1
ATOM 2399 C CA . MET B 1 50 ? -27.484 7.125 -13.57 1 94.12 50 MET B CA 1
ATOM 2400 C C . MET B 1 50 ? -28.031 7.27 -14.984 1 94.12 50 MET B C 1
ATOM 2402 O O . MET B 1 50 ? -28.094 6.293 -15.734 1 94.12 50 MET B O 1
ATOM 2406 N N . LYS B 1 51 ? -28.453 8.414 -15.297 1 93.81 51 LYS B N 1
ATOM 2407 C CA . LYS B 1 51 ? -28.969 8.695 -16.625 1 93.81 51 LYS B CA 1
ATOM 2408 C C . LYS B 1 51 ? -27.906 8.508 -17.703 1 93.81 51 LYS B C 1
ATOM 2410 O O . LYS B 1 51 ? -28.141 7.879 -18.734 1 93.81 51 LYS B O 1
ATOM 2415 N N . GLN B 1 52 ? -26.781 8.961 -17.469 1 93 52 GLN B N 1
ATOM 2416 C CA . GLN B 1 52 ? -25.672 8.945 -18.438 1 93 52 GLN B CA 1
ATOM 2417 C C . GLN B 1 52 ? -25.219 7.516 -18.719 1 93 52 GLN B C 1
ATOM 2419 O O . GLN B 1 52 ? -24.906 7.172 -19.859 1 93 52 GLN B O 1
ATOM 2424 N N . TYR B 1 53 ? -25.156 6.754 -17.672 1 93.5 53 TYR B N 1
ATOM 2425 C CA . TYR B 1 53 ? -24.578 5.426 -17.828 1 93.5 53 TYR B CA 1
ATOM 2426 C C . TYR B 1 53 ? -25.672 4.359 -17.859 1 93.5 53 TYR B C 1
ATOM 2428 O O . TYR B 1 53 ? -25.375 3.166 -17.984 1 93.5 53 TYR B O 1
ATOM 2436 N N . GLN B 1 54 ? -26.875 4.773 -17.641 1 92.75 54 GLN B N 1
ATOM 2437 C CA . GLN B 1 54 ? -28.047 3.898 -17.734 1 92.75 54 GLN B CA 1
ATOM 2438 C C . GLN B 1 54 ? -27.922 2.713 -16.781 1 92.75 54 GLN B C 1
ATOM 2440 O O . GLN B 1 54 ? -28.047 1.559 -17.203 1 92.75 54 GLN B O 1
ATOM 2445 N N . VAL B 1 55 ? -27.734 3.049 -15.523 1 94.38 55 VAL B N 1
ATOM 2446 C CA . VAL B 1 55 ? -27.594 2.023 -14.5 1 94.38 55 VAL B CA 1
ATOM 2447 C C . VAL B 1 55 ? -28.516 2.344 -13.32 1 94.38 55 VAL B C 1
ATOM 2449 O O . VAL B 1 55 ? -29 3.471 -13.188 1 94.38 55 VAL B O 1
ATOM 2452 N N . THR B 1 56 ? -28.781 1.347 -12.523 1 92.88 56 THR B N 1
ATOM 2453 C CA . THR B 1 56 ? -29.578 1.522 -11.312 1 92.88 56 THR B CA 1
ATOM 2454 C C . THR B 1 56 ? -28.781 2.215 -10.227 1 92.88 56 THR B C 1
ATOM 2456 O O . THR B 1 56 ? -27.547 2.299 -10.312 1 92.88 56 THR B O 1
ATOM 2459 N N . ARG B 1 57 ? -29.469 2.748 -9.219 1 92.81 57 ARG B N 1
ATOM 2460 C CA . ARG B 1 57 ? -28.828 3.367 -8.062 1 92.81 57 ARG B CA 1
ATOM 2461 C C . ARG B 1 57 ? -27.922 2.379 -7.348 1 92.81 57 ARG B C 1
ATOM 2463 O O . ARG B 1 57 ? -26.828 2.738 -6.914 1 92.81 57 ARG B O 1
ATOM 2470 N N . TYR B 1 58 ? -28.391 1.275 -7.312 1 91.69 58 TYR B N 1
ATOM 2471 C CA . TYR B 1 58 ? -27.594 0.244 -6.645 1 91.69 58 TYR B CA 1
ATOM 2472 C C . TYR B 1 58 ? -26.266 0.027 -7.352 1 91.69 58 TYR B C 1
ATOM 2474 O O . TYR B 1 58 ? -25.203 0.074 -6.723 1 91.69 58 TYR B O 1
ATOM 2482 N N . THR B 1 59 ? -26.312 -0.22 -8.641 1 92.75 59 THR B N 1
ATOM 2483 C CA . THR B 1 59 ? -25.125 -0.466 -9.438 1 92.75 59 THR B CA 1
ATOM 2484 C C . THR B 1 59 ? -24.172 0.726 -9.367 1 92.75 59 THR B C 1
ATOM 2486 O O . THR B 1 59 ? -22.953 0.555 -9.211 1 92.75 59 THR B O 1
ATOM 2489 N N . LEU B 1 60 ? -24.734 1.908 -9.477 1 94.19 60 LEU B N 1
ATOM 2490 C CA . LEU B 1 60 ? -23.906 3.113 -9.438 1 94.19 60 LEU B CA 1
ATOM 2491 C C . LEU B 1 60 ? -23.219 3.248 -8.086 1 94.19 60 LEU B C 1
ATOM 2493 O O . LEU B 1 60 ? -22 3.492 -8.031 1 94.19 60 LEU B O 1
ATOM 2497 N N . ARG B 1 61 ? -23.938 3.084 -7.027 1 91.56 61 ARG B N 1
ATOM 2498 C CA . ARG B 1 61 ? -23.375 3.25 -5.691 1 91.56 61 ARG B CA 1
ATOM 2499 C C . ARG B 1 61 ? -22.281 2.215 -5.422 1 91.56 61 ARG B C 1
ATOM 2501 O O . ARG B 1 61 ? -21.281 2.516 -4.773 1 91.56 61 ARG B O 1
ATOM 2508 N N . GLN B 1 62 ? -22.5 1.055 -5.941 1 90.75 62 GLN B N 1
ATOM 2509 C CA . GLN B 1 62 ? -21.469 0.036 -5.816 1 90.75 62 GLN B CA 1
ATOM 2510 C C . GLN B 1 62 ? -20.203 0.44 -6.574 1 90.75 62 GLN B C 1
ATOM 2512 O O . GLN B 1 62 ? -19.094 0.276 -6.07 1 90.75 62 GLN B O 1
ATOM 2517 N N . ALA B 1 63 ? -20.453 0.919 -7.73 1 91.06 63 ALA B N 1
ATOM 2518 C CA . ALA B 1 63 ? -19.328 1.353 -8.555 1 91.06 63 ALA B CA 1
ATOM 2519 C C . ALA B 1 63 ? -18.578 2.512 -7.895 1 91.06 63 ALA B C 1
ATOM 2521 O O . ALA B 1 63 ? -17.344 2.52 -7.848 1 91.06 63 ALA B O 1
ATOM 2522 N N . LEU B 1 64 ? -19.344 3.467 -7.402 1 89.94 64 LEU B N 1
ATOM 2523 C CA . LEU B 1 64 ? -18.734 4.625 -6.758 1 89.94 64 LEU B CA 1
ATOM 2524 C C . LEU B 1 64 ? -17.984 4.215 -5.496 1 89.94 64 LEU B C 1
ATOM 2526 O O . LEU B 1 64 ? -16.922 4.754 -5.199 1 89.94 64 LEU B O 1
ATOM 2530 N N . LYS B 1 65 ? -18.531 3.279 -4.824 1 84.94 65 LYS B N 1
ATOM 2531 C CA . LYS B 1 65 ? -17.859 2.756 -3.643 1 84.94 65 LYS B CA 1
ATOM 2532 C C . LYS B 1 65 ? -16.531 2.098 -4.016 1 84.94 65 LYS B C 1
ATOM 2534 O O . LYS B 1 65 ? -15.523 2.307 -3.342 1 84.94 65 LYS B O 1
ATOM 2539 N N . ASN B 1 66 ? -16.578 1.312 -5.031 1 81.94 66 ASN B N 1
ATOM 2540 C CA . ASN B 1 66 ? -15.367 0.673 -5.52 1 81.94 66 ASN B CA 1
ATOM 2541 C C . ASN B 1 66 ? -14.305 1.704 -5.906 1 81.94 66 ASN B C 1
ATOM 2543 O O . ASN B 1 66 ? -13.141 1.582 -5.52 1 81.94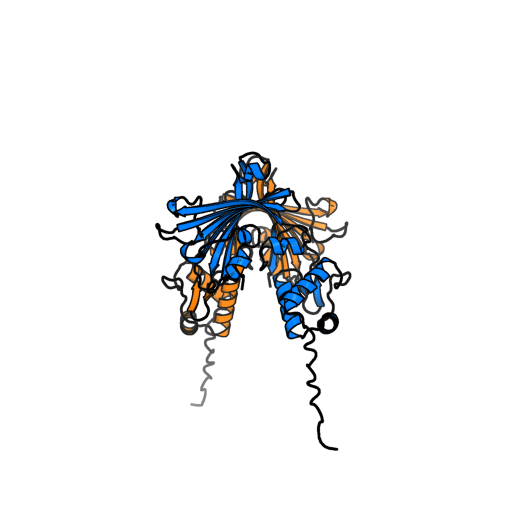 66 ASN B O 1
ATOM 2547 N N . LEU B 1 67 ? -14.734 2.721 -6.609 1 83 67 LEU B N 1
ATOM 2548 C CA . LEU B 1 67 ? -13.82 3.762 -7.062 1 83 67 LEU B CA 1
ATOM 2549 C C . LEU B 1 67 ? -13.242 4.527 -5.879 1 83 67 LEU B C 1
ATOM 2551 O O . LEU B 1 67 ? -12.078 4.93 -5.906 1 83 67 LEU B O 1
ATOM 2555 N N . ALA B 1 68 ? -14.047 4.711 -4.902 1 80.69 68 ALA B N 1
ATOM 2556 C CA . ALA B 1 68 ? -13.578 5.383 -3.691 1 80.69 68 ALA B CA 1
ATOM 2557 C C . ALA B 1 68 ? -12.539 4.535 -2.965 1 80.69 68 ALA B C 1
ATOM 2559 O O . ALA B 1 68 ? -11.508 5.051 -2.523 1 80.69 68 ALA B O 1
ATOM 2560 N N . ASN B 1 69 ? -12.812 3.295 -2.938 1 71.38 69 ASN B N 1
ATOM 2561 C CA . ASN B 1 69 ? -11.883 2.371 -2.291 1 71.38 69 ASN B CA 1
ATOM 2562 C C . ASN B 1 69 ? -10.547 2.316 -3.023 1 71.38 69 ASN B C 1
ATOM 2564 O O . ASN B 1 69 ? -9.5 2.156 -2.398 1 71.38 69 ASN B O 1
ATOM 2568 N N . LEU B 1 70 ? -10.688 2.467 -4.309 1 69.94 70 LEU B N 1
ATOM 2569 C CA . LEU B 1 70 ? -9.484 2.428 -5.133 1 69.94 70 LEU B CA 1
ATOM 2570 C C . LEU B 1 70 ? -8.781 3.783 -5.129 1 69.94 70 LEU B C 1
ATOM 2572 O O . LEU B 1 70 ? -7.684 3.916 -5.672 1 69.94 70 LEU B O 1
ATOM 2576 N N . GLY B 1 71 ? -9.508 4.816 -4.582 1 71.69 71 GLY B N 1
ATOM 2577 C CA . GLY B 1 71 ? -8.875 6.109 -4.395 1 71.69 71 GLY B CA 1
ATOM 2578 C C . GLY B 1 71 ? -9.094 7.055 -5.562 1 71.69 71 GLY B C 1
ATOM 2579 O O . GLY B 1 71 ? -8.406 8.07 -5.676 1 71.69 71 GLY B O 1
ATOM 2580 N N . TYR B 1 72 ? -9.953 6.738 -6.43 1 78.06 72 TYR B N 1
ATOM 2581 C CA . TYR B 1 72 ? -10.125 7.57 -7.613 1 78.06 72 TYR B CA 1
ATOM 2582 C C . TYR B 1 72 ? -11.094 8.711 -7.344 1 78.06 72 TYR B C 1
ATOM 2584 O O . TYR B 1 72 ? -11.102 9.719 -8.055 1 78.06 72 TYR B O 1
ATOM 2592 N N . ILE B 1 73 ? -11.93 8.5 -6.344 1 84.06 73 ILE B N 1
ATOM 2593 C CA . ILE B 1 73 ? -12.883 9.547 -5.988 1 84.06 73 ILE B CA 1
ATOM 2594 C C . ILE B 1 73 ? -12.984 9.648 -4.469 1 84.06 73 ILE B C 1
ATOM 2596 O O . ILE B 1 73 ? -12.523 8.766 -3.746 1 84.06 73 ILE B O 1
ATOM 2600 N N . TYR B 1 74 ? -13.445 10.773 -4.031 1 80.38 74 TYR B N 1
ATOM 2601 C CA . TYR B 1 74 ? -13.758 10.938 -2.615 1 80.38 74 TYR B CA 1
ATOM 2602 C C . TYR B 1 74 ? -15.039 11.734 -2.43 1 80.38 74 TYR B C 1
ATOM 2604 O O . TYR B 1 74 ? -15.406 12.539 -3.291 1 80.38 74 TYR B O 1
ATOM 2612 N N . GLN B 1 75 ? -15.641 11.391 -1.347 1 80.94 75 GLN B N 1
ATOM 2613 C CA . GLN B 1 75 ? -16.844 12.125 -0.987 1 80.94 75 GLN B CA 1
ATOM 2614 C C . GLN B 1 75 ? -16.547 13.234 0.016 1 80.94 75 GLN B C 1
ATOM 2616 O O . GLN B 1 75 ? -15.875 13 1.023 1 80.94 75 GLN B O 1
ATOM 2621 N N . ALA B 1 76 ? -16.859 14.438 -0.352 1 75.75 76 ALA B N 1
ATOM 2622 C CA . ALA B 1 76 ? -16.781 15.555 0.59 1 75.75 76 ALA B CA 1
ATOM 2623 C C . ALA B 1 76 ? -18.141 15.844 1.205 1 75.75 76 ALA B C 1
ATOM 2625 O O . ALA B 1 76 ? -19.094 16.172 0.493 1 75.75 76 ALA B O 1
ATOM 2626 N N . HIS B 1 77 ? -18.203 15.586 2.498 1 68.62 77 HIS B N 1
ATOM 2627 C CA . HIS B 1 77 ? -19.484 15.727 3.186 1 68.62 77 HIS B CA 1
ATOM 2628 C C . HIS B 1 77 ? -20.156 17.047 2.82 1 68.62 77 HIS B C 1
ATOM 2630 O O . HIS B 1 77 ? -19.547 18.109 2.93 1 68.62 77 HIS B O 1
ATOM 2636 N N . GLY B 1 78 ? -21.328 16.859 2.404 1 71.69 78 GLY B N 1
ATOM 2637 C CA . GLY B 1 78 ? -22.172 18 2.092 1 71.69 78 GLY B CA 1
ATOM 2638 C C . GLY B 1 78 ? -21.828 18.656 0.763 1 71.69 78 GLY B C 1
ATOM 2639 O O . GLY B 1 78 ? -22.516 19.578 0.316 1 71.69 78 GLY B O 1
ATOM 2640 N N . SER B 1 79 ? -20.766 18.234 0.065 1 78.31 79 SER B N 1
ATOM 2641 C CA . SER B 1 79 ? -20.328 18.922 -1.143 1 78.31 79 SER B CA 1
ATOM 2642 C C . SER B 1 79 ? -20.422 18.016 -2.361 1 78.31 79 SER B C 1
ATOM 2644 O O . SER B 1 79 ? -20.453 18.484 -3.498 1 78.31 79 SER B O 1
ATOM 2646 N N . GLY B 1 80 ? -20.484 16.734 -2.111 1 86.06 80 GLY B N 1
ATOM 2647 C CA . GLY B 1 80 ? -20.625 15.812 -3.232 1 86.06 80 GLY B CA 1
ATOM 2648 C C . GLY B 1 80 ? -19.406 14.914 -3.406 1 86.06 80 GLY B C 1
ATOM 2649 O O . GLY B 1 80 ? -18.672 14.672 -2.455 1 86.06 80 GLY B O 1
ATOM 2650 N N . THR B 1 81 ? -19.359 14.281 -4.66 1 89.25 81 THR B N 1
ATOM 2651 C CA . THR B 1 81 ? -18.297 13.344 -5 1 89.25 81 THR B CA 1
ATOM 2652 C C . THR B 1 81 ? -17.281 14 -5.934 1 89.25 81 THR B C 1
ATOM 2654 O O . THR B 1 81 ? -17.656 14.711 -6.871 1 89.25 81 THR B O 1
ATOM 2657 N N . PHE B 1 82 ? -16.047 13.852 -5.656 1 87.44 82 PHE B N 1
ATOM 2658 C CA . PHE B 1 82 ? -14.992 14.508 -6.418 1 87.44 82 PHE B CA 1
ATOM 2659 C C . PHE B 1 82 ? -13.984 13.484 -6.941 1 87.44 82 PHE B C 1
ATOM 2661 O O . PHE B 1 82 ? -13.68 12.5 -6.258 1 87.44 82 PHE B O 1
ATOM 2668 N N . ALA B 1 83 ? -13.586 13.727 -8.164 1 84.5 83 ALA B N 1
ATOM 2669 C CA . ALA B 1 83 ? -12.445 12.961 -8.672 1 84.5 83 ALA B CA 1
ATOM 2670 C C . ALA B 1 83 ? -11.148 13.375 -7.984 1 84.5 83 ALA B C 1
ATOM 2672 O O . ALA B 1 83 ? -10.938 14.562 -7.723 1 84.5 83 ALA B O 1
ATOM 2673 N N . ARG B 1 84 ? -10.492 12.438 -7.613 1 75.19 84 ARG B N 1
ATOM 2674 C CA . ARG B 1 84 ? -9.195 12.773 -7.023 1 75.19 84 ARG B CA 1
ATOM 2675 C C . ARG B 1 84 ? -8.203 13.211 -8.094 1 75.19 84 ARG B C 1
ATOM 2677 O O . ARG B 1 84 ? -8.172 12.648 -9.188 1 75.19 84 ARG B O 1
ATOM 2684 N N . PRO B 1 85 ? -7.672 14.43 -7.953 1 60.25 85 PRO B N 1
ATOM 2685 C CA . PRO B 1 85 ? -6.734 14.922 -8.961 1 60.25 85 PRO B CA 1
ATOM 2686 C C . PRO B 1 85 ? -5.637 13.914 -9.297 1 60.25 85 PRO B C 1
ATOM 2688 O O . PRO B 1 85 ? -4.977 14.031 -10.328 1 60.25 85 PRO B O 1
ATOM 2691 N N . HIS B 1 86 ? -5.238 13.078 -8.422 1 55.62 86 HIS B N 1
ATOM 2692 C CA . HIS B 1 86 ? -3.84 12.703 -8.25 1 55.62 86 HIS B CA 1
ATOM 2693 C C . HIS B 1 86 ? -3.553 11.336 -8.859 1 55.62 86 HIS B C 1
ATOM 2695 O O . HIS B 1 86 ? -3.266 10.383 -8.133 1 55.62 86 HIS B O 1
ATOM 2701 N N . HIS B 1 87 ? -3.994 11.266 -10.203 1 56.53 87 HIS B N 1
ATOM 2702 C CA . HIS B 1 87 ? -3.389 10.039 -10.719 1 56.53 87 HIS B CA 1
ATOM 2703 C C . HIS B 1 87 ? -1.893 10.227 -10.953 1 56.53 87 HIS B C 1
ATOM 2705 O O . HIS B 1 87 ? -1.475 11.18 -11.617 1 56.53 87 HIS B O 1
ATOM 2711 N N . VAL B 1 88 ? -0.97 9.648 -9.945 1 67.44 88 VAL B N 1
ATOM 2712 C CA . VAL B 1 88 ? 0.446 9.562 -10.281 1 67.44 88 VAL B CA 1
ATOM 2713 C C . VAL B 1 88 ? 0.627 8.688 -11.523 1 67.44 88 VAL B C 1
ATOM 2715 O O . VAL B 1 88 ? 0.4 7.48 -11.477 1 67.44 88 VAL B O 1
ATOM 2718 N N . GLU B 1 89 ? 0.842 9.391 -12.57 1 68.38 89 GLU B N 1
ATOM 2719 C CA . GLU B 1 89 ? 1.001 8.695 -13.844 1 68.38 89 GLU B CA 1
ATOM 2720 C C . GLU B 1 89 ? 2.076 7.617 -13.75 1 68.38 89 GLU B C 1
ATOM 2722 O O . GLU B 1 89 ? 3.166 7.859 -13.227 1 68.38 89 GLU B O 1
ATOM 2727 N N . GLY B 1 90 ? 1.701 6.449 -14.203 1 75.75 90 GLY B N 1
ATOM 2728 C CA . GLY B 1 90 ? 2.67 5.371 -14.305 1 75.75 90 GLY B CA 1
ATOM 2729 C C . GLY B 1 90 ? 2.842 4.598 -13.016 1 75.75 90 GLY B C 1
ATOM 2730 O O . GLY B 1 90 ? 3.588 3.615 -12.969 1 75.75 90 GLY B O 1
ATOM 2731 N N . ALA B 1 91 ? 2.191 5.047 -12.008 1 85.19 91 ALA B N 1
ATOM 2732 C CA . ALA B 1 91 ? 2.328 4.336 -10.734 1 85.19 91 ALA B CA 1
ATOM 2733 C C . ALA B 1 91 ? 1.42 3.109 -10.695 1 85.19 91 ALA B C 1
ATOM 2735 O O . ALA B 1 91 ? 0.322 3.123 -11.258 1 85.19 91 ALA B O 1
ATOM 2736 N N . ILE B 1 92 ? 1.92 2.082 -10.094 1 86.69 92 ILE B N 1
ATOM 2737 C CA . ILE B 1 92 ? 1.138 0.87 -9.883 1 86.69 92 ILE B CA 1
ATOM 2738 C C . ILE B 1 92 ? 0.312 1.008 -8.609 1 86.69 92 ILE B C 1
ATOM 2740 O O . ILE B 1 92 ? 0.863 1.206 -7.52 1 86.69 92 ILE B O 1
ATOM 2744 N N . SER B 1 93 ? -0.943 0.873 -8.734 1 81.44 93 SER B N 1
ATOM 2745 C CA . SER B 1 93 ? -1.799 0.945 -7.555 1 81.44 93 SER B CA 1
ATOM 2746 C C . SER B 1 93 ? -1.717 -0.337 -6.734 1 81.44 93 SER B C 1
ATOM 2748 O O . SER B 1 93 ? -2.033 -1.42 -7.23 1 81.44 93 SER B O 1
ATOM 2750 N N . LEU B 1 94 ? -1.388 -0.186 -5.508 1 81.38 94 LEU B N 1
ATOM 2751 C CA . LEU B 1 94 ? -1.248 -1.336 -4.621 1 81.38 94 LEU B CA 1
ATOM 2752 C C . LEU B 1 94 ? -2.613 -1.842 -4.168 1 81.38 94 LEU B C 1
ATOM 2754 O O . LEU B 1 94 ? -2.74 -2.984 -3.721 1 81.38 94 LEU B O 1
ATOM 2758 N N . GLN B 1 95 ? -3.594 -1.04 -4.227 1 72.94 95 GLN B N 1
ATOM 2759 C CA . GLN B 1 95 ? -4.918 -1.385 -3.725 1 72.94 95 GLN B CA 1
ATOM 2760 C C . GLN B 1 95 ? -5.805 -1.927 -4.84 1 72.94 95 GLN B C 1
ATOM 2762 O O . GLN B 1 95 ? -6.984 -2.209 -4.621 1 72.94 95 GLN B O 1
ATOM 2767 N N . ASN B 1 96 ? -5.258 -2.15 -5.906 1 71.12 96 ASN B N 1
ATOM 2768 C CA . ASN B 1 96 ? -6.086 -2.652 -6.996 1 71.12 96 ASN B CA 1
ATOM 2769 C C . ASN B 1 96 ? -6.469 -4.113 -6.781 1 71.12 96 ASN B C 1
ATOM 2771 O O . ASN B 1 96 ? -5.875 -4.801 -5.949 1 71.12 96 ASN B O 1
ATOM 2775 N N . ASN B 1 97 ? -7.566 -4.43 -7.414 1 67.06 97 ASN B N 1
ATOM 2776 C CA . ASN B 1 97 ? -8.07 -5.793 -7.266 1 67.06 97 ASN B CA 1
ATOM 2777 C C . ASN B 1 97 ? -7.836 -6.617 -8.523 1 67.06 97 ASN B C 1
ATOM 2779 O O . ASN B 1 97 ? -8.531 -7.609 -8.766 1 67.06 97 ASN B O 1
ATOM 2783 N N . VAL B 1 98 ? -6.949 -6.141 -9.344 1 71.69 98 VAL B N 1
ATOM 2784 C CA . VAL B 1 98 ? -6.648 -6.867 -10.57 1 71.69 98 VAL B CA 1
ATOM 2785 C C . VAL B 1 98 ? -5.148 -7.148 -10.648 1 71.69 98 VAL B C 1
ATOM 2787 O O . VAL B 1 98 ? -4.367 -6.617 -9.859 1 71.69 98 VAL B O 1
ATOM 2790 N N . GLY B 1 99 ? -4.809 -7.953 -11.57 1 78.12 99 GLY B N 1
ATOM 2791 C CA . GLY B 1 99 ? -3.402 -8.234 -11.805 1 78.12 99 GLY B CA 1
ATOM 2792 C C . GLY B 1 99 ? -2.658 -7.074 -12.438 1 78.12 99 GLY B C 1
ATOM 2793 O O . GLY B 1 99 ? -3.275 -6.113 -12.898 1 78.12 99 GLY B O 1
ATOM 2794 N N . LEU B 1 100 ? -1.4 -7.094 -12.461 1 85.25 100 LEU B N 1
ATOM 2795 C CA . LEU B 1 100 ? -0.523 -6.047 -12.969 1 85.25 100 LEU B CA 1
ATOM 2796 C C . LEU B 1 100 ? -0.854 -5.711 -14.422 1 85.25 100 LEU B C 1
ATOM 2798 O O . LEU B 1 100 ? -0.919 -4.539 -14.797 1 85.25 100 LEU B O 1
ATOM 2802 N N . THR B 1 101 ? -1.064 -6.781 -15.227 1 84.5 101 THR B N 1
ATOM 2803 C CA . THR B 1 101 ? -1.344 -6.578 -16.641 1 84.5 101 THR B CA 1
ATOM 2804 C C . THR B 1 101 ? -2.596 -5.723 -16.828 1 84.5 101 THR B C 1
ATOM 2806 O O . THR B 1 101 ? -2.582 -4.746 -17.578 1 84.5 101 THR B O 1
ATOM 2809 N N . ALA B 1 102 ? -3.604 -6.082 -16.109 1 79.69 102 ALA B N 1
ATOM 2810 C CA . ALA B 1 102 ? -4.863 -5.348 -16.203 1 79.69 102 ALA B CA 1
ATOM 2811 C C . ALA B 1 102 ? -4.711 -3.93 -15.664 1 79.69 102 ALA B C 1
ATOM 2813 O O . ALA B 1 102 ? -5.234 -2.977 -16.234 1 79.69 102 ALA B O 1
ATOM 2814 N N . GLU B 1 103 ? -4.023 -3.773 -14.641 1 78.75 103 GLU B N 1
ATOM 2815 C CA . GLU B 1 103 ? -3.818 -2.473 -14.008 1 78.75 103 GLU B CA 1
ATOM 2816 C C . GLU B 1 103 ? -3.084 -1.517 -14.945 1 78.75 103 GLU B C 1
ATOM 2818 O O . GLU B 1 103 ? -3.477 -0.357 -15.094 1 78.75 103 GLU B O 1
ATOM 2823 N N . MET B 1 104 ? -2.043 -1.993 -15.594 1 83.94 104 MET B N 1
ATOM 2824 C CA . MET B 1 104 ? -1.252 -1.15 -16.484 1 83.94 104 MET B CA 1
ATOM 2825 C C . MET B 1 104 ? -2.025 -0.834 -17.766 1 83.94 104 MET B C 1
ATOM 2827 O O . MET B 1 104 ? -1.914 0.267 -18.297 1 83.94 104 MET B O 1
ATOM 2831 N N . ALA B 1 105 ? -2.824 -1.806 -18.188 1 82.62 105 ALA B N 1
ATOM 2832 C CA . ALA B 1 105 ? -3.65 -1.587 -19.375 1 82.62 105 ALA B CA 1
ATOM 2833 C C . ALA B 1 105 ? -4.633 -0.44 -19.156 1 82.62 105 ALA B C 1
ATOM 2835 O O . ALA B 1 105 ? -4.906 0.336 -20.062 1 82.62 105 ALA B O 1
ATOM 2836 N N . ARG B 1 106 ? -5.121 -0.33 -17.969 1 72.44 106 ARG B N 1
ATOM 2837 C CA . ARG B 1 106 ? -6.035 0.753 -17.625 1 72.44 106 ARG B CA 1
ATOM 2838 C C . ARG B 1 106 ? -5.375 2.113 -17.828 1 72.44 106 ARG B C 1
ATOM 2840 O O . ARG B 1 106 ? -6.059 3.111 -18.062 1 72.44 106 ARG B O 1
ATOM 2847 N N . GLN B 1 107 ? -4.098 2.111 -17.766 1 76.88 107 GLN B N 1
ATOM 2848 C CA . GLN B 1 107 ? -3.34 3.348 -17.938 1 76.88 107 GLN B CA 1
ATOM 2849 C C . GLN B 1 107 ? -2.824 3.494 -19.359 1 76.88 107 GLN B C 1
ATOM 2851 O O . GLN B 1 107 ? -2.014 4.379 -19.641 1 76.88 107 GLN B O 1
ATOM 2856 N N . GLY B 1 108 ? -3.256 2.57 -20.188 1 80.62 108 GLY B N 1
ATOM 2857 C CA . GLY B 1 108 ? -2.848 2.617 -21.578 1 80.62 108 GLY B CA 1
ATOM 2858 C C . GLY B 1 108 ? -1.455 2.061 -21.812 1 80.62 108 GLY B C 1
ATOM 2859 O O . GLY B 1 108 ? -0.818 2.365 -22.828 1 80.62 108 GLY B O 1
ATOM 2860 N N . LYS B 1 109 ? -0.947 1.393 -20.906 1 88.06 109 LYS B N 1
ATOM 2861 C CA . LYS B 1 109 ? 0.382 0.798 -21.016 1 88.06 109 LYS B CA 1
ATOM 2862 C C . LYS B 1 109 ? 0.293 -0.699 -21.297 1 88.06 109 LYS B C 1
ATOM 2864 O O . LYS B 1 109 ? -0.741 -1.322 -21.062 1 88.06 109 LYS B O 1
ATOM 2869 N N . ILE B 1 110 ? 1.406 -1.26 -21.844 1 91.44 110 ILE B N 1
ATOM 2870 C CA . ILE B 1 110 ? 1.375 -2.656 -22.266 1 91.44 110 ILE B CA 1
ATOM 2871 C C . ILE B 1 110 ? 2.465 -3.439 -21.547 1 91.44 110 ILE B C 1
ATOM 2873 O O . ILE B 1 110 ? 3.652 -3.145 -21.688 1 91.44 110 ILE B O 1
ATOM 2877 N N . VAL B 1 111 ? 2.051 -4.41 -20.781 1 92.5 111 VAL B N 1
ATOM 2878 C CA . VAL B 1 111 ? 2.967 -5.352 -20.141 1 92.5 111 VAL B CA 1
ATOM 2879 C C . VAL B 1 111 ? 3.064 -6.629 -20.984 1 92.5 111 VAL B C 1
ATOM 2881 O O . VAL B 1 111 ? 2.045 -7.188 -21.391 1 92.5 111 VAL B O 1
ATOM 2884 N N . LYS B 1 112 ? 4.273 -7.082 -21.266 1 93.56 112 LYS B N 1
ATOM 2885 C CA . LYS B 1 112 ? 4.496 -8.305 -22.047 1 93.56 112 LYS B CA 1
ATOM 2886 C C . LYS B 1 112 ? 5.492 -9.219 -21.344 1 93.56 112 LYS B C 1
ATOM 2888 O O . LYS B 1 112 ? 6.492 -8.758 -20.797 1 93.56 112 LYS B O 1
ATOM 2893 N N . THR B 1 113 ? 5.156 -10.484 -21.359 1 93.88 113 THR B N 1
ATOM 2894 C CA . THR B 1 113 ? 6.117 -11.477 -20.891 1 93.88 113 THR B CA 1
ATOM 2895 C C . THR B 1 113 ? 7.086 -11.859 -22.016 1 93.88 113 THR B C 1
ATOM 2897 O O . THR B 1 113 ? 6.676 -12.414 -23.031 1 93.88 113 THR B O 1
ATOM 2900 N N . THR B 1 114 ? 8.375 -11.641 -21.859 1 94.31 114 THR B N 1
ATOM 2901 C CA . THR B 1 114 ? 9.367 -11.844 -22.906 1 94.31 114 THR B CA 1
ATOM 2902 C C . THR B 1 114 ? 10.258 -13.031 -22.594 1 94.31 114 THR B C 1
ATOM 2904 O O . THR B 1 114 ? 10.961 -13.547 -23.469 1 94.31 114 THR B O 1
ATOM 2907 N N . GLY B 1 115 ? 10.312 -13.43 -21.438 1 94.25 115 GLY B N 1
ATOM 2908 C CA . GLY B 1 115 ? 11.039 -14.609 -20.984 1 94.25 115 GLY B CA 1
ATOM 2909 C C . GLY B 1 115 ? 10.297 -15.398 -19.922 1 94.25 115 GLY B C 1
ATOM 2910 O O . GLY B 1 115 ? 9.672 -14.82 -19.031 1 94.25 115 GLY B O 1
ATOM 2911 N N . ILE B 1 116 ? 10.344 -16.734 -20.141 1 94.38 116 ILE B N 1
ATOM 2912 C CA . ILE B 1 116 ? 9.648 -17.594 -19.188 1 94.38 116 ILE B CA 1
ATOM 2913 C C . ILE B 1 116 ? 10.477 -18.844 -18.906 1 94.38 116 ILE B C 1
ATOM 2915 O O . ILE B 1 116 ? 11.078 -19.406 -19.828 1 94.38 116 ILE B O 1
ATOM 2919 N N . SER B 1 117 ? 10.531 -19.172 -17.719 1 94.19 117 SER B N 1
ATOM 2920 C CA . SER B 1 117 ? 11.055 -20.469 -17.312 1 94.19 117 SER B CA 1
ATOM 2921 C C . SER B 1 117 ? 10.125 -21.141 -16.297 1 94.19 117 SER B C 1
ATOM 2923 O O . SER B 1 117 ? 9.547 -20.484 -15.438 1 94.19 117 SER B O 1
ATOM 2925 N N . GLN B 1 118 ? 9.945 -22.438 -16.438 1 94.81 118 GLN B N 1
ATOM 2926 C CA . GLN B 1 118 ? 9.117 -23.219 -15.531 1 94.81 118 GLN B CA 1
ATOM 2927 C C . GLN B 1 118 ? 9.766 -24.547 -15.188 1 94.81 118 GLN B C 1
ATOM 2929 O O . GLN B 1 118 ? 10.336 -25.203 -16.062 1 94.81 118 GLN B O 1
ATOM 2934 N N . GLN B 1 119 ? 9.711 -24.906 -13.977 1 96 119 GLN B N 1
ATOM 2935 C CA . GLN B 1 119 ? 10.227 -26.203 -13.531 1 96 119 GLN B CA 1
ATOM 2936 C C . GLN B 1 119 ? 9.539 -26.641 -12.25 1 96 119 GLN B C 1
ATOM 2938 O O . GLN B 1 119 ? 9.039 -25.812 -11.484 1 96 119 GLN B O 1
ATOM 2943 N N . ILE B 1 120 ? 9.492 -27.953 -12.117 1 96.81 120 ILE B N 1
ATOM 2944 C CA . ILE B 1 120 ? 9.047 -28.5 -10.836 1 96.81 120 ILE B CA 1
ATOM 2945 C C . ILE B 1 120 ? 10.25 -28.688 -9.914 1 96.81 120 ILE B C 1
ATOM 2947 O O . ILE B 1 120 ? 11.258 -29.281 -10.312 1 96.81 120 ILE B O 1
ATOM 2951 N N . VAL B 1 121 ? 10.141 -28.156 -8.75 1 97.19 121 VAL B N 1
ATOM 2952 C CA . VAL B 1 121 ? 11.25 -28.266 -7.805 1 97.19 121 VAL B CA 1
ATOM 2953 C C . VAL B 1 121 ? 10.719 -28.656 -6.426 1 97.19 121 VAL B C 1
ATOM 2955 O O . VAL B 1 121 ? 9.594 -28.297 -6.062 1 97.19 121 VAL B O 1
ATOM 2958 N N . PRO B 1 122 ? 11.531 -29.453 -5.66 1 97.12 122 PRO B N 1
ATOM 2959 C CA . PRO B 1 122 ? 11.156 -29.656 -4.258 1 97.12 122 PRO B CA 1
ATOM 2960 C C . PRO B 1 122 ? 11.328 -28.391 -3.42 1 97.12 122 PRO B C 1
ATOM 2962 O O . PRO B 1 122 ? 12.094 -27.5 -3.791 1 97.12 122 PRO B O 1
ATOM 2965 N N . LEU B 1 123 ? 10.617 -28.234 -2.307 1 96.31 123 LEU B N 1
ATOM 2966 C CA . LEU B 1 123 ? 10.672 -27.078 -1.417 1 96.31 123 LEU B CA 1
ATOM 2967 C C . LEU B 1 123 ? 12.109 -26.812 -0.982 1 96.31 123 LEU B C 1
ATOM 2969 O O . LEU B 1 123 ? 12.508 -25.641 -0.86 1 96.31 123 LEU B O 1
ATOM 2973 N N . SER B 1 124 ? 12.914 -27.797 -0.789 1 94.5 124 SER B N 1
ATOM 2974 C CA . SER B 1 124 ? 14.281 -27.656 -0.297 1 94.5 124 SER B CA 1
ATOM 2975 C C . SER B 1 124 ? 15.164 -26.906 -1.29 1 94.5 124 SER B C 1
ATOM 2977 O O . SER B 1 124 ? 16.234 -26.406 -0.928 1 94.5 124 SER B O 1
ATOM 2979 N N . LYS B 1 125 ? 14.758 -26.781 -2.52 1 96 125 LYS B N 1
ATOM 2980 C CA . LYS B 1 125 ? 15.547 -26.109 -3.549 1 96 125 LYS B CA 1
ATOM 2981 C C . LYS B 1 125 ? 14.969 -24.734 -3.857 1 96 125 LYS B C 1
ATOM 2983 O O . LYS B 1 125 ? 15.469 -24.031 -4.742 1 96 125 LYS B O 1
ATOM 2988 N N . ALA B 1 126 ? 13.961 -24.359 -3.205 1 96.12 126 ALA B N 1
ATOM 2989 C CA . ALA B 1 126 ? 13.383 -23.047 -3.426 1 96.12 126 ALA B CA 1
ATOM 2990 C C . ALA B 1 126 ? 14.352 -21.938 -3.014 1 96.12 126 ALA B C 1
ATOM 2992 O O . ALA B 1 126 ? 15.039 -22.047 -1.999 1 96.12 126 ALA B O 1
ATOM 2993 N N . ALA B 1 127 ? 14.422 -20.875 -3.789 1 94.12 127 ALA B N 1
ATOM 2994 C CA . ALA B 1 127 ? 15.32 -19.75 -3.51 1 94.12 127 ALA B CA 1
ATOM 2995 C C . ALA B 1 127 ? 14.828 -18.953 -2.309 1 94.12 127 ALA B C 1
ATOM 2997 O O . ALA B 1 127 ? 15.609 -18.219 -1.684 1 94.12 127 ALA B O 1
ATOM 2998 N N . PHE B 1 128 ? 13.602 -18.984 -2.023 1 93.56 128 PHE B N 1
ATOM 2999 C CA . PHE B 1 128 ? 12.961 -18.359 -0.88 1 93.56 128 PHE B CA 1
ATOM 3000 C C . PHE B 1 128 ? 11.695 -19.109 -0.479 1 93.56 128 PHE B C 1
ATOM 3002 O O . PHE B 1 128 ? 11.195 -19.938 -1.243 1 93.56 128 PHE B O 1
ATOM 3009 N N . VAL B 1 129 ? 11.195 -18.844 0.698 1 92.12 129 VAL B N 1
ATOM 3010 C CA . VAL B 1 129 ? 10 -19.484 1.229 1 92.12 129 VAL B CA 1
ATOM 3011 C C . VAL B 1 129 ? 9.055 -18.422 1.79 1 92.12 129 VAL B C 1
ATOM 3013 O O . VAL B 1 129 ? 9.453 -17.281 2 1 92.12 129 VAL B O 1
ATOM 3016 N N . PRO B 1 130 ? 7.789 -18.781 1.921 1 88.12 130 PRO B N 1
ATOM 3017 C CA . PRO B 1 130 ? 6.875 -17.797 2.496 1 88.12 130 PRO B CA 1
ATOM 3018 C C . PRO B 1 130 ? 7.262 -17.391 3.916 1 88.12 130 PRO B C 1
ATOM 3020 O O . PRO B 1 130 ? 7.844 -18.188 4.652 1 88.12 130 PRO B O 1
ATOM 3023 N N . GLU B 1 131 ? 7.059 -16.172 4.211 1 70.88 131 GLU B N 1
ATOM 3024 C CA . GLU B 1 131 ? 7.391 -15.633 5.531 1 70.88 131 GLU B CA 1
ATOM 3025 C C . GLU B 1 131 ? 6.359 -16.062 6.57 1 70.88 131 GLU B C 1
ATOM 3027 O O . GLU B 1 131 ? 6.688 -16.219 7.75 1 70.88 131 GLU B O 1
ATOM 3032 N N . SER B 1 132 ? 5.227 -16.281 6.18 1 67.94 132 SER B N 1
ATOM 3033 C CA . SER B 1 132 ? 4.07 -16.344 7.066 1 67.94 132 SER B CA 1
ATOM 3034 C C . SER B 1 132 ? 3.83 -17.766 7.562 1 67.94 132 SER B C 1
ATOM 3036 O O . SER B 1 132 ? 3.18 -17.969 8.594 1 67.94 132 SER B O 1
ATOM 3038 N N . GLN B 1 133 ? 4.273 -18.719 6.793 1 73.06 133 GLN B N 1
ATOM 3039 C CA . GLN B 1 133 ? 3.951 -20.078 7.223 1 73.06 133 GLN B CA 1
ATOM 3040 C C . GLN B 1 133 ? 5.051 -21.062 6.82 1 73.06 133 GLN B C 1
ATOM 3042 O O . GLN B 1 133 ? 5.805 -20.797 5.879 1 73.06 133 GLN B O 1
ATOM 3047 N N . LYS B 1 134 ? 5.023 -22.141 7.621 1 78.31 134 LYS B N 1
ATOM 3048 C CA . LYS B 1 134 ? 5.922 -23.234 7.305 1 78.31 134 LYS B CA 1
ATOM 3049 C C . LYS B 1 134 ? 5.23 -24.281 6.43 1 78.31 134 LYS B C 1
ATOM 3051 O O . LYS B 1 134 ? 4.062 -24.609 6.652 1 78.31 134 LYS B O 1
ATOM 3056 N N . LEU B 1 135 ? 5.918 -24.641 5.41 1 88.88 135 LEU B N 1
ATOM 3057 C CA . LEU B 1 135 ? 5.43 -25.672 4.508 1 88.88 135 LEU B CA 1
ATOM 3058 C C . LEU B 1 135 ? 6.051 -27.031 4.836 1 88.88 135 LEU B C 1
ATOM 3060 O O . LEU B 1 135 ? 7.156 -27.094 5.383 1 88.88 135 LEU B O 1
ATOM 3064 N N . ALA B 1 136 ? 5.293 -28.062 4.516 1 90.75 136 ALA B N 1
ATOM 3065 C CA . ALA B 1 136 ? 5.832 -29.406 4.699 1 90.75 136 ALA B CA 1
ATOM 3066 C C . ALA B 1 136 ? 7.082 -29.625 3.85 1 90.75 136 ALA B C 1
ATOM 3068 O O . ALA B 1 136 ? 7.148 -29.156 2.707 1 90.75 136 ALA B O 1
ATOM 3069 N N . GLN B 1 137 ? 7.965 -30.328 4.391 1 89.81 137 GLN B N 1
ATOM 3070 C CA . GLN B 1 137 ? 9.266 -30.516 3.752 1 89.81 137 GLN B CA 1
ATOM 3071 C C . GLN B 1 137 ? 9.125 -31.234 2.414 1 89.81 137 GLN B C 1
ATOM 3073 O O . GLN B 1 137 ? 9.93 -31.031 1.506 1 89.81 137 GLN B O 1
ATOM 3078 N N . ASP B 1 138 ? 8.156 -32.031 2.256 1 92.25 138 ASP B N 1
ATOM 3079 C CA . ASP B 1 138 ? 8 -32.844 1.045 1 92.25 138 ASP B CA 1
ATOM 3080 C C . ASP B 1 138 ? 7.148 -32.094 0.009 1 92.25 138 ASP B C 1
ATOM 3082 O O . ASP B 1 138 ? 6.762 -32.688 -1.007 1 92.25 138 ASP B O 1
ATOM 3086 N N . THR B 1 139 ? 6.973 -30.875 0.242 1 94.94 139 THR B N 1
ATOM 3087 C CA . THR B 1 139 ? 6.16 -30.094 -0.675 1 94.94 139 THR B CA 1
ATOM 3088 C C . THR B 1 139 ? 6.867 -29.922 -2.018 1 94.94 139 THR B C 1
ATOM 3090 O O . THR B 1 139 ? 8.07 -29.656 -2.062 1 94.94 139 THR B O 1
ATOM 3093 N N . GLU B 1 140 ? 6.109 -30.188 -3.139 1 97.25 140 GLU B N 1
ATOM 3094 C CA . GLU B 1 140 ? 6.586 -29.906 -4.488 1 97.25 140 GLU B CA 1
ATOM 3095 C C . GLU B 1 140 ? 6.047 -28.578 -4.996 1 97.25 140 GLU B C 1
ATOM 3097 O O . GLU B 1 140 ? 4.875 -28.25 -4.797 1 97.25 140 GLU B O 1
ATOM 3102 N N . LEU B 1 141 ? 6.922 -27.828 -5.691 1 97.44 141 LEU B N 1
ATOM 3103 C CA . LEU B 1 141 ? 6.586 -26.5 -6.164 1 97.44 141 LEU B CA 1
ATOM 3104 C C . LEU B 1 141 ? 6.723 -26.406 -7.68 1 97.44 141 LEU B C 1
ATOM 3106 O O . LEU B 1 141 ? 7.605 -27.031 -8.266 1 97.44 141 LEU B O 1
ATOM 3110 N N . ILE B 1 142 ? 5.859 -25.688 -8.258 1 96.62 142 ILE B N 1
ATOM 3111 C CA . ILE B 1 142 ? 6.07 -25.219 -9.625 1 96.62 142 ILE B CA 1
ATOM 3112 C C . ILE B 1 142 ? 6.762 -23.859 -9.602 1 96.62 142 ILE B C 1
ATOM 3114 O O . ILE B 1 142 ? 6.164 -22.859 -9.195 1 96.62 142 ILE B O 1
ATOM 3118 N N . SER B 1 143 ? 7.992 -23.844 -10 1 96.81 143 SER B N 1
ATOM 3119 C CA . SER B 1 143 ? 8.766 -22.609 -10.078 1 96.81 143 SER B CA 1
ATOM 3120 C C . SER B 1 143 ? 8.586 -21.922 -11.43 1 96.81 143 SER B C 1
ATOM 3122 O O . SER B 1 143 ? 8.805 -22.531 -12.477 1 96.81 143 SER B O 1
ATOM 3124 N N . VAL B 1 144 ? 8.141 -20.719 -11.391 1 95.88 144 VAL B N 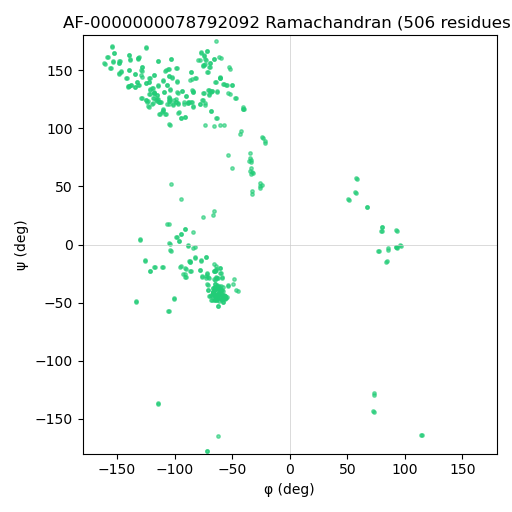1
ATOM 3125 C CA . VAL B 1 144 ? 7.934 -19.953 -12.609 1 95.88 144 VAL B CA 1
ATOM 3126 C C . VAL B 1 144 ? 8.711 -18.641 -12.531 1 95.88 144 VAL B C 1
ATOM 3128 O O . VAL B 1 144 ? 8.555 -17.875 -11.578 1 95.88 144 VAL B O 1
ATOM 3131 N N . ILE B 1 145 ? 9.562 -18.359 -13.484 1 96.06 145 ILE B N 1
ATOM 3132 C CA . ILE B 1 145 ? 10.258 -17.078 -13.602 1 96.06 145 ILE B CA 1
ATOM 3133 C C . ILE B 1 145 ? 9.812 -16.375 -14.875 1 96.06 145 ILE B C 1
ATOM 3135 O O . ILE B 1 145 ? 9.844 -16.953 -15.961 1 96.06 145 ILE B O 1
ATOM 3139 N N . ARG B 1 146 ? 9.367 -15.219 -14.711 1 96 146 ARG B N 1
ATOM 3140 C CA . ARG B 1 146 ? 8.922 -14.414 -15.844 1 96 146 ARG B CA 1
ATOM 3141 C C . ARG B 1 146 ? 9.695 -13.102 -15.93 1 96 146 ARG B C 1
ATOM 3143 O O . ARG B 1 146 ? 9.891 -12.422 -14.914 1 96 146 ARG B O 1
ATOM 3150 N N . GLN B 1 147 ? 10.211 -12.812 -17.062 1 96.75 147 GLN B N 1
ATOM 3151 C CA . GLN B 1 147 ? 10.734 -11.492 -17.406 1 96.75 147 GLN B CA 1
ATOM 3152 C C . GLN B 1 147 ? 9.727 -10.695 -18.219 1 96.75 147 GLN B C 1
ATOM 3154 O O . GLN B 1 147 ? 9.258 -11.156 -19.266 1 96.75 147 GLN B O 1
ATOM 3159 N N . ARG B 1 148 ? 9.43 -9.531 -17.719 1 96.06 148 ARG B N 1
ATOM 3160 C CA . ARG B 1 148 ? 8.344 -8.797 -18.359 1 96.06 148 ARG B CA 1
ATOM 3161 C C . ARG B 1 148 ? 8.773 -7.367 -18.688 1 96.06 148 ARG B C 1
ATOM 3163 O O . ARG B 1 148 ? 9.531 -6.758 -17.938 1 96.06 148 ARG B O 1
ATOM 3170 N N . THR B 1 149 ? 8.242 -6.906 -19.797 1 96.5 149 THR B N 1
ATOM 3171 C CA . THR B 1 149 ? 8.516 -5.543 -20.25 1 96.5 149 THR B CA 1
ATOM 3172 C C . THR B 1 149 ? 7.281 -4.66 -20.078 1 96.5 149 THR B C 1
ATOM 3174 O O . THR B 1 149 ? 6.156 -5.16 -20.016 1 96.5 149 THR B O 1
ATOM 3177 N N . LEU B 1 150 ? 7.461 -3.43 -19.844 1 95 150 LEU B N 1
ATOM 3178 C CA . LEU B 1 150 ? 6.461 -2.367 -19.906 1 95 150 LEU B CA 1
ATOM 3179 C C . LEU B 1 150 ? 6.73 -1.438 -21.094 1 95 150 LEU B C 1
ATOM 3181 O O . LEU B 1 150 ? 7.75 -0.743 -21.125 1 95 150 LEU B O 1
ATOM 3185 N N . ASP B 1 151 ? 5.801 -1.425 -22.078 1 94.56 151 ASP B N 1
ATOM 3186 C CA . ASP B 1 151 ? 5.984 -0.667 -23.312 1 94.56 151 ASP B CA 1
ATOM 3187 C C . ASP B 1 151 ? 7.344 -0.968 -23.953 1 94.56 151 ASP B C 1
ATOM 3189 O O . ASP B 1 151 ? 8.102 -0.05 -24.266 1 94.56 151 ASP B O 1
ATOM 3193 N N . ASP B 1 152 ? 7.73 -2.17 -23.906 1 94.81 152 ASP B N 1
ATOM 3194 C CA . ASP B 1 152 ? 8.859 -2.762 -24.609 1 94.81 152 ASP B CA 1
ATOM 3195 C C . ASP B 1 152 ? 10.18 -2.449 -23.906 1 94.81 152 ASP B C 1
ATOM 3197 O O . ASP B 1 152 ? 11.258 -2.652 -24.469 1 94.81 152 ASP B O 1
ATOM 3201 N N . GLU B 1 153 ? 10.109 -1.946 -22.734 1 96.25 153 GLU B N 1
ATOM 3202 C CA . GLU B 1 153 ? 11.289 -1.766 -21.891 1 96.25 153 GLU B CA 1
ATOM 3203 C C . GLU B 1 153 ? 11.273 -2.717 -20.703 1 96.25 153 GLU B C 1
ATOM 3205 O O . GLU B 1 153 ? 10.219 -2.955 -20.109 1 96.25 153 GLU B O 1
ATOM 3210 N N . PRO B 1 154 ? 12.492 -3.246 -20.359 1 97.12 154 PRO B N 1
ATOM 3211 C CA . PRO B 1 154 ? 12.531 -4.109 -19.188 1 97.12 154 PRO B CA 1
ATOM 3212 C C . PRO B 1 154 ? 11.859 -3.473 -17.969 1 97.12 154 PRO B C 1
ATOM 3214 O O . PRO B 1 154 ? 12.102 -2.297 -17.672 1 97.12 154 PRO B O 1
ATOM 3217 N N . PHE B 1 155 ? 11.07 -4.324 -17.266 1 96.25 155 PHE B N 1
ATOM 3218 C CA . PHE B 1 155 ? 10.242 -3.717 -16.219 1 96.25 155 PHE B CA 1
ATOM 3219 C C . PHE B 1 155 ? 10.328 -4.512 -14.93 1 96.25 155 PHE B C 1
ATOM 3221 O O . PHE B 1 155 ? 10.602 -3.949 -13.867 1 96.25 155 PHE B O 1
ATOM 3228 N N . LEU B 1 156 ? 10.148 -5.789 -15.047 1 96.88 156 LEU B N 1
ATOM 3229 C CA . LEU B 1 156 ? 10.219 -6.578 -13.82 1 96.88 156 LEU B CA 1
ATOM 3230 C C . LEU B 1 156 ? 10.641 -8.016 -14.125 1 96.88 156 LEU B C 1
ATOM 3232 O O . LEU B 1 156 ? 10.547 -8.469 -15.266 1 96.88 156 LEU B O 1
ATOM 3236 N N . VAL B 1 157 ? 11.18 -8.672 -13.148 1 97.25 157 VAL B N 1
ATOM 3237 C CA . VAL B 1 157 ? 11.422 -10.109 -13.094 1 97.25 157 VAL B CA 1
ATOM 3238 C C . VAL B 1 157 ? 10.648 -10.727 -11.93 1 97.25 157 VAL B C 1
ATOM 3240 O O . VAL B 1 157 ? 10.828 -10.328 -10.773 1 97.25 157 VAL B O 1
ATOM 3243 N N . GLU B 1 158 ? 9.797 -11.664 -12.25 1 96.44 158 GLU B N 1
ATOM 3244 C CA . GLU B 1 158 ? 8.977 -12.305 -11.234 1 96.44 158 GLU B CA 1
ATOM 3245 C C . GLU B 1 158 ? 9.367 -13.766 -11.055 1 96.44 158 GLU B C 1
ATOM 3247 O O . GLU B 1 158 ? 9.422 -14.523 -12.023 1 96.44 158 GLU B O 1
ATOM 3252 N N . HIS B 1 159 ? 9.711 -14.133 -9.898 1 96.44 159 HIS B N 1
ATOM 3253 C CA . HIS B 1 159 ? 9.883 -15.531 -9.516 1 96.44 159 HIS B CA 1
ATOM 3254 C C . HIS B 1 159 ? 8.758 -16 -8.602 1 96.44 159 HIS B C 1
ATOM 3256 O O . HIS B 1 159 ? 8.656 -15.547 -7.457 1 96.44 159 HIS B O 1
ATOM 3262 N N . SER B 1 160 ? 7.941 -16.891 -9.102 1 96.19 160 SER B N 1
ATOM 3263 C CA . SER B 1 160 ? 6.789 -17.375 -8.352 1 96.19 160 SER B CA 1
ATOM 3264 C C . SER B 1 160 ? 6.898 -18.875 -8.102 1 96.19 160 SER B C 1
ATOM 3266 O O . SER B 1 160 ? 7.41 -19.625 -8.945 1 96.19 160 SER B O 1
ATOM 3268 N N . TYR B 1 161 ? 6.422 -19.281 -7.008 1 96.56 161 TYR B N 1
ATOM 3269 C CA . TYR B 1 161 ? 6.23 -20.672 -6.66 1 96.56 161 TYR B CA 1
ATOM 3270 C C . TYR B 1 161 ? 4.754 -20.984 -6.418 1 96.56 161 TYR B C 1
ATOM 3272 O O . TYR B 1 161 ? 4.078 -20.266 -5.68 1 96.56 161 TYR B O 1
ATOM 3280 N N . TYR B 1 162 ? 4.309 -22.016 -7.039 1 95.5 162 TYR B N 1
ATOM 3281 C CA . TYR B 1 162 ? 2.965 -22.531 -6.82 1 95.5 162 TYR B CA 1
ATOM 3282 C C . TYR B 1 162 ? 3.012 -23.922 -6.188 1 95.5 162 TYR B C 1
ATOM 3284 O O . TYR B 1 162 ? 3.838 -24.75 -6.566 1 95.5 162 TYR B O 1
ATOM 3292 N N . LEU B 1 163 ? 2.133 -24.109 -5.211 1 95.5 163 LEU B N 1
ATOM 3293 C CA . LEU B 1 163 ? 2.031 -25.453 -4.672 1 95.5 163 LEU B CA 1
ATOM 3294 C C . LEU B 1 163 ? 1.421 -26.406 -5.703 1 95.5 163 LEU B C 1
ATOM 3296 O O . LEU B 1 163 ? 0.24 -26.281 -6.035 1 95.5 163 LEU B O 1
ATOM 3300 N N . LYS B 1 164 ? 2.24 -27.344 -6.117 1 95.81 164 LYS B N 1
ATOM 3301 C CA . LYS B 1 164 ? 1.844 -28.219 -7.215 1 95.81 164 LYS B CA 1
ATOM 3302 C C . LYS B 1 164 ? 0.579 -29 -6.867 1 95.81 164 LYS B C 1
ATOM 3304 O O . LYS B 1 164 ? -0.31 -29.156 -7.707 1 95.81 164 LYS B O 1
ATOM 3309 N N . SER B 1 165 ? 0.444 -29.453 -5.664 1 93.69 165 SER B N 1
ATOM 3310 C CA . SER B 1 165 ? -0.686 -30.266 -5.223 1 93.69 165 SER B CA 1
ATOM 3311 C C . SER B 1 165 ? -1.991 -29.469 -5.293 1 93.69 165 SER B C 1
ATOM 3313 O O . SER B 1 165 ? -3.07 -30.062 -5.406 1 93.69 165 SER B O 1
ATOM 3315 N N . MET B 1 166 ? -1.893 -28.219 -5.293 1 91.31 166 MET B N 1
ATOM 3316 C CA . MET B 1 166 ? -3.09 -27.375 -5.273 1 91.31 166 MET B CA 1
ATOM 3317 C C . MET B 1 166 ? -3.398 -26.844 -6.664 1 91.31 166 MET B C 1
ATOM 3319 O O . MET B 1 166 ? -4.547 -26.875 -7.105 1 91.31 166 MET B O 1
ATOM 3323 N N . VAL B 1 167 ? -2.406 -26.359 -7.316 1 92.25 167 VAL B N 1
ATOM 3324 C CA . VAL B 1 167 ? -2.617 -25.625 -8.562 1 92.25 167 VAL B CA 1
ATOM 3325 C C . VAL B 1 167 ? -2.566 -26.594 -9.742 1 92.25 167 VAL B C 1
ATOM 3327 O O . VAL B 1 167 ? -3.234 -26.375 -10.758 1 92.25 167 VAL B O 1
ATOM 3330 N N . GLY B 1 168 ? -1.843 -27.641 -9.586 1 90.06 168 GLY B N 1
ATOM 3331 C CA . GLY B 1 168 ? -1.671 -28.562 -10.695 1 90.06 168 GLY B CA 1
ATOM 3332 C C . GLY B 1 168 ? -0.769 -28.016 -11.789 1 90.06 168 GLY B C 1
ATOM 3333 O O . GLY B 1 168 ? 0.209 -27.328 -11.508 1 90.06 168 GLY B O 1
ATOM 3334 N N . GLU B 1 169 ? -1.103 -28.312 -13.008 1 88.56 169 GLU B N 1
ATOM 3335 C CA . GLU B 1 169 ? -0.279 -27.875 -14.125 1 88.56 169 GLU B CA 1
ATOM 3336 C C . GLU B 1 169 ? -0.665 -26.469 -14.578 1 88.56 169 GLU B C 1
ATOM 3338 O O . GLU B 1 169 ? -1.843 -26.094 -14.555 1 88.56 169 GLU B O 1
ATOM 3343 N N . ILE B 1 170 ? 0.334 -25.734 -14.922 1 90.56 170 ILE B N 1
ATOM 3344 C CA . ILE B 1 170 ? 0.123 -24.391 -15.461 1 90.56 170 ILE B CA 1
ATOM 3345 C C . ILE B 1 170 ? 0.478 -24.375 -16.953 1 90.56 170 ILE B C 1
ATOM 3347 O O . ILE B 1 170 ? 1.643 -24.547 -17.312 1 90.56 170 ILE B O 1
ATOM 3351 N N . PRO B 1 171 ? -0.48 -24.141 -17.75 1 88.69 171 PRO B N 1
ATOM 3352 C CA . PRO B 1 171 ? -0.196 -24.141 -19.188 1 88.69 171 PRO B CA 1
ATOM 3353 C C . PRO B 1 171 ? 0.605 -22.906 -19.625 1 88.69 171 PRO B C 1
ATOM 3355 O O . PRO B 1 171 ? 0.547 -21.859 -18.984 1 88.69 171 PRO B O 1
ATOM 3358 N N . ASP B 1 172 ? 1.261 -23.031 -20.75 1 84.31 172 ASP B N 1
ATOM 3359 C CA . ASP B 1 172 ? 2.088 -21.969 -21.312 1 84.31 172 ASP B CA 1
ATOM 3360 C C . ASP B 1 172 ? 1.266 -20.703 -21.547 1 84.31 172 ASP B C 1
ATOM 3362 O O . ASP B 1 172 ? 1.767 -19.578 -21.391 1 84.31 172 ASP B O 1
ATOM 3366 N N . SER B 1 173 ? 0.039 -20.891 -21.938 1 82.31 173 SER B N 1
ATOM 3367 C CA . SER B 1 173 ? -0.82 -19.75 -22.234 1 82.31 173 SER B CA 1
ATOM 3368 C C . SER B 1 173 ? -1.048 -18.906 -20.984 1 82.31 173 SER B C 1
ATOM 3370 O O . SER B 1 173 ? -1.106 -17.672 -21.047 1 82.31 173 SER B O 1
ATOM 3372 N N . ALA B 1 174 ? -1.174 -19.578 -19.844 1 81.94 174 ALA B N 1
ATOM 3373 C CA . ALA B 1 174 ? -1.376 -18.875 -18.578 1 81.94 174 ALA B CA 1
ATOM 3374 C C . ALA B 1 174 ? -0.108 -18.141 -18.141 1 81.94 174 ALA B C 1
ATOM 3376 O O . ALA B 1 174 ? -0.178 -17.078 -17.531 1 81.94 174 ALA B O 1
ATOM 3377 N N . LEU B 1 175 ? 0.997 -18.656 -18.547 1 83.19 175 LEU B N 1
ATOM 3378 C CA . LEU B 1 175 ? 2.285 -18.078 -18.172 1 83.19 175 LEU B CA 1
ATOM 3379 C C . LEU B 1 175 ? 2.535 -16.766 -18.906 1 83.19 175 LEU B C 1
ATOM 3381 O O . LEU B 1 175 ? 3.211 -15.875 -18.391 1 83.19 175 LEU B O 1
ATOM 3385 N N . LYS B 1 176 ? 1.977 -16.641 -20.062 1 80.56 176 LYS B N 1
ATOM 3386 C CA . LYS B 1 176 ? 2.18 -15.445 -20.891 1 80.56 176 LYS B CA 1
ATOM 3387 C C . LYS B 1 176 ? 1.174 -14.359 -20.531 1 80.56 176 LYS B C 1
ATOM 3389 O O . LYS B 1 176 ? 1.369 -13.188 -20.891 1 80.56 176 LYS B O 1
ATOM 3394 N N . GLY B 1 177 ? 0.122 -14.75 -19.781 1 78.31 177 GLY B N 1
ATOM 3395 C CA . GLY B 1 177 ? -0.917 -13.805 -19.406 1 78.31 177 GLY B CA 1
ATOM 3396 C C . GLY B 1 177 ? -0.983 -13.547 -17.922 1 78.31 177 GLY B C 1
ATOM 3397 O O . GLY B 1 177 ? 0.046 -13.336 -17.266 1 78.31 177 GLY B O 1
ATOM 3398 N N . SER B 1 178 ? -2.205 -13.523 -17.5 1 77.56 178 SER B N 1
ATOM 3399 C CA . SER B 1 178 ? -2.455 -13.297 -16.078 1 77.56 178 SER B CA 1
ATOM 3400 C C . SER B 1 178 ? -2.598 -14.617 -15.32 1 77.56 178 SER B C 1
ATOM 3402 O O . SER B 1 178 ? -3.609 -15.312 -15.461 1 77.56 178 SER B O 1
ATOM 3404 N N . LEU B 1 179 ? -1.621 -14.945 -14.508 1 78.88 179 LEU B N 1
ATOM 3405 C CA . LEU B 1 179 ? -1.68 -16.156 -13.695 1 78.88 179 LEU B CA 1
ATOM 3406 C C . LEU B 1 179 ? -2.822 -16.078 -12.688 1 78.88 179 LEU B C 1
ATOM 3408 O O . LEU B 1 179 ? -3.461 -17.078 -12.383 1 78.88 179 LEU B O 1
ATOM 3412 N N . PHE B 1 180 ? -3.119 -14.906 -12.312 1 77.62 180 PHE B N 1
ATOM 3413 C CA . PHE B 1 180 ? -4.242 -14.711 -11.398 1 77.62 180 PHE B CA 1
ATOM 3414 C C . PHE B 1 180 ? -5.551 -15.117 -12.062 1 77.62 180 PHE B C 1
ATOM 3416 O O . PHE B 1 180 ? -6.355 -15.836 -11.461 1 77.62 180 PHE B O 1
ATOM 3423 N N . ALA B 1 181 ? -5.73 -14.656 -13.219 1 75.94 181 ALA B N 1
ATOM 3424 C CA . ALA B 1 181 ? -6.941 -15.008 -13.953 1 75.94 181 ALA B CA 1
ATOM 3425 C C . ALA B 1 181 ? -7.047 -16.516 -14.156 1 75.94 181 ALA B C 1
ATOM 3427 O O . ALA B 1 181 ? -8.125 -17.094 -14.031 1 75.94 181 ALA B O 1
ATOM 3428 N N . PHE B 1 182 ? -5.961 -17.141 -14.43 1 82.44 182 PHE B N 1
ATOM 3429 C CA . PHE B 1 182 ? -5.898 -18.594 -14.641 1 82.44 182 PHE B CA 1
ATOM 3430 C C . PHE B 1 182 ? -6.309 -19.328 -13.375 1 82.44 182 PHE B C 1
ATOM 3432 O O . PHE B 1 182 ? -7.137 -20.25 -13.422 1 82.44 182 PHE B O 1
ATOM 3439 N N . ILE B 1 183 ? -5.812 -18.906 -12.219 1 83.25 183 ILE B N 1
ATOM 3440 C CA . ILE B 1 183 ? -6.074 -19.578 -10.953 1 83.25 183 ILE B CA 1
ATOM 3441 C C . ILE B 1 183 ? -7.531 -19.359 -10.547 1 83.25 183 ILE B C 1
ATOM 3443 O O . ILE B 1 183 ? -8.188 -20.297 -10.07 1 83.25 183 ILE B O 1
ATOM 3447 N N . ASP B 1 184 ? -7.977 -18.188 -10.781 1 77.31 184 ASP B N 1
ATOM 3448 C CA . ASP B 1 184 ? -9.336 -17.828 -10.398 1 77.31 184 ASP B CA 1
ATOM 3449 C C . ASP B 1 184 ? -10.367 -18.625 -11.195 1 77.31 184 ASP B C 1
ATOM 3451 O O . ASP B 1 184 ? -11.508 -18.781 -10.766 1 77.31 184 ASP B O 1
ATOM 3455 N N . GLN B 1 185 ? -10.023 -19.125 -12.328 1 80.25 185 GLN B N 1
ATOM 3456 C CA . GLN B 1 185 ? -10.93 -19.875 -13.195 1 80.25 185 GLN B CA 1
ATOM 3457 C C . GLN B 1 185 ? -10.953 -21.359 -12.828 1 80.25 185 GLN B C 1
ATOM 3459 O O . GLN B 1 185 ? -11.844 -22.094 -13.258 1 80.25 185 GLN B O 1
ATOM 3464 N N . LYS B 1 186 ? -10.031 -21.75 -12.102 1 84.12 186 LYS B N 1
ATOM 3465 C CA . LYS B 1 186 ? -9.984 -23.156 -11.727 1 84.12 186 LYS B CA 1
ATOM 3466 C C . LYS B 1 186 ? -11.031 -23.484 -10.664 1 84.12 186 LYS B C 1
ATOM 3468 O O . LYS B 1 186 ? -11.18 -22.75 -9.688 1 84.12 186 LYS B O 1
ATOM 3473 N N . PRO B 1 187 ? -11.727 -24.484 -10.953 1 81.25 187 PRO B N 1
ATOM 3474 C CA . PRO B 1 187 ? -12.719 -24.875 -9.961 1 81.25 187 PRO B CA 1
ATOM 3475 C C . PRO B 1 187 ? -12.109 -25.156 -8.586 1 81.25 187 PRO B C 1
ATOM 3477 O O . PRO B 1 187 ? -11.039 -25.766 -8.508 1 81.25 187 PRO B O 1
ATOM 3480 N N . GLY B 1 188 ? -12.703 -24.734 -7.574 1 79.62 188 GLY B N 1
ATOM 3481 C CA . GLY B 1 188 ? -12.297 -25.016 -6.207 1 79.62 188 GLY B CA 1
ATOM 3482 C C . GLY B 1 188 ? -11.211 -24.078 -5.703 1 79.62 188 GLY B C 1
ATOM 3483 O O . GLY B 1 188 ? -10.852 -24.125 -4.523 1 79.62 188 GLY B O 1
ATOM 3484 N N . LEU B 1 189 ? -10.656 -23.422 -6.68 1 84.06 189 LEU B N 1
ATOM 3485 C CA . LEU B 1 189 ? -9.625 -22.469 -6.27 1 84.06 189 LEU B CA 1
ATOM 3486 C C . LEU B 1 189 ? -10.141 -21.047 -6.332 1 84.06 189 LEU B C 1
ATOM 3488 O O . LEU B 1 189 ? -10.531 -20.562 -7.402 1 84.06 189 LEU B O 1
ATOM 3492 N N . LYS B 1 190 ? -10.469 -20.453 -5.289 1 82.5 190 LYS B N 1
ATOM 3493 C CA . LYS B 1 190 ? -10.875 -19.047 -5.199 1 82.5 190 LYS B CA 1
ATOM 3494 C C . LYS B 1 190 ? -9.844 -18.219 -4.43 1 82.5 190 LYS B C 1
ATOM 3496 O O . LYS B 1 190 ? -9.656 -18.422 -3.225 1 82.5 190 LYS B O 1
ATOM 3501 N N . VAL B 1 191 ? -9.234 -17.359 -5.211 1 83.44 191 VAL B N 1
ATOM 3502 C CA . VAL B 1 191 ? -8.234 -16.516 -4.562 1 83.44 191 VAL B CA 1
ATOM 3503 C C . VAL B 1 191 ? -8.906 -15.633 -3.51 1 83.44 191 VAL B C 1
ATOM 3505 O O . VAL B 1 191 ? -9.93 -14.992 -3.785 1 83.44 191 VAL B O 1
ATOM 3508 N N . GLY B 1 192 ? -8.359 -15.578 -2.361 1 81.5 192 GLY B N 1
ATOM 3509 C CA . GLY B 1 192 ? -8.938 -14.805 -1.27 1 81.5 192 GLY B CA 1
ATOM 3510 C C . GLY B 1 192 ? -8.18 -13.516 -0.991 1 81.5 192 GLY B C 1
ATOM 3511 O O . GLY B 1 192 ? -8.758 -12.43 -1.063 1 81.5 192 GLY B O 1
ATOM 3512 N N . PHE B 1 193 ? -6.895 -13.664 -0.699 1 82.12 193 PHE B N 1
ATOM 3513 C CA . PHE B 1 193 ? -6.129 -12.484 -0.336 1 82.12 193 PHE B CA 1
ATOM 3514 C C . PHE B 1 193 ? -4.637 -12.711 -0.558 1 82.12 193 PHE B C 1
ATOM 3516 O O . PHE B 1 193 ? -4.195 -13.852 -0.704 1 82.12 193 PHE B O 1
ATOM 3523 N N . ILE B 1 194 ? -3.934 -11.656 -0.624 1 86 194 ILE B N 1
ATOM 3524 C CA . ILE B 1 194 ? -2.488 -11.656 -0.823 1 86 194 ILE B CA 1
ATOM 3525 C C . ILE B 1 194 ? -1.821 -10.781 0.241 1 86 194 ILE B C 1
ATOM 3527 O O . ILE B 1 194 ? -2.227 -9.641 0.459 1 86 194 ILE B O 1
ATOM 3531 N N . ASP B 1 195 ? -0.854 -11.359 0.94 1 84.44 195 ASP B N 1
ATOM 3532 C CA . ASP B 1 195 ? 0.031 -10.578 1.804 1 84.44 195 ASP B CA 1
ATOM 3533 C C . ASP B 1 195 ? 1.245 -10.07 1.03 1 84.44 195 ASP B C 1
ATOM 3535 O O . ASP B 1 195 ? 2.035 -10.867 0.512 1 84.44 195 ASP B O 1
ATOM 3539 N N . SER B 1 196 ? 1.356 -8.789 1.056 1 89 196 SER B N 1
ATOM 3540 C CA . SER B 1 196 ? 2.432 -8.188 0.271 1 89 196 SER B CA 1
ATOM 3541 C C . SER B 1 196 ? 3.416 -7.438 1.161 1 89 196 SER B C 1
ATOM 3543 O O . SER B 1 196 ? 3.006 -6.672 2.039 1 89 196 SER B O 1
ATOM 3545 N N . VAL B 1 197 ? 4.621 -7.715 0.946 1 89.94 197 VAL B N 1
ATOM 3546 C CA . VAL B 1 197 ? 5.699 -6.969 1.593 1 89.94 197 VAL B CA 1
ATOM 3547 C C . VAL B 1 197 ? 6.516 -6.223 0.542 1 89.94 197 VAL B C 1
ATOM 3549 O O . VAL B 1 197 ? 6.914 -6.801 -0.471 1 89.94 197 VAL B O 1
ATOM 3552 N N . ILE B 1 198 ? 6.684 -4.98 0.766 1 93.06 198 ILE B N 1
ATOM 3553 C CA . ILE B 1 198 ? 7.465 -4.137 -0.13 1 93.06 198 ILE B CA 1
ATOM 3554 C C . ILE B 1 198 ? 8.781 -3.742 0.547 1 93.06 198 ILE B C 1
ATOM 3556 O O . ILE B 1 198 ? 8.781 -3.275 1.688 1 93.06 198 ILE B O 1
ATOM 3560 N N . GLU B 1 199 ? 9.836 -3.908 -0.139 1 93.25 199 GLU B N 1
ATOM 3561 C CA . GLU B 1 199 ? 11.156 -3.576 0.395 1 93.25 199 GLU B CA 1
ATOM 3562 C C . GLU B 1 199 ? 12.141 -3.256 -0.725 1 93.25 199 GLU B C 1
ATOM 3564 O O . GLU B 1 199 ? 11.789 -3.332 -1.905 1 93.25 199 GLU B O 1
ATOM 3569 N N . CYS B 1 200 ? 13.297 -2.754 -0.308 1 93.31 200 CYS B N 1
ATOM 3570 C CA . CYS B 1 200 ? 14.406 -2.541 -1.234 1 93.31 200 CYS B CA 1
ATOM 3571 C C . CYS B 1 200 ? 15.484 -3.596 -1.045 1 93.31 200 CYS B C 1
ATOM 3573 O O . CYS B 1 200 ? 15.898 -3.871 0.083 1 93.31 200 CYS B O 1
ATOM 3575 N N . GLU B 1 201 ? 15.836 -4.238 -2.09 1 90.75 201 GLU B N 1
ATOM 3576 C CA . GLU B 1 201 ? 16.922 -5.215 -2.08 1 90.75 201 GLU B CA 1
ATOM 3577 C C . GLU B 1 201 ? 17.938 -4.93 -3.186 1 90.75 201 GLU B C 1
ATOM 3579 O O . GLU B 1 201 ? 17.594 -4.348 -4.215 1 90.75 201 GLU B O 1
ATOM 3584 N N . MET B 1 202 ? 19.125 -5.375 -2.852 1 90.62 202 MET B N 1
ATOM 3585 C CA . MET B 1 202 ? 20.141 -5.328 -3.891 1 90.62 202 MET B CA 1
ATOM 3586 C C . MET B 1 202 ? 20.062 -6.551 -4.797 1 90.62 202 MET B C 1
ATOM 3588 O O . MET B 1 202 ? 19.984 -7.684 -4.312 1 90.62 202 MET B O 1
ATOM 3592 N N . ILE B 1 203 ? 20.062 -6.301 -6.094 1 90.25 203 ILE B N 1
ATOM 3593 C CA . ILE B 1 203 ? 19.812 -7.41 -7.008 1 90.25 203 ILE B CA 1
ATOM 3594 C C . ILE B 1 203 ? 21.125 -7.84 -7.668 1 90.25 203 ILE B C 1
ATOM 3596 O O . ILE B 1 203 ? 22.062 -7.043 -7.781 1 90.25 203 ILE B O 1
ATOM 3600 N N . THR B 1 204 ? 21.125 -9.148 -8 1 88.81 204 THR B N 1
ATOM 3601 C CA . THR B 1 204 ? 22.203 -9.773 -8.766 1 88.81 204 THR B CA 1
ATOM 3602 C C . THR B 1 204 ? 21.656 -10.766 -9.781 1 88.81 204 THR B C 1
ATOM 3604 O O . THR B 1 204 ? 20.469 -11.109 -9.727 1 88.81 204 THR B O 1
ATOM 3607 N N . GLY B 1 205 ? 22.453 -11.141 -10.758 1 91.75 205 GLY B N 1
ATOM 3608 C CA . GLY B 1 205 ? 22.078 -12.195 -11.688 1 91.75 205 GLY B CA 1
ATOM 3609 C C . GLY B 1 205 ? 21.016 -11.766 -12.688 1 91.75 205 GLY B C 1
ATOM 3610 O O . GLY B 1 205 ? 21.156 -10.727 -13.336 1 91.75 205 GLY B O 1
ATOM 3611 N N . THR B 1 206 ? 20 -12.547 -12.75 1 90.56 206 THR B N 1
ATOM 3612 C CA . THR B 1 206 ? 19.016 -12.422 -13.812 1 90.56 206 THR B CA 1
ATOM 3613 C C . THR B 1 206 ? 18.312 -11.062 -13.75 1 90.56 206 THR B C 1
ATOM 3615 O O . THR B 1 206 ? 18.25 -10.352 -14.75 1 90.56 206 THR B O 1
ATOM 3618 N N . PRO B 1 207 ? 17.844 -10.656 -12.555 1 93.5 207 PRO B N 1
ATOM 3619 C CA . PRO B 1 207 ? 17.156 -9.359 -12.547 1 93.5 207 PRO B CA 1
ATOM 3620 C C . PRO B 1 207 ? 18.062 -8.203 -12.961 1 93.5 207 PRO B C 1
ATOM 3622 O O . PRO B 1 207 ? 17.656 -7.355 -13.758 1 93.5 207 PRO B O 1
ATOM 3625 N N . ALA B 1 208 ? 19.266 -8.195 -12.5 1 94.12 208 ALA B N 1
ATOM 3626 C CA . ALA B 1 208 ? 20.203 -7.117 -12.828 1 94.12 208 ALA B CA 1
ATOM 3627 C C . ALA B 1 208 ? 20.5 -7.098 -14.328 1 94.12 208 ALA B C 1
ATOM 3629 O O . ALA B 1 208 ? 20.484 -6.035 -14.953 1 94.12 208 ALA B O 1
ATOM 3630 N N . GLN B 1 209 ? 20.75 -8.266 -14.828 1 94.69 209 GLN B N 1
ATOM 3631 C CA . GLN B 1 209 ? 21.047 -8.383 -16.25 1 94.69 209 GLN B CA 1
ATOM 3632 C C . GLN B 1 209 ? 19.859 -7.93 -17.109 1 94.69 209 GLN B C 1
ATOM 3634 O O . GLN B 1 209 ? 20.031 -7.18 -18.062 1 94.69 209 GLN B O 1
ATOM 3639 N N . PHE B 1 210 ? 18.734 -8.336 -16.688 1 96.62 210 PHE B N 1
ATOM 3640 C CA . PHE B 1 210 ? 17.531 -8.008 -17.453 1 96.62 210 PHE B CA 1
ATOM 3641 C C . PHE B 1 210 ? 17.281 -6.5 -17.453 1 96.62 210 PHE B C 1
ATOM 3643 O O . PHE B 1 210 ? 16.859 -5.934 -18.469 1 96.62 210 PHE B O 1
ATOM 3650 N N . PHE B 1 211 ? 17.531 -5.84 -16.344 1 95.75 211 PHE B N 1
ATOM 3651 C CA . PHE B 1 211 ? 17.312 -4.406 -16.219 1 95.75 211 PHE B CA 1
ATOM 3652 C C . PHE B 1 211 ? 18.484 -3.619 -16.781 1 95.75 211 PHE B C 1
ATOM 3654 O O . PHE B 1 211 ? 18.453 -2.389 -16.828 1 95.75 211 PHE B O 1
ATOM 3661 N N . ASN B 1 212 ? 19.547 -4.312 -17.25 1 95.06 212 ASN B N 1
ATOM 3662 C CA . ASN B 1 212 ? 20.797 -3.682 -17.672 1 95.06 212 ASN B CA 1
ATOM 3663 C C . ASN B 1 212 ? 21.406 -2.828 -16.562 1 95.06 212 ASN B C 1
ATOM 3665 O O . ASN B 1 212 ? 21.734 -1.664 -16.797 1 95.06 212 ASN B O 1
ATOM 3669 N N . LEU B 1 213 ? 21.422 -3.352 -15.406 1 92.88 213 LEU B N 1
ATOM 3670 C CA . LEU B 1 213 ? 22.031 -2.734 -14.234 1 92.88 213 LEU B CA 1
ATOM 3671 C C . LEU B 1 213 ? 23.219 -3.549 -13.75 1 92.88 213 LEU B C 1
ATOM 3673 O O . LEU B 1 213 ? 23.328 -4.738 -14.055 1 92.88 213 LEU B O 1
ATOM 3677 N N . ALA B 1 214 ? 24.109 -2.877 -13.016 1 91.62 214 ALA B N 1
ATOM 3678 C CA . ALA B 1 214 ? 25.219 -3.59 -12.398 1 91.62 214 ALA B CA 1
ATOM 3679 C C . ALA B 1 214 ? 24.75 -4.469 -11.242 1 91.62 214 ALA B C 1
ATOM 3681 O O . ALA B 1 214 ? 23.781 -4.129 -10.555 1 91.62 214 ALA B O 1
ATOM 3682 N N . ASP B 1 215 ? 25.422 -5.578 -11.016 1 92.19 215 ASP B N 1
ATOM 3683 C CA . ASP B 1 215 ? 25.172 -6.348 -9.797 1 92.19 215 ASP B CA 1
ATOM 3684 C C . ASP B 1 215 ? 25.344 -5.477 -8.555 1 92.19 215 ASP B C 1
ATOM 3686 O O . ASP B 1 215 ? 26.266 -4.668 -8.484 1 92.19 215 ASP B O 1
ATOM 3690 N N . GLY B 1 216 ? 24.406 -5.699 -7.676 1 88.75 216 GLY B N 1
ATOM 3691 C CA . GLY B 1 216 ? 24.453 -4.887 -6.473 1 88.75 216 GLY B CA 1
ATOM 3692 C C . GLY B 1 216 ? 23.609 -3.639 -6.562 1 88.75 216 GLY B C 1
ATOM 3693 O O . GLY B 1 216 ? 23.516 -2.869 -5.602 1 88.75 216 GLY B O 1
ATOM 3694 N N . SER B 1 217 ? 22.984 -3.391 -7.648 1 90.06 217 SER B N 1
ATOM 3695 C CA . SER B 1 217 ? 22.062 -2.268 -7.789 1 90.06 217 SER B CA 1
ATOM 3696 C C . SER B 1 217 ? 20.781 -2.488 -6.969 1 90.06 217 SER B C 1
ATOM 3698 O O . SER B 1 217 ? 20.406 -3.629 -6.707 1 90.06 217 SER B O 1
ATOM 3700 N N . PRO B 1 218 ? 20.188 -1.38 -6.578 1 90.75 218 PRO B N 1
ATOM 3701 C CA . PRO B 1 218 ? 18.953 -1.521 -5.812 1 90.75 218 PRO B CA 1
ATOM 3702 C C . PRO B 1 218 ? 17.766 -1.9 -6.684 1 90.75 218 PRO B C 1
ATOM 3704 O O . PRO B 1 218 ? 17.797 -1.724 -7.906 1 90.75 218 PRO B O 1
ATOM 3707 N N . SER B 1 219 ? 16.828 -2.529 -6.066 1 92.25 219 SER B N 1
ATOM 3708 C CA . SER B 1 219 ? 15.547 -2.832 -6.688 1 92.25 219 SER B CA 1
ATOM 3709 C C . SER B 1 219 ? 14.406 -2.693 -5.684 1 92.25 219 SER B C 1
ATOM 3711 O O . SER B 1 219 ? 14.594 -2.932 -4.488 1 92.25 219 SER B O 1
ATOM 3713 N N . LEU B 1 220 ? 13.32 -2.217 -6.199 1 94.69 220 LEU B N 1
ATOM 3714 C CA . LEU B 1 220 ? 12.07 -2.338 -5.457 1 94.69 220 LEU B CA 1
ATOM 3715 C C . LEU B 1 220 ? 11.508 -3.75 -5.57 1 94.69 220 LEU B C 1
ATOM 3717 O O . LEU B 1 220 ? 11.289 -4.25 -6.676 1 94.69 220 LEU B O 1
ATOM 3721 N N . VAL B 1 221 ? 11.352 -4.344 -4.469 1 95.06 221 VAL B N 1
ATOM 3722 C CA . VAL B 1 221 ? 10.969 -5.75 -4.457 1 95.06 221 VAL B CA 1
ATOM 3723 C C . VAL B 1 221 ? 9.625 -5.91 -3.738 1 95.06 221 VAL B C 1
ATOM 3725 O O . VAL B 1 221 ? 9.406 -5.309 -2.684 1 95.06 221 VAL B O 1
ATOM 3728 N N . VAL B 1 222 ? 8.75 -6.684 -4.312 1 94.38 222 VAL B N 1
ATOM 3729 C CA . VAL B 1 222 ? 7.484 -7.059 -3.691 1 94.38 222 VAL B CA 1
ATOM 3730 C C . VAL B 1 222 ? 7.457 -8.57 -3.453 1 94.38 222 VAL B C 1
ATOM 3732 O O . VAL B 1 222 ? 7.66 -9.352 -4.383 1 94.38 222 VAL B O 1
ATOM 3735 N N . ARG B 1 223 ? 7.242 -8.945 -2.238 1 93.19 223 ARG B N 1
ATOM 3736 C CA . ARG B 1 223 ? 7.031 -10.344 -1.881 1 93.19 223 ARG B CA 1
ATOM 3737 C C . ARG B 1 223 ? 5.555 -10.625 -1.604 1 93.19 223 ARG B C 1
ATOM 3739 O O . ARG B 1 223 ? 4.945 -9.977 -0.751 1 93.19 223 ARG B O 1
ATOM 3746 N N . ASP B 1 224 ? 5.043 -11.562 -2.285 1 91.88 224 ASP B N 1
ATOM 3747 C CA . ASP B 1 224 ? 3.623 -11.875 -2.146 1 91.88 224 ASP B CA 1
ATOM 3748 C C . ASP B 1 224 ? 3.42 -13.297 -1.647 1 91.88 224 ASP B C 1
ATOM 3750 O O . ASP B 1 224 ? 3.982 -14.242 -2.207 1 91.88 224 ASP B O 1
ATOM 3754 N N . ASP B 1 225 ? 2.693 -13.445 -0.586 1 90.94 225 ASP B N 1
ATOM 3755 C CA . ASP B 1 225 ? 2.076 -14.711 -0.215 1 90.94 225 ASP B CA 1
ATOM 3756 C C . ASP B 1 225 ? 0.595 -14.734 -0.584 1 90.94 225 ASP B C 1
ATOM 3758 O O . ASP B 1 225 ? -0.18 -13.898 -0.113 1 90.94 225 ASP B O 1
ATOM 3762 N N . SER B 1 226 ? 0.218 -15.664 -1.403 1 89.94 226 SER B N 1
ATOM 3763 C CA . SER B 1 226 ? -1.141 -15.703 -1.933 1 89.94 226 SER B CA 1
ATOM 3764 C C . SER B 1 226 ? -1.949 -16.828 -1.299 1 89.94 226 SER B C 1
ATOM 3766 O O . SER B 1 226 ? -1.493 -17.969 -1.246 1 89.94 226 SER B O 1
ATOM 3768 N N . TYR B 1 227 ? -3.152 -16.469 -0.991 1 86.19 227 TYR B N 1
ATOM 3769 C CA . TYR B 1 227 ? -4.004 -17.406 -0.268 1 86.19 227 TYR B CA 1
ATOM 3770 C C . TYR B 1 227 ? -5.352 -17.562 -0.963 1 86.19 227 TYR B C 1
ATOM 3772 O O . TYR B 1 227 ? -5.863 -16.609 -1.563 1 86.19 227 TYR B O 1
ATOM 3780 N N . LEU B 1 228 ? -5.848 -18.766 -0.766 1 85.75 228 LEU B N 1
ATOM 3781 C CA . LEU B 1 228 ? -7.223 -19.016 -1.177 1 85.75 228 LEU B CA 1
ATOM 3782 C C . LEU B 1 228 ? -8.203 -18.406 -0.172 1 85.75 228 LEU B C 1
ATOM 3784 O O . LEU B 1 228 ? -7.816 -18.047 0.937 1 85.75 228 LEU B O 1
ATOM 3788 N N . SER B 1 229 ? -9.484 -18.312 -0.602 1 79.25 229 SER B N 1
ATOM 3789 C CA . SER B 1 229 ? -10.516 -17.844 0.312 1 79.25 229 SER B CA 1
ATOM 3790 C C . SER B 1 229 ? -10.641 -18.75 1.528 1 79.25 229 SER B C 1
ATOM 3792 O O . SER B 1 229 ? -11.117 -18.328 2.582 1 79.25 229 SER B O 1
ATOM 3794 N N . SER B 1 230 ? -10.156 -19.969 1.4 1 78.19 230 SER B N 1
ATOM 3795 C CA . SER B 1 230 ? -10.164 -20.938 2.494 1 78.19 230 SER B CA 1
ATOM 3796 C C . SER B 1 230 ? -9.055 -20.625 3.502 1 78.19 230 SER B C 1
ATOM 3798 O O . SER B 1 230 ? -9.039 -21.203 4.598 1 78.19 230 SER B O 1
ATOM 3800 N N . GLY B 1 231 ? -8.117 -19.766 3.104 1 79.5 231 GLY B N 1
ATOM 3801 C CA . GLY B 1 231 ? -7 -19.438 3.979 1 79.5 231 GLY B CA 1
ATOM 3802 C C . GLY B 1 231 ? -5.754 -20.25 3.686 1 79.5 231 GLY B C 1
ATOM 3803 O O . GLY B 1 231 ? -4.719 -20.062 4.324 1 79.5 231 GLY B O 1
ATOM 3804 N N . LYS B 1 232 ? -5.848 -21.109 2.752 1 84.69 232 LYS B N 1
ATOM 3805 C CA . LYS B 1 232 ? -4.703 -21.953 2.406 1 84.69 232 LYS B CA 1
ATOM 3806 C C . LYS B 1 232 ? -3.768 -21.234 1.439 1 84.69 232 LYS B C 1
ATOM 3808 O O . LYS B 1 232 ? -4.219 -20.625 0.46 1 84.69 232 LYS B O 1
ATOM 3813 N N . LEU B 1 233 ? -2.51 -21.312 1.802 1 89.5 233 LEU B N 1
ATOM 3814 C CA . LEU B 1 233 ? -1.499 -20.781 0.896 1 89.5 233 LEU B CA 1
ATOM 3815 C C . LEU B 1 233 ? -1.416 -21.625 -0.377 1 89.5 233 LEU B C 1
ATOM 3817 O O . LEU B 1 233 ? -1.369 -22.844 -0.314 1 89.5 233 LEU B O 1
ATOM 3821 N N . PHE B 1 234 ? -1.409 -20.984 -1.572 1 91.88 234 PHE B N 1
ATOM 3822 C CA . PHE B 1 234 ? -1.311 -21.766 -2.795 1 91.88 234 PHE B CA 1
ATOM 3823 C C . PHE B 1 234 ? -0.145 -21.297 -3.654 1 91.88 234 PHE B C 1
ATOM 3825 O O . PHE B 1 234 ? 0.25 -21.969 -4.605 1 91.88 234 PHE B O 1
ATOM 3832 N N . ALA B 1 235 ? 0.383 -20.141 -3.314 1 94.62 235 ALA B N 1
ATOM 3833 C CA . ALA B 1 235 ? 1.503 -19.594 -4.074 1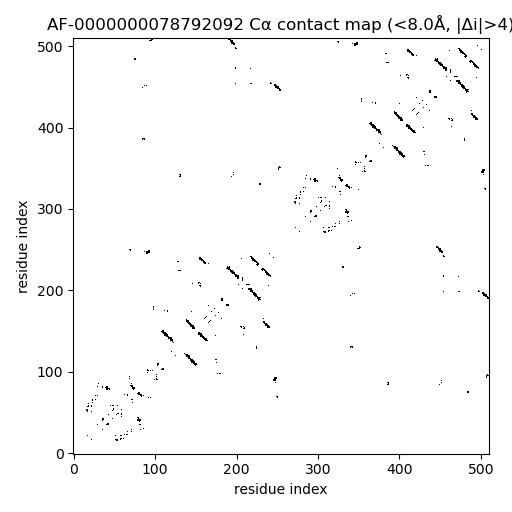 94.62 235 ALA B CA 1
ATOM 3834 C C . ALA B 1 235 ? 2.248 -18.531 -3.268 1 94.62 235 ALA B C 1
ATOM 3836 O O . ALA B 1 235 ? 1.689 -17.938 -2.342 1 94.62 235 ALA B O 1
ATOM 3837 N N . PHE B 1 236 ? 3.5 -18.312 -3.594 1 94.5 236 PHE B N 1
ATOM 3838 C CA . PHE B 1 236 ? 4.301 -17.203 -3.088 1 94.5 236 PHE B CA 1
ATOM 3839 C C . PHE B 1 236 ? 5.316 -16.75 -4.129 1 94.5 236 PHE B C 1
ATOM 3841 O O . PHE B 1 236 ? 5.773 -17.547 -4.949 1 94.5 236 PHE B O 1
ATOM 3848 N N . SER B 1 237 ? 5.586 -15.477 -4.117 1 95.75 237 SER B N 1
ATOM 3849 C CA . SER B 1 237 ? 6.402 -14.938 -5.199 1 95.75 237 SER B CA 1
ATOM 3850 C C . SER B 1 237 ? 7.262 -13.773 -4.719 1 95.75 237 SER B C 1
ATOM 3852 O O . SER B 1 237 ? 7.008 -13.203 -3.654 1 95.75 237 SER B O 1
ATOM 3854 N N . LYS B 1 238 ? 8.281 -13.547 -5.43 1 95.44 238 LYS B N 1
ATOM 3855 C CA . LYS B 1 238 ? 9.133 -12.359 -5.344 1 95.44 238 LYS B CA 1
ATOM 3856 C C . LYS B 1 238 ? 9.219 -11.648 -6.688 1 95.44 238 LYS B C 1
ATOM 3858 O O . LYS B 1 238 ? 9.555 -12.266 -7.703 1 95.44 238 LYS B O 1
ATOM 3863 N N . ILE B 1 239 ? 8.852 -10.398 -6.676 1 96.12 239 ILE B N 1
ATOM 3864 C CA . ILE B 1 239 ? 8.875 -9.602 -7.895 1 96.12 239 ILE B CA 1
ATOM 3865 C C . ILE B 1 239 ? 9.93 -8.492 -7.766 1 96.12 239 ILE B C 1
ATOM 3867 O O . ILE B 1 239 ? 9.867 -7.68 -6.844 1 96.12 239 ILE B O 1
ATOM 3871 N N . PHE B 1 240 ? 10.852 -8.477 -8.664 1 96.56 240 PHE B N 1
ATOM 3872 C CA . PHE B 1 240 ? 11.859 -7.434 -8.75 1 96.56 240 PHE B CA 1
ATOM 3873 C C . PHE B 1 240 ? 11.484 -6.402 -9.805 1 96.56 240 PHE B C 1
ATOM 3875 O O . PHE B 1 240 ? 11.312 -6.738 -10.984 1 96.56 240 PHE B O 1
ATOM 3882 N N . TYR B 1 241 ? 11.391 -5.203 -9.391 1 96.44 241 TYR B N 1
ATOM 3883 C CA . TYR B 1 241 ? 11.055 -4.129 -10.32 1 96.44 241 TYR B CA 1
ATOM 3884 C C . TYR B 1 241 ? 12.281 -3.293 -10.664 1 96.44 241 TYR B C 1
ATOM 3886 O O . TYR B 1 241 ? 13.172 -3.123 -9.828 1 96.44 241 TYR B O 1
ATOM 3894 N N . ASP B 1 242 ? 12.336 -2.818 -11.906 1 94.75 242 ASP B N 1
ATOM 3895 C CA . ASP B 1 242 ? 13.273 -1.746 -12.211 1 94.75 242 ASP B CA 1
ATOM 3896 C C . ASP B 1 242 ? 12.93 -0.476 -11.438 1 94.75 242 ASP B C 1
ATOM 3898 O O . ASP B 1 242 ? 11.938 0.191 -11.742 1 94.75 242 ASP B O 1
ATOM 3902 N N . PHE B 1 243 ? 13.773 -0.19 -10.484 1 91.06 243 PHE B N 1
ATOM 3903 C CA . PHE B 1 243 ? 13.469 0.884 -9.555 1 91.06 243 PHE B CA 1
ATOM 3904 C C . PHE B 1 243 ? 13.43 2.23 -10.266 1 91.06 243 PHE B C 1
ATOM 3906 O O . PHE B 1 243 ? 12.797 3.176 -9.789 1 91.06 243 PHE B O 1
ATOM 3913 N N . ARG B 1 244 ? 14.125 2.32 -11.453 1 90.94 244 ARG B N 1
ATOM 3914 C CA . ARG B 1 244 ? 14.188 3.572 -12.203 1 90.94 244 ARG B CA 1
ATOM 3915 C C . ARG B 1 244 ? 12.852 3.879 -12.875 1 90.94 244 ARG B C 1
ATOM 3917 O O . ARG B 1 244 ? 12.586 5.023 -13.242 1 90.94 244 ARG B O 1
ATOM 3924 N N . LYS B 1 245 ? 11.969 2.861 -12.852 1 90.5 245 LYS B N 1
ATOM 3925 C CA . LYS B 1 245 ? 10.758 3 -13.648 1 90.5 245 LYS B CA 1
ATOM 3926 C C . LYS B 1 245 ? 9.516 2.689 -12.82 1 90.5 245 LYS B C 1
ATOM 3928 O O . LYS B 1 245 ? 8.406 2.619 -13.359 1 90.5 245 LYS B O 1
ATOM 3933 N N . THR B 1 246 ? 9.734 2.469 -11.625 1 92.94 246 THR B N 1
ATOM 3934 C CA . THR B 1 246 ? 8.602 1.933 -10.875 1 92.94 246 THR B CA 1
ATOM 3935 C C . THR B 1 246 ? 8.234 2.848 -9.711 1 92.94 246 THR B C 1
ATOM 3937 O O . THR B 1 246 ? 9.109 3.279 -8.961 1 92.94 246 THR B O 1
ATOM 3940 N N . LYS B 1 247 ? 6.957 3.088 -9.641 1 91.44 247 LYS B N 1
ATOM 3941 C CA . LYS B 1 247 ? 6.312 3.746 -8.508 1 91.44 247 LYS B CA 1
ATOM 3942 C C . LYS B 1 247 ? 5.047 3.002 -8.094 1 91.44 247 LYS B C 1
ATOM 3944 O O . LYS B 1 247 ? 4.281 2.545 -8.938 1 91.44 247 LYS B O 1
ATOM 3949 N N . PHE B 1 248 ? 4.949 2.848 -6.773 1 91.38 248 PHE B N 1
ATOM 3950 C CA . PHE B 1 248 ? 3.707 2.299 -6.242 1 91.38 248 PHE B CA 1
ATOM 3951 C C . PHE B 1 248 ? 2.836 3.4 -5.652 1 91.38 248 PHE B C 1
ATOM 3953 O O . PHE B 1 248 ? 3.344 4.324 -5.016 1 91.38 248 PHE B O 1
ATOM 3960 N N . PHE B 1 249 ? 1.575 3.227 -5.844 1 86.69 249 PHE B N 1
ATOM 3961 C CA . PHE B 1 249 ? 0.634 4.215 -5.328 1 86.69 249 PHE B CA 1
ATOM 3962 C C . PHE B 1 249 ? -0.367 3.562 -4.379 1 86.69 249 PHE B C 1
ATOM 3964 O O . PHE B 1 249 ? -0.849 2.459 -4.641 1 86.69 249 PHE B O 1
ATOM 3971 N N . MET B 1 250 ? -0.629 4.344 -3.307 1 83.62 250 MET B N 1
ATOM 3972 C CA . MET B 1 250 ? -1.709 3.928 -2.416 1 83.62 250 MET B CA 1
ATOM 3973 C C . MET B 1 250 ? -2.43 5.141 -1.834 1 83.62 250 MET B C 1
ATOM 3975 O O . MET B 1 250 ? -1.803 6.156 -1.53 1 83.62 250 MET B O 1
ATOM 3979 N N . LEU B 1 251 ? -3.684 4.891 -1.608 1 79.5 251 LEU B N 1
ATOM 3980 C CA . LEU B 1 251 ? -4.508 5.875 -0.914 1 79.5 251 LEU B CA 1
ATOM 3981 C C . LEU B 1 251 ? -4.773 5.441 0.524 1 79.5 251 LEU B C 1
ATOM 3983 O O . LEU B 1 251 ? -5.207 4.312 0.768 1 79.5 251 LEU B O 1
ATOM 3987 N N . LYS B 1 252 ? -4.41 6.352 1.386 1 78.56 252 LYS B N 1
ATOM 3988 C CA . LYS B 1 252 ? -4.707 6.094 2.793 1 78.56 252 LYS B CA 1
ATOM 3989 C C . LYS B 1 252 ? -5.863 6.961 3.279 1 78.56 252 LYS B C 1
ATOM 3991 O O . LYS B 1 252 ? -5.773 8.188 3.27 1 78.56 252 LYS B O 1
ATOM 3996 N N . LYS B 1 253 ? -6.867 6.281 3.723 1 73.44 253 LYS B N 1
ATOM 3997 C CA . LYS B 1 253 ? -8 7 4.301 1 73.44 253 LYS B CA 1
ATOM 3998 C C . LYS B 1 253 ? -7.832 7.172 5.809 1 73.44 253 LYS B C 1
ATOM 4000 O O . LYS B 1 253 ? -7.547 6.207 6.52 1 73.44 253 LYS B O 1
ATOM 4005 N N . MET B 1 254 ? -7.812 8.391 6.383 1 68.12 254 MET B N 1
ATOM 4006 C CA . MET B 1 254 ? -7.609 8.656 7.805 1 68.12 254 MET B CA 1
ATOM 4007 C C . MET B 1 254 ? -8.945 8.789 8.531 1 68.12 254 MET B C 1
ATOM 4009 O O . MET B 1 254 ? -9 8.672 9.758 1 68.12 254 MET B O 1
ATOM 4013 N N . HIS B 1 255 ? -10.078 9.023 7.949 1 61.25 255 HIS B N 1
ATOM 4014 C CA . HIS B 1 255 ? -11.422 9.055 8.508 1 61.25 255 HIS B CA 1
ATOM 4015 C C . HIS B 1 255 ? -12.43 8.422 7.55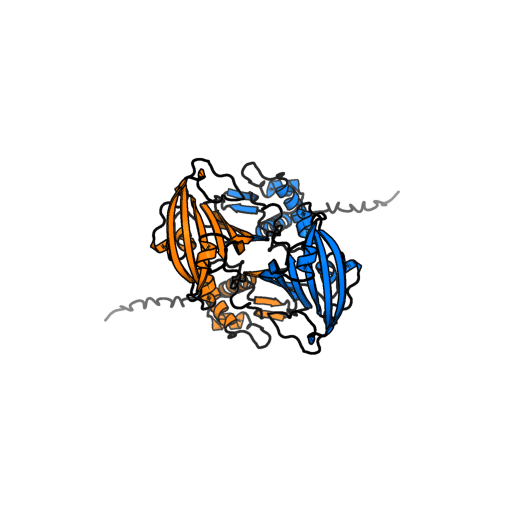5 1 61.25 255 HIS B C 1
ATOM 4017 O O . HIS B 1 255 ? -12.219 8.414 6.34 1 61.25 255 HIS B O 1
#

Secondary structure (DSSP, 8-state):
-------------------HHHHHHHHHHHHHTTSSS-TT-BPPPHHHHHHHHT--HHHHHHHHHHHHHTTSEEEETTTEEEE-S---TTPEETT-SS-HHHHHHHTT--EEEEEEEEEEEEGGG-S---SS-PPPTT-EEEEEEEEEEETTEEEEEEEEEEEHHHH----HHHHHS-HHHHHHHSTT--EEEEEEEEEEEEE-SHHHHHHT--TTEEEEEEEEEEEETTS-EEEEEEEEE-TTS--EEEEEE--/-------------------HHHHHHHHHHHHHTTSSS-TT-BPPPHHHHHHHHT--HHHHHHHHHHHHHTTSEEEETTTEEEE-S---TTPEETT-SS-HHHHHHHTT--EEEEEEEEEEEEGGG-S---SS-PPPTT-EEEEEEEEEEETTEEEEEEEEEEEHHHH----HHHHHS-HHHHHHHSTT--EEEEEEEEEEEEE-SHHHHHHT--TTEEEEEEEEEEEETTS-EEEEEEEEE-TTS--EEEEEE--

InterPro domains:
  IPR000524 Transcription regulator HTH, GntR [PF00392] (21-82)
  IPR000524 Transcription regulator HTH, GntR [PR00035] (43-57)
  IPR000524 Transcription regulator HTH, GntR [PR00035] (57-73)
  IPR000524 Transcription regulator HTH, GntR [PS50949] (17-86)
  IPR000524 Transcription regulator HTH, GntR [SM00345] (23-83)
  IPR000524 Transcription regulator HTH, GntR [cd07377] (21-82)
  IPR011663 UbiC transcription regulator-associated [PF07702] (107-242)
  IPR011663 UbiC transcription regulator-associated [SM00866] (106-247)
  IPR028978 Chorismate pyruvate-lyase/UbiC transcription regulator-associated domain superfamily [G3DSA:3.40.1410.10] (89-251)
  IPR028978 Chorismate pyruvate-lyase/UbiC transcription regulator-associated domain superfamily [SSF64288] (71-250)
  IPR036388 Winged helix-like DNA-binding domain superfamily [G3DSA:1.10.10.10] (10-83)
  IPR036390 Winged helix DNA-binding domain superfamily [SSF46785] (22-90)
  IPR050679 Bacterial HTH-type transcriptional regulator [PTHR44846] (21-248)

Solvent-accessible surface area (backbone atoms only — not comparable to full-atom values): 28012 Å² total; per-residue (Å²): 142,83,81,79,74,73,76,77,75,71,73,70,76,74,72,83,47,58,50,44,68,54,42,34,52,50,51,49,52,34,53,76,68,54,69,56,36,45,97,84,19,39,42,67,52,71,71,56,47,28,63,74,64,54,43,53,69,66,43,48,51,51,21,52,49,51,37,35,70,60,46,51,31,45,70,23,85,97,74,46,44,27,44,48,73,48,74,62,81,77,39,45,59,64,64,49,67,64,55,69,58,60,56,40,41,76,71,73,42,48,65,44,60,79,40,77,47,75,46,80,41,52,50,87,71,50,95,69,75,61,89,53,57,87,72,63,76,83,38,48,27,37,39,36,38,37,33,28,23,47,73,85,34,69,36,36,31,35,43,34,35,32,34,32,93,75,67,53,83,78,55,72,72,37,69,60,55,54,55,62,60,52,47,53,67,37,84,94,39,47,60,22,35,30,45,34,35,40,36,53,43,66,34,53,63,66,56,16,57,63,59,71,46,60,70,64,36,69,21,37,29,41,36,37,41,33,23,28,44,83,66,48,75,46,34,35,34,43,35,41,32,38,29,93,72,46,36,34,28,43,65,33,60,60,104,142,83,87,75,78,74,77,77,73,72,71,72,76,75,69,83,50,59,50,43,68,54,42,35,52,50,50,49,53,34,50,75,69,54,68,55,36,46,98,86,19,39,40,66,51,70,72,56,47,28,64,74,63,52,44,53,70,65,43,46,52,51,21,52,49,51,37,34,72,62,45,50,31,46,70,22,85,96,75,46,44,27,45,48,74,56,73,62,80,78,39,44,60,66,67,50,67,63,54,68,57,60,56,38,41,75,72,74,41,49,65,44,61,80,41,79,47,74,45,79,40,52,50,86,71,48,93,70,74,62,89,51,56,87,72,65,76,85,38,48,26,37,39,34,37,38,34,29,22,48,73,85,34,68,38,34,33,36,43,35,36,31,34,31,92,74,67,54,81,79,54,72,70,37,68,61,55,54,55,63,62,52,47,52,67,37,84,95,40,46,61,20,35,32,45,34,35,40,37,51,42,67,32,52,64,65,56,14,56,61,59,72,45,59,70,63,36,69,22,39,30,40,37,37,41,32,22,29,40,81,65,46,74,44,36,36,34,42,36,40,33,38,30,94,71,46,35,36,29,43,68,32,61,60,106

pLDDT: mean 83.39, std 15.66, range [26.33, 97.5]

Organism: Lacticaseibacillus rhamnosus (strain LMS2-1) (NCBI:txid525361)